Protein AF-A0A5N5QQP9-F1 (afdb_monomer)

Foldseek 3Di:
DKKKKWWDLDPPDPDPPVDPQQAAEEDALVLAPDPDPSNVVCVVSNHAHFYDCVVPVPDDRDCPVVLVVLLVSNLVGHMYMDDQLSDDFPFQADHQGHLSVLLSVLSNQQVCLVPQSIKIKMKAWAWDLPPFDQFDIDIDIFAIAIDHCVVAVQSHPDPPHDPVSNVLQSVQVSVVSSLRRCLQAAHANFPLLLLLLLLLLCLQAPQPFLDFPSLSRNSSNLSRCCLHAVCPVVVSDPNADSDNDPVCPPDPPRDHDDDDRDPDPDPDPDPPRPPRNCCSSVLQCVCVLVVVCVVLVADPNVLVCLVVDDLVNLVVLLVVLVVLLVVLCVLLVVLVVLCVQLVVQLVVVLVVLCPPDDPRVSPVVSVVSSVVSSVVSNVVSQVVQLVVPPPCSVVSNVVNVVSNLVSVQSLLLSLVSVSSSVNSVSSSPDDPVVSVVSVVSSVSSSVSSLCCCVVPSVHDSDNRVCRHQVNAADPPVCPPRRPSPAADPDPVCVVVVRHDSPGDRDSDSQDHSDNGRCSDDDGPPD

Secondary structure (DSSP, 8-state):
-EEEEEE----SS----SS---EEEEEEGGGSSSSSHHHHHHHHTTPEEEPPGGG-TTS----HHHHHHHHHHHHTT-EEEE-TT-S----SSPPPPPTHHHHHHHHHHHHTTT-TT--EEEEEEEEE-TTSTTPPPEEEEPPPEEE-TTTTGGG--STTS-HHHHHHHHHHHHHHHHHHHHHTS---SSHHHHHHHHHHHHHHS-TTS---HHHHHHHHHHHHHHHHHTTTHHHH--PPPSS--GGGGG--S---B-----S-----PPP-TTHHHHHHHHTT-HHHHHHHHHHHT--HHHHTTTTTS-HHHHHHHHHTHHHHHHHHHHHHHHHHHHHHHHHHHHHHHHHHHTTSS-HHHHHHHHHHHHHHHHHHHHHHHHHHHHHHTTTSHHHHHHHHHHHHHHHHHHHHHHHHHHHHHHHHHHHHHS-HHHHHHHHHHHHHHHHHHHHHHHHTS---S-HHHHT-TTT----TT-TTS---TTS---HHHHH--S--SS-PPPSSTT--SSSS----PPPP--

Nearest PDB structures (foldseek):
  8tsb-assembly1_B  TM=2.709E-01  e=3.400E+00  Homo sapiens
  7jis-assembly1_B  TM=2.968E-01  e=5.623E+00  Bos taurus
  8bcy-assembly1_B  TM=2.840E-01  e=9.301E+00  Bos taurus

Solvent-accessible surface area (backbone atoms only — not comparable to full-atom values): 30046 Å² total; per-residue (Å²): 106,42,32,42,37,36,28,46,70,62,79,90,56,98,64,78,67,87,66,78,64,62,67,32,40,66,44,61,37,92,53,52,95,47,103,42,74,62,18,52,49,46,56,72,58,60,39,47,66,47,62,52,58,87,83,36,87,90,50,85,60,80,46,62,73,55,51,51,52,52,31,51,39,36,72,75,40,28,28,38,42,45,50,50,51,79,67,91,76,97,60,43,45,80,65,76,68,48,50,64,64,33,46,46,52,20,54,34,33,44,77,38,56,92,38,77,70,42,34,42,34,44,31,44,29,14,62,36,58,80,84,46,84,92,50,66,67,49,77,42,75,52,53,39,32,75,43,34,37,76,86,44,50,58,36,28,82,44,86,91,50,52,72,67,54,22,52,49,31,27,51,47,50,36,51,52,52,48,53,58,32,49,70,58,35,70,44,22,86,38,46,66,46,47,51,51,13,50,51,46,38,44,62,61,47,53,77,81,48,51,66,43,73,68,55,50,47,52,50,26,22,50,44,11,32,40,37,47,43,57,50,56,47,56,79,80,42,80,68,71,57,96,59,68,60,81,77,59,75,83,54,92,64,79,64,61,43,85,85,76,76,72,95,71,88,62,87,76,77,75,73,85,64,68,67,46,34,50,51,47,55,59,73,46,52,47,68,61,54,52,51,49,36,52,73,63,55,52,51,74,68,54,62,76,39,49,87,80,45,54,71,66,58,50,51,51,59,39,61,64,43,51,61,52,40,52,52,28,49,63,66,18,46,69,27,48,61,65,42,42,61,24,54,52,51,27,51,52,54,41,56,53,52,64,71,74,54,65,70,79,74,40,50,63,56,41,52,50,47,42,54,51,49,25,48,53,37,45,50,52,47,51,50,49,54,24,64,75,41,63,88,52,26,78,59,42,60,57,44,51,61,51,40,43,52,47,19,55,53,32,48,54,54,30,54,52,48,52,50,51,38,55,38,46,52,42,65,68,69,54,52,70,67,62,49,52,56,51,50,55,52,46,53,53,45,41,53,52,46,47,51,45,33,43,78,74,62,73,40,73,89,54,40,62,66,60,26,20,63,88,62,40,75,33,62,96,88,42,89,78,41,45,77,52,93,58,54,82,73,49,75,70,50,65,69,53,78,83,75,58,95,89,56,82,78,59,82,48,95,84,67,58,90,55,96,58,79,84,77,78,63,73,73,76,84,127

Organism: NCBI:txid1582974

pLDDT: mean 73.16, std 18.45, range [23.95, 95.81]

Structure (mmCIF, N/CA/C/O backbone):
data_AF-A0A5N5QQP9-F1
#
_entry.id   AF-A0A5N5QQP9-F1
#
loop_
_atom_site.group_PDB
_atom_site.id
_atom_site.type_symbol
_atom_site.label_atom_id
_atom_site.label_alt_id
_atom_site.label_comp_id
_atom_site.label_asym_id
_atom_site.label_entity_id
_atom_site.label_seq_id
_atom_site.pdbx_PDB_ins_code
_atom_site.Cartn_x
_atom_site.Cartn_y
_atom_site.Cartn_z
_atom_site.occupancy
_atom_site.B_iso_or_equiv
_atom_site.auth_seq_id
_atom_site.auth_comp_id
_atom_site.auth_asym_id
_atom_site.auth_atom_id
_atom_site.pdbx_PDB_model_num
ATOM 1 N N . MET A 1 1 ? -6.508 2.680 8.679 1.00 42.38 1 MET A N 1
ATOM 2 C CA . MET A 1 1 ? -6.392 1.293 9.207 1.00 42.38 1 MET A CA 1
ATOM 3 C C . MET A 1 1 ? -7.768 0.710 9.482 1.00 42.38 1 MET A C 1
ATOM 5 O O . MET A 1 1 ? -8.719 1.411 9.196 1.00 42.38 1 MET A O 1
ATOM 9 N N . SER A 1 2 ? -7.925 -0.524 9.965 1.00 31.03 2 SER A N 1
ATOM 10 C CA . SER A 1 2 ? -9.256 -1.064 10.308 1.00 31.03 2 SER A CA 1
ATOM 11 C C . SER A 1 2 ? -9.202 -1.903 11.581 1.00 31.03 2 SER A C 1
ATOM 13 O O . SER A 1 2 ? -8.245 -2.641 11.786 1.00 31.03 2 SER A O 1
ATOM 15 N N . ILE A 1 3 ? -10.228 -1.814 12.421 1.00 47.03 3 ILE A N 1
ATOM 16 C CA . ILE A 1 3 ? -10.431 -2.689 13.578 1.00 47.03 3 ILE A CA 1
ATOM 17 C C . ILE A 1 3 ? -11.656 -3.544 13.288 1.00 47.03 3 ILE A C 1
ATOM 19 O O . ILE A 1 3 ? -12.738 -3.015 13.034 1.00 47.03 3 ILE A O 1
ATOM 23 N N . LEU A 1 4 ? -11.482 -4.860 13.322 1.00 39.50 4 LEU A N 1
ATOM 24 C CA . LEU A 1 4 ? -12.580 -5.808 13.270 1.00 39.50 4 LEU A CA 1
ATOM 25 C C . LEU A 1 4 ? -12.984 -6.160 14.704 1.00 39.50 4 LEU A C 1
ATOM 27 O O . LEU A 1 4 ? -12.212 -6.729 15.468 1.00 39.50 4 LEU A O 1
ATOM 31 N N . PHE A 1 5 ? -14.209 -5.824 15.058 1.00 42.56 5 PHE A N 1
ATOM 32 C CA . PHE A 1 5 ? -14.883 -6.269 16.262 1.00 42.56 5 PHE A CA 1
ATOM 33 C C . PHE A 1 5 ? -15.603 -7.569 15.963 1.00 42.56 5 PHE A C 1
ATOM 35 O O . PHE A 1 5 ? -16.332 -7.678 14.974 1.00 42.56 5 PHE A O 1
ATOM 42 N N . ARG A 1 6 ? -15.444 -8.548 16.842 1.00 37.75 6 ARG A N 1
ATOM 43 C CA . ARG A 1 6 ? -16.278 -9.739 16.829 1.00 37.75 6 ARG A CA 1
ATOM 44 C C . ARG A 1 6 ? -16.625 -10.103 18.261 1.00 37.75 6 ARG A C 1
ATOM 46 O O . ARG A 1 6 ? -15.743 -10.457 19.035 1.00 37.75 6 ARG A O 1
ATOM 53 N N . ALA A 1 7 ? -17.899 -10.033 18.614 1.00 34.53 7 ALA A N 1
ATOM 54 C CA . ALA A 1 7 ? -18.371 -10.648 19.844 1.00 34.53 7 ALA A CA 1
ATOM 55 C C . ALA A 1 7 ? -18.560 -12.151 19.604 1.00 34.53 7 ALA A C 1
ATOM 57 O O . ALA A 1 7 ? -19.017 -12.572 18.540 1.00 34.53 7 ALA A O 1
ATOM 58 N N . THR A 1 8 ? -18.166 -12.976 20.568 1.00 35.41 8 THR A N 1
ATOM 59 C CA . THR A 1 8 ? -18.465 -14.409 20.549 1.00 35.41 8 THR A CA 1
ATOM 60 C C . THR A 1 8 ? -18.909 -14.825 21.941 1.00 35.41 8 THR A C 1
ATOM 62 O O . THR A 1 8 ? -18.067 -15.023 22.811 1.00 35.41 8 THR A O 1
ATOM 65 N N . ALA A 1 9 ? -20.214 -15.003 22.146 1.00 28.55 9 ALA A N 1
ATOM 66 C CA . ALA A 1 9 ? -20.711 -15.829 23.241 1.00 28.55 9 ALA A CA 1
ATOM 67 C C . ALA A 1 9 ? -20.388 -17.288 22.888 1.00 28.55 9 ALA A C 1
ATOM 69 O O . ALA A 1 9 ? -20.790 -17.771 21.825 1.00 28.55 9 ALA A O 1
ATOM 70 N N . LYS A 1 10 ? -19.585 -17.978 23.704 1.00 38.94 10 LYS A N 1
ATOM 71 C CA . LYS A 1 10 ? -19.152 -19.343 23.395 1.00 38.94 10 LYS A CA 1
ATOM 72 C C . LYS A 1 10 ? -19.872 -20.327 24.314 1.00 38.94 10 LYS A C 1
ATOM 74 O O . LYS A 1 10 ? -19.372 -20.663 25.376 1.00 38.94 10 LYS A O 1
ATOM 79 N N . HIS A 1 11 ? -20.937 -20.942 23.802 1.00 25.92 11 HIS A N 1
ATOM 80 C CA . HIS A 1 11 ? -20.988 -22.395 23.938 1.00 25.92 11 HIS A CA 1
ATOM 81 C C . HIS A 1 11 ? -19.707 -22.917 23.285 1.00 25.92 11 HIS A C 1
ATOM 83 O O . HIS A 1 11 ? -19.531 -22.804 22.069 1.00 25.92 11 HIS A O 1
ATOM 89 N N . VAL A 1 12 ? -18.755 -23.381 24.098 1.00 30.42 12 VAL A N 1
ATOM 90 C CA . VAL A 1 12 ? -17.520 -24.001 23.622 1.00 30.42 12 VAL A CA 1
ATOM 91 C C . VAL A 1 12 ? -17.897 -25.201 22.769 1.00 30.42 12 VAL A C 1
ATOM 93 O O . VAL A 1 12 ? -18.178 -26.295 23.232 1.00 30.42 12 VAL A O 1
ATOM 96 N N . SER A 1 13 ? -17.902 -24.971 21.471 1.00 23.95 13 SER A N 1
ATOM 97 C CA . SER A 1 13 ? -17.770 -25.971 20.437 1.00 23.95 13 SER A CA 1
ATOM 98 C C . SER A 1 13 ? -17.107 -25.253 19.277 1.00 23.95 13 SER A C 1
ATOM 100 O O . SER A 1 13 ? -17.446 -24.113 18.957 1.00 23.95 13 SER A O 1
ATOM 102 N N . TYR A 1 14 ? -16.183 -25.915 18.595 1.00 33.56 14 TYR A N 1
ATOM 103 C CA . TYR A 1 14 ? -15.847 -25.600 17.206 1.00 33.56 14 TYR A CA 1
ATOM 104 C C . TYR A 1 14 ? -17.062 -25.886 16.291 1.00 33.56 14 TYR A C 1
ATOM 106 O O . TYR A 1 14 ? -16.950 -26.500 15.235 1.00 33.56 14 TYR A O 1
ATOM 114 N N . ALA A 1 15 ? -18.258 -25.463 16.700 1.00 27.31 15 ALA A N 1
ATOM 115 C CA . ALA A 1 15 ? -19.461 -25.525 15.909 1.00 27.31 15 ALA A CA 1
ATOM 116 C C . ALA A 1 15 ? -19.430 -24.305 14.996 1.00 27.31 15 ALA A C 1
ATOM 118 O O . ALA A 1 15 ? -19.609 -23.163 15.415 1.00 27.31 15 ALA A O 1
ATOM 119 N N . ARG A 1 16 ? -19.138 -24.568 13.723 1.00 32.53 16 ARG A N 1
ATOM 120 C CA . ARG A 1 16 ? -19.464 -23.688 12.602 1.00 32.53 16 ARG A CA 1
ATOM 121 C C . ARG A 1 16 ? -20.902 -23.195 12.810 1.00 32.53 16 ARG A C 1
ATOM 123 O O . ARG A 1 16 ? -21.842 -23.935 12.540 1.00 32.53 16 ARG A O 1
ATOM 130 N N . THR A 1 17 ? -21.084 -21.965 13.287 1.00 36.41 17 THR A N 1
ATOM 131 C CA . THR A 1 17 ? -22.390 -21.312 13.210 1.00 36.41 17 THR A CA 1
ATOM 132 C C . THR A 1 17 ? -22.701 -21.196 11.720 1.00 36.41 17 THR A C 1
ATOM 134 O O . THR A 1 17 ? -22.004 -20.516 10.967 1.00 36.41 17 THR A O 1
ATOM 137 N N . THR A 1 18 ? -23.681 -21.963 11.252 1.00 40.84 18 THR A N 1
ATOM 138 C CA . THR A 1 18 ? -24.062 -22.067 9.834 1.00 40.84 18 THR A CA 1
ATOM 139 C C . THR A 1 18 ? -24.642 -20.763 9.285 1.00 40.84 18 THR A C 1
ATOM 141 O O . THR A 1 18 ? -24.649 -20.563 8.071 1.00 40.84 18 THR A O 1
ATOM 144 N N . LYS A 1 19 ? -25.037 -19.823 10.154 1.00 43.28 19 LYS A N 1
ATOM 145 C CA . LYS A 1 19 ? -25.275 -18.430 9.773 1.00 43.28 19 LYS A CA 1
ATOM 146 C C . LYS A 1 19 ? -23.947 -17.676 9.708 1.00 43.28 19 LYS A C 1
ATOM 148 O O . LYS A 1 19 ? -23.241 -17.522 10.702 1.00 43.28 19 LYS A O 1
ATOM 153 N N . ARG A 1 20 ? -23.604 -17.197 8.510 1.00 45.28 20 ARG A N 1
ATOM 154 C CA . ARG A 1 20 ? -22.570 -16.173 8.330 1.00 45.28 20 ARG A CA 1
ATOM 155 C C . ARG A 1 20 ? -23.086 -14.892 8.988 1.00 45.28 20 ARG A C 1
ATOM 157 O O . ARG A 1 20 ? -23.902 -14.208 8.381 1.00 45.28 20 ARG A O 1
ATOM 164 N N . ASN A 1 21 ? -22.645 -14.594 10.209 1.00 52.50 21 ASN A N 1
ATOM 165 C CA . ASN A 1 21 ? -22.943 -13.308 10.844 1.00 52.50 21 ASN A CA 1
ATOM 166 C C . ASN A 1 21 ? -22.416 -12.203 9.919 1.00 52.50 21 ASN A C 1
ATOM 168 O O . ASN A 1 21 ? -21.253 -12.239 9.496 1.00 52.50 21 ASN A O 1
ATOM 172 N N . PHE A 1 22 ? -23.299 -11.291 9.514 1.00 56.19 22 PHE A N 1
ATOM 173 C CA . PHE A 1 22 ? -22.962 -10.238 8.565 1.00 56.19 22 PHE A CA 1
ATOM 174 C C . PHE A 1 22 ? -21.926 -9.309 9.201 1.00 56.19 22 PHE A C 1
ATOM 176 O O . PHE A 1 22 ? -22.109 -8.835 10.318 1.00 56.19 22 PHE A O 1
ATOM 183 N N . ILE A 1 23 ? -20.827 -9.041 8.491 1.00 62.31 23 ILE A N 1
ATOM 184 C CA . ILE A 1 23 ? -19.894 -7.989 8.899 1.00 62.31 23 ILE A CA 1
ATOM 185 C C . ILE A 1 23 ? -20.587 -6.661 8.612 1.00 62.31 23 ILE A C 1
ATOM 187 O O . ILE A 1 23 ? -20.706 -6.265 7.451 1.00 62.31 23 ILE A O 1
ATOM 191 N N . ARG A 1 24 ? -21.030 -5.968 9.660 1.00 69.75 24 ARG A N 1
ATOM 192 C CA . ARG A 1 24 ? -21.599 -4.626 9.527 1.00 69.75 24 ARG A CA 1
ATOM 193 C C . ARG A 1 24 ? -20.458 -3.628 9.356 1.00 69.75 24 ARG A C 1
ATOM 195 O O . ARG A 1 24 ? -19.602 -3.477 10.231 1.00 69.75 24 ARG A O 1
ATOM 202 N N . LEU A 1 25 ? -20.412 -2.974 8.198 1.00 69.25 25 LEU A N 1
ATOM 203 C CA . LEU A 1 25 ? -19.474 -1.884 7.929 1.00 69.25 25 LEU A CA 1
ATOM 204 C C . LEU A 1 25 ? -20.118 -0.551 8.318 1.00 69.25 25 LEU A C 1
ATOM 206 O O . LEU A 1 25 ? -21.333 -0.389 8.236 1.00 69.25 25 LEU A O 1
ATOM 210 N N . THR A 1 26 ? -19.307 0.431 8.691 1.00 66.00 26 THR A N 1
ATOM 211 C CA . THR A 1 26 ? -19.776 1.809 8.881 1.00 66.00 26 THR A CA 1
ATOM 212 C C . THR A 1 26 ? -19.371 2.667 7.693 1.00 66.00 26 THR A C 1
ATOM 214 O O . THR A 1 26 ? -18.204 2.634 7.293 1.00 66.00 26 THR A O 1
ATOM 217 N N . ALA A 1 27 ? -20.299 3.451 7.149 1.00 61.31 27 ALA A N 1
ATOM 218 C CA . ALA A 1 27 ? -20.054 4.312 5.993 1.00 61.31 27 ALA A CA 1
ATOM 219 C C . ALA A 1 27 ? -20.386 5.783 6.294 1.00 61.31 27 ALA A C 1
ATOM 221 O O . ALA A 1 27 ? -21.084 6.106 7.258 1.00 61.31 27 ALA A O 1
ATOM 222 N N . LYS A 1 28 ? -19.841 6.695 5.478 1.00 63.97 28 LYS A N 1
ATOM 223 C CA . LYS A 1 28 ? -20.041 8.145 5.626 1.00 63.97 28 LYS A CA 1
ATOM 224 C C . LYS A 1 28 ? -21.526 8.464 5.437 1.00 63.97 28 LYS A C 1
ATOM 226 O O . LYS A 1 28 ? -22.061 8.168 4.375 1.00 63.97 28 LYS A O 1
ATOM 231 N N . ALA A 1 29 ? -22.161 9.131 6.405 1.00 57.69 29 ALA A N 1
ATOM 232 C CA . ALA A 1 29 ? -23.590 9.465 6.328 1.00 57.69 29 ALA A CA 1
ATOM 233 C C . ALA A 1 29 ? -23.981 10.220 5.036 1.00 57.69 29 ALA A C 1
ATOM 235 O O . ALA A 1 29 ? -25.047 9.982 4.483 1.00 57.69 29 ALA A O 1
ATOM 236 N N . THR A 1 30 ? -23.090 11.045 4.470 1.00 58.00 30 THR A N 1
ATOM 237 C CA . THR A 1 30 ? -23.335 11.777 3.207 1.00 58.00 30 THR A CA 1
ATOM 238 C C . THR A 1 30 ? -23.420 10.889 1.953 1.00 58.00 30 THR A C 1
ATOM 240 O O . THR A 1 30 ? -23.601 11.406 0.845 1.00 58.00 30 THR A O 1
ATOM 243 N N . GLN A 1 31 ? -23.166 9.584 2.082 1.00 58.88 31 GLN A N 1
ATOM 244 C CA . GLN A 1 31 ? -23.296 8.597 1.006 1.00 58.88 31 GLN A CA 1
ATOM 245 C C . GLN A 1 31 ? -24.656 7.884 1.019 1.00 58.88 31 GLN A C 1
ATOM 247 O O . GLN A 1 31 ? -24.938 7.171 0.062 1.00 58.88 31 GLN A O 1
ATOM 252 N N . PHE A 1 32 ? -25.477 8.105 2.051 1.00 58.75 32 PHE A N 1
ATOM 253 C CA . PHE A 1 32 ? -26.813 7.527 2.211 1.00 58.75 32 PHE A CA 1
ATOM 254 C C . PHE A 1 32 ? -27.905 8.488 1.722 1.00 58.75 32 PHE A C 1
ATOM 256 O O . PHE A 1 32 ? -27.689 9.702 1.659 1.00 58.75 32 PHE A O 1
ATOM 263 N N . GLY A 1 33 ? -29.083 7.952 1.387 1.00 57.66 33 GLY A N 1
ATOM 264 C CA . GLY A 1 33 ? -30.259 8.729 0.982 1.00 57.66 33 GLY A CA 1
ATOM 265 C C . GLY A 1 33 ? -30.153 9.401 -0.393 1.00 57.66 33 GLY A C 1
ATOM 266 O O . GLY A 1 33 ? -30.983 10.242 -0.738 1.00 57.66 33 GLY A O 1
ATOM 267 N N . LYS A 1 34 ? -29.142 9.055 -1.201 1.00 66.81 34 LYS A N 1
ATOM 268 C CA . LYS A 1 34 ? -28.996 9.556 -2.576 1.00 66.81 34 LYS A CA 1
ATOM 269 C C . LYS A 1 34 ? -29.637 8.572 -3.553 1.00 66.81 34 LYS A C 1
ATOM 271 O O . LYS A 1 34 ? -29.502 7.366 -3.398 1.00 66.81 34 LYS A O 1
ATOM 276 N N . ARG A 1 35 ? -30.253 9.059 -4.638 1.00 68.50 35 ARG A N 1
ATOM 277 C CA . ARG A 1 35 ? -30.743 8.208 -5.750 1.00 68.50 35 ARG A CA 1
ATOM 278 C C . ARG A 1 35 ? -29.593 7.695 -6.633 1.00 68.50 35 ARG A C 1
ATOM 280 O O . ARG A 1 35 ? -29.612 7.849 -7.850 1.00 68.50 35 ARG A O 1
ATOM 287 N N . THR A 1 36 ? -28.549 7.145 -6.021 1.00 69.38 36 THR A N 1
ATOM 288 C CA . THR A 1 36 ? -27.375 6.594 -6.705 1.00 69.38 36 THR A CA 1
ATOM 289 C C . THR A 1 36 ? -27.217 5.112 -6.382 1.00 69.38 36 THR A C 1
ATOM 291 O O . THR A 1 36 ? -27.529 4.661 -5.282 1.00 69.38 36 THR A O 1
ATOM 294 N N . PHE A 1 37 ? -26.669 4.348 -7.334 1.00 62.97 37 PHE A N 1
ATOM 295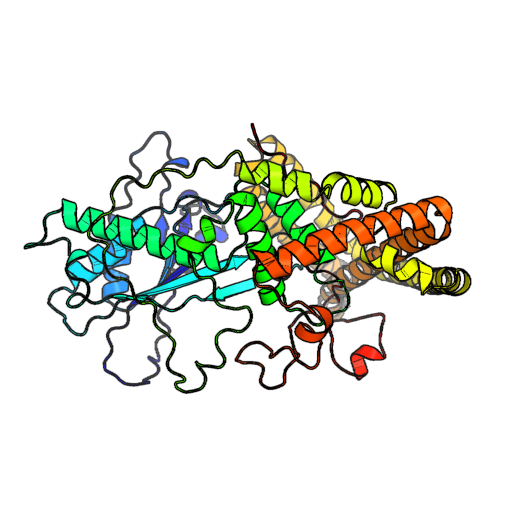 C CA . PHE A 1 37 ? -26.401 2.911 -7.175 1.00 62.97 37 PHE A CA 1
ATOM 296 C C . PHE A 1 37 ? -25.555 2.589 -5.929 1.00 62.97 37 PHE A C 1
ATOM 298 O O . PHE A 1 37 ? -25.731 1.552 -5.303 1.00 62.97 37 PHE A O 1
ATOM 305 N N . GLN A 1 38 ? -24.652 3.492 -5.541 1.00 62.12 38 GLN A N 1
ATOM 306 C CA . GLN A 1 38 ? -23.811 3.328 -4.355 1.00 62.12 38 GLN A CA 1
ATOM 307 C C . GLN A 1 38 ? -24.594 3.475 -3.050 1.00 62.12 38 GLN A C 1
ATOM 309 O O . GLN A 1 38 ? -24.384 2.657 -2.165 1.00 62.12 38 GLN A O 1
ATOM 314 N N . SER A 1 39 ? -25.493 4.462 -2.940 1.00 66.75 39 SER A N 1
ATOM 315 C CA . SER A 1 39 ? -26.375 4.606 -1.769 1.00 66.75 39 SER A CA 1
ATOM 316 C C . SER A 1 39 ? -27.197 3.335 -1.590 1.00 66.75 39 SER A C 1
ATOM 318 O O . SER A 1 39 ? -27.175 2.737 -0.522 1.00 66.75 39 SER A O 1
ATOM 320 N N . TRP A 1 40 ? -27.792 2.844 -2.686 1.00 71.81 40 TRP A N 1
ATOM 321 C CA . TRP A 1 40 ? -28.533 1.585 -2.696 1.00 71.81 40 TRP A CA 1
ATOM 322 C C . TRP A 1 40 ? -27.670 0.389 -2.271 1.00 71.81 40 TRP A C 1
ATOM 324 O O . TRP A 1 40 ? -28.105 -0.409 -1.447 1.00 71.81 40 TRP A O 1
ATOM 334 N N . LEU A 1 41 ? -26.440 0.258 -2.781 1.00 64.19 41 LEU A N 1
ATOM 335 C CA . LEU A 1 41 ? -25.545 -0.853 -2.434 1.00 64.19 41 LEU A CA 1
ATOM 336 C C . LEU A 1 41 ? -25.086 -0.798 -0.967 1.00 64.19 41 LEU A C 1
ATOM 338 O O . LEU A 1 41 ? -25.026 -1.829 -0.302 1.00 64.19 41 LEU A O 1
ATOM 342 N N . ILE A 1 42 ? -24.758 0.395 -0.469 1.00 66.38 42 ILE A N 1
ATOM 343 C CA . ILE A 1 42 ? -24.323 0.655 0.911 1.00 66.38 42 ILE A CA 1
ATOM 344 C C . ILE A 1 42 ? -25.471 0.361 1.891 1.00 66.38 42 ILE A C 1
ATOM 346 O O . ILE A 1 42 ? -25.262 -0.320 2.898 1.00 66.38 42 ILE A O 1
ATOM 350 N N . GLU A 1 43 ? -26.688 0.796 1.565 1.00 65.19 43 GLU A N 1
ATOM 351 C CA . GLU A 1 43 ? -27.909 0.519 2.332 1.00 65.19 43 GLU A CA 1
ATOM 352 C C . GLU A 1 43 ? -28.262 -0.978 2.299 1.00 65.19 43 GLU A C 1
ATOM 354 O O . GLU A 1 43 ? -28.503 -1.583 3.344 1.00 65.19 43 GLU A O 1
ATOM 359 N N . SER A 1 44 ? -28.179 -1.615 1.126 1.00 60.12 44 SER A N 1
ATOM 360 C CA . SER A 1 44 ? -28.450 -3.052 0.946 1.00 60.12 44 SER A CA 1
ATOM 361 C C . SER A 1 44 ? -27.426 -3.952 1.646 1.00 60.12 44 SER A C 1
ATOM 363 O O . SER A 1 44 ? -27.736 -5.086 2.001 1.00 60.12 44 SER A O 1
ATOM 365 N N . ALA A 1 45 ? -26.202 -3.461 1.866 1.00 61.41 45 ALA A N 1
ATOM 366 C CA . ALA A 1 45 ? -25.144 -4.178 2.576 1.00 61.41 45 ALA A CA 1
ATOM 367 C C . ALA A 1 45 ? -25.273 -4.112 4.113 1.00 61.41 45 ALA A C 1
ATOM 369 O O . ALA A 1 45 ? -24.404 -4.629 4.816 1.00 61.41 45 ALA A O 1
ATOM 370 N N . GLY A 1 46 ? -26.328 -3.479 4.648 1.00 59.97 46 GLY A N 1
ATOM 371 C CA . GLY A 1 46 ? -26.563 -3.373 6.092 1.00 59.97 46 GLY A CA 1
ATOM 372 C C . GLY A 1 46 ? -25.549 -2.479 6.810 1.00 59.97 46 GLY A C 1
ATOM 373 O O . GLY A 1 46 ? -25.257 -2.694 7.990 1.00 59.97 46 GLY A O 1
ATOM 374 N N . THR A 1 47 ? -24.967 -1.514 6.091 1.00 67.44 47 THR A N 1
ATOM 375 C CA . THR A 1 47 ? -23.987 -0.588 6.662 1.00 67.44 47 THR A CA 1
ATOM 376 C C . THR A 1 47 ? -24.665 0.517 7.464 1.00 67.44 47 THR A C 1
ATOM 378 O O . THR A 1 47 ? -25.750 0.978 7.115 1.00 67.44 47 THR A O 1
ATOM 381 N N . LEU A 1 48 ? -24.027 0.946 8.554 1.00 66.81 48 LEU A N 1
ATOM 382 C CA . LEU A 1 48 ? -24.589 1.970 9.433 1.00 66.81 48 LEU A CA 1
ATOM 383 C C . LEU A 1 48 ? -23.999 3.357 9.113 1.00 66.81 48 LEU A C 1
ATOM 385 O O . LEU A 1 48 ? -22.771 3.481 8.990 1.00 66.81 48 LEU A O 1
ATOM 389 N N . PRO A 1 49 ? -24.840 4.400 8.967 1.00 65.19 49 PRO A N 1
ATOM 390 C CA . PRO A 1 49 ? -24.383 5.747 8.650 1.00 65.19 49 PRO A CA 1
ATOM 391 C C . PRO A 1 49 ? -23.750 6.397 9.880 1.00 65.19 49 PRO A C 1
ATOM 393 O O . PRO A 1 49 ? -24.429 6.650 10.866 1.00 65.19 49 PRO A O 1
ATOM 396 N N . ILE A 1 50 ? -22.459 6.730 9.823 1.00 68.94 50 ILE A N 1
ATOM 397 C CA . ILE A 1 50 ? -21.806 7.520 10.877 1.00 68.94 50 ILE A CA 1
ATOM 398 C C . ILE A 1 50 ? -21.669 8.971 10.414 1.00 68.94 50 ILE A C 1
ATOM 400 O O . ILE A 1 50 ? -21.050 9.256 9.380 1.00 68.94 50 ILE A O 1
ATOM 404 N N . LYS A 1 51 ? -22.216 9.903 11.204 1.00 62.28 51 LYS A N 1
ATOM 405 C CA . LYS A 1 51 ? -22.049 11.348 11.008 1.00 62.28 51 LYS A CA 1
ATOM 406 C C . LYS A 1 51 ? -20.701 11.783 11.574 1.00 62.28 51 LYS A C 1
ATOM 408 O O . LYS A 1 51 ? -20.428 11.629 12.768 1.00 62.28 51 LYS A O 1
ATOM 413 N N . ARG A 1 52 ? -19.833 12.353 10.733 1.00 61.50 52 ARG A N 1
ATOM 414 C CA . ARG A 1 52 ? -18.576 12.969 11.186 1.00 61.50 52 ARG A CA 1
ATOM 415 C C . ARG A 1 52 ? -18.818 14.454 11.434 1.00 61.50 52 ARG A C 1
ATOM 417 O O . ARG A 1 52 ? -19.321 15.130 10.548 1.00 61.50 52 ARG A O 1
ATOM 424 N N . ARG A 1 53 ? -18.357 14.981 12.576 1.00 60.53 53 ARG A N 1
ATOM 425 C CA . ARG A 1 53 ? -18.435 16.425 12.894 1.00 60.53 53 ARG A CA 1
ATOM 426 C C . ARG A 1 53 ? -17.872 17.327 11.784 1.00 60.53 53 ARG A C 1
ATOM 428 O O . ARG A 1 53 ? -18.425 18.378 11.522 1.00 60.53 53 ARG A O 1
ATOM 435 N N . LYS A 1 54 ? -16.822 16.887 11.074 1.00 56.44 54 LYS A N 1
ATOM 436 C CA . LYS A 1 54 ? -16.233 17.643 9.951 1.00 56.44 54 LYS A CA 1
ATOM 437 C C . LYS A 1 54 ? -17.204 17.846 8.774 1.00 56.44 54 LYS A C 1
ATOM 439 O O . LYS A 1 54 ? -17.092 18.844 8.079 1.00 56.44 54 LYS A O 1
ATOM 444 N N . ASP A 1 55 ? -18.127 16.913 8.535 1.00 52.19 55 ASP A N 1
ATOM 445 C CA . ASP A 1 55 ? -19.082 17.006 7.420 1.00 52.19 55 ASP A CA 1
ATOM 446 C C . ASP A 1 55 ? -20.370 17.771 7.804 1.00 52.19 55 ASP A C 1
ATOM 448 O O . ASP A 1 55 ? -21.225 17.979 6.948 1.00 52.19 55 ASP A O 1
ATOM 452 N N . HIS A 1 56 ? -20.516 18.175 9.074 1.00 55.97 56 HIS A N 1
ATOM 453 C CA . HIS A 1 56 ? -21.675 18.895 9.610 1.00 55.97 56 HIS A CA 1
ATOM 454 C C . HIS A 1 56 ? -21.207 20.098 10.452 1.00 55.97 56 HIS A C 1
ATOM 456 O O . HIS A 1 56 ? -21.210 20.015 11.679 1.00 55.97 56 HIS A O 1
ATOM 462 N N . PRO A 1 57 ? -20.766 21.200 9.816 1.00 49.84 57 PRO A N 1
ATOM 463 C CA . PRO A 1 57 ? -20.259 22.380 10.521 1.00 49.84 57 PRO A CA 1
ATOM 464 C C . PRO A 1 57 ? -21.317 23.118 11.364 1.00 49.84 57 PRO A C 1
ATOM 466 O O . PRO A 1 57 ? -20.938 23.818 12.294 1.00 49.84 57 PRO A O 1
ATOM 469 N N . GLU A 1 58 ? -22.615 22.927 11.091 1.00 47.66 58 GLU A N 1
ATOM 470 C CA . GLU A 1 58 ? -23.722 23.639 11.762 1.00 47.66 58 GLU A CA 1
ATOM 471 C C . GLU A 1 58 ? -24.624 22.757 12.654 1.00 47.66 58 GLU A C 1
ATOM 473 O O . GLU A 1 58 ? -25.671 23.211 13.101 1.00 47.66 58 GLU A O 1
ATOM 478 N N . GLY A 1 59 ? -24.267 21.496 12.938 1.00 48.88 59 GLY A N 1
ATOM 479 C CA . GLY A 1 59 ? -25.138 20.607 13.724 1.00 48.88 59 GLY A CA 1
ATOM 480 C C . GLY A 1 59 ? -24.408 19.685 14.694 1.00 48.88 59 GLY A C 1
ATOM 481 O O . GLY A 1 59 ? -23.317 19.185 14.405 1.00 48.88 59 GLY A O 1
ATOM 482 N N . GLU A 1 60 ? -25.046 19.397 15.833 1.00 50.59 60 GLU A N 1
ATOM 483 C CA . GLU A 1 60 ? -24.636 18.297 16.704 1.00 50.59 60 GLU A CA 1
ATOM 484 C C . GLU A 1 60 ? -24.693 16.988 15.908 1.00 50.59 60 GLU A C 1
ATOM 486 O O . GLU A 1 60 ? -25.743 16.543 15.439 1.00 50.59 60 GLU A O 1
ATOM 491 N N . ALA A 1 61 ? -23.531 16.370 15.698 1.00 57.75 61 ALA A N 1
ATOM 492 C CA . ALA A 1 61 ? -23.439 15.055 15.081 1.00 57.75 61 ALA A CA 1
ATOM 493 C C . ALA A 1 61 ? -23.963 13.993 16.061 1.00 57.75 61 ALA A C 1
ATOM 495 O O . ALA A 1 61 ? -23.172 13.289 16.693 1.00 57.75 61 ALA A O 1
ATOM 496 N N . ASP A 1 62 ? -25.285 13.900 16.186 1.00 65.62 62 ASP A N 1
ATOM 497 C CA . ASP A 1 62 ? -25.943 12.872 16.979 1.00 65.62 62 ASP A CA 1
ATOM 498 C C . ASP A 1 62 ? -25.811 11.515 16.274 1.00 65.62 62 ASP A C 1
ATOM 500 O O . ASP A 1 62 ? -26.313 11.303 15.163 1.00 65.62 62 ASP A O 1
ATOM 504 N N . ASN A 1 63 ? -25.058 10.623 16.916 1.00 70.62 63 ASN A N 1
ATOM 505 C CA . ASN A 1 63 ? -24.836 9.242 16.501 1.00 70.62 63 ASN A CA 1
ATOM 506 C C . ASN A 1 63 ? -25.402 8.253 17.534 1.00 70.62 63 ASN A C 1
ATOM 508 O O . ASN A 1 63 ? -25.087 7.069 17.449 1.00 70.62 63 ASN A O 1
ATOM 512 N N . THR A 1 64 ? -26.202 8.706 18.505 1.00 76.75 64 THR A N 1
ATOM 513 C CA . THR A 1 64 ? -26.650 7.888 19.645 1.00 76.75 64 THR A CA 1
ATOM 514 C C . THR A 1 64 ? -27.384 6.634 19.173 1.00 76.75 64 THR A C 1
ATOM 516 O O . THR A 1 64 ? -26.960 5.524 19.481 1.00 76.75 64 THR A O 1
ATOM 519 N N . VAL A 1 65 ? -28.353 6.798 18.267 1.00 77.62 65 VAL A N 1
ATOM 520 C CA . VAL A 1 65 ? -29.116 5.693 17.651 1.00 77.62 65 VAL A CA 1
ATOM 521 C C . VAL A 1 65 ? -28.211 4.677 16.941 1.00 77.62 65 VAL A C 1
ATOM 523 O O . VAL A 1 65 ? -28.430 3.468 16.993 1.00 77.62 65 VAL A O 1
ATOM 526 N N . VAL A 1 66 ? -27.165 5.156 16.263 1.00 76.44 66 VAL A N 1
ATOM 527 C CA . VAL A 1 66 ? -26.228 4.294 15.530 1.00 76.44 66 VAL A CA 1
ATOM 528 C C . VAL A 1 66 ? -25.342 3.523 16.502 1.00 76.44 66 VAL A C 1
ATOM 530 O O . VAL A 1 66 ? -25.102 2.338 16.294 1.00 76.44 66 VAL A O 1
ATOM 533 N N . MET A 1 67 ? -24.875 4.172 17.569 1.00 80.44 67 MET A N 1
ATOM 534 C CA . MET A 1 67 ? -24.066 3.533 18.607 1.00 80.44 67 MET A CA 1
ATOM 535 C C . MET A 1 67 ? -24.872 2.466 19.352 1.00 80.44 67 MET A C 1
ATOM 537 O O . MET A 1 67 ? -24.377 1.354 19.508 1.00 80.44 67 MET A O 1
ATOM 541 N N . GLU A 1 68 ? -26.128 2.743 19.705 1.00 82.62 68 GLU A N 1
ATOM 542 C CA . GLU A 1 68 ? -27.037 1.756 20.303 1.00 82.62 68 GLU A CA 1
ATOM 543 C C . GLU A 1 68 ? -27.251 0.543 19.391 1.00 82.62 68 GLU A C 1
ATOM 545 O O . GLU A 1 68 ? -27.164 -0.601 19.842 1.00 82.62 68 GLU A O 1
ATOM 550 N N . ALA A 1 69 ? -27.450 0.765 18.087 1.00 81.31 69 ALA A N 1
ATOM 551 C CA . ALA A 1 69 ? -27.574 -0.321 17.119 1.00 81.31 69 ALA A CA 1
ATOM 552 C C . ALA A 1 69 ? -26.295 -1.177 17.025 1.00 81.31 69 ALA A C 1
ATOM 554 O O . ALA A 1 69 ? -26.382 -2.400 16.911 1.00 81.31 69 ALA A O 1
ATOM 555 N N . LEU A 1 70 ? -25.108 -0.557 17.094 1.00 82.88 70 LEU A N 1
ATOM 556 C CA . LEU A 1 70 ? -23.821 -1.265 17.117 1.00 82.88 70 LEU A CA 1
ATOM 557 C C . LEU A 1 70 ? -23.660 -2.090 18.406 1.00 82.88 70 LEU A C 1
ATOM 559 O O . LEU A 1 70 ? -23.239 -3.245 18.339 1.00 82.88 70 LEU A O 1
ATOM 563 N N . VAL A 1 71 ? -24.013 -1.519 19.562 1.00 85.38 71 VAL A N 1
ATOM 564 C CA . VAL A 1 71 ? -23.955 -2.196 20.869 1.00 85.38 71 VAL A CA 1
ATOM 565 C C . VAL A 1 71 ? -24.889 -3.403 20.889 1.00 85.38 71 VAL A C 1
ATOM 567 O O . VAL A 1 71 ? -24.456 -4.506 21.225 1.00 85.38 71 VAL A O 1
ATOM 570 N N . LYS A 1 72 ? -26.139 -3.230 20.446 1.00 83.00 72 LYS A N 1
ATOM 571 C CA . LYS A 1 72 ? -27.118 -4.317 20.344 1.00 83.00 72 LYS A CA 1
ATOM 572 C C . LYS A 1 72 ? -26.630 -5.436 19.422 1.00 83.00 72 LYS A C 1
ATOM 574 O O . LYS A 1 72 ? -26.648 -6.597 19.819 1.00 83.00 72 LYS A O 1
ATOM 579 N N . ALA A 1 73 ? -26.133 -5.090 18.233 1.00 81.56 73 ALA A N 1
ATOM 580 C CA . ALA A 1 73 ? -25.616 -6.073 17.283 1.00 81.56 73 ALA A CA 1
ATOM 581 C C . ALA A 1 73 ? -24.452 -6.892 17.876 1.00 81.56 73 ALA A C 1
ATOM 583 O O . ALA A 1 73 ? -24.423 -8.114 17.744 1.00 81.56 73 ALA A O 1
ATOM 584 N N . LEU A 1 74 ? -23.509 -6.252 18.583 1.00 83.94 74 LEU A N 1
ATOM 585 C CA . LEU A 1 74 ? -22.430 -6.974 19.273 1.00 83.94 74 LEU A CA 1
ATOM 586 C C . LEU A 1 74 ? -22.956 -7.857 20.410 1.00 83.94 74 LEU A C 1
ATOM 588 O O . LEU A 1 74 ? -22.469 -8.973 20.567 1.00 83.94 74 LEU A O 1
ATOM 592 N N . GLY A 1 75 ? -23.955 -7.398 21.167 1.00 81.00 75 GLY A N 1
ATOM 593 C CA . GLY A 1 75 ? -24.619 -8.211 22.191 1.00 81.00 75 GLY A CA 1
ATOM 594 C C . GLY A 1 75 ? -25.259 -9.484 21.621 1.00 81.00 75 GLY A C 1
ATOM 595 O O . GLY A 1 75 ? -25.190 -10.538 22.244 1.00 81.00 75 GLY A O 1
ATOM 596 N N . GLU A 1 76 ? -25.799 -9.416 20.402 1.00 81.69 76 GLU A N 1
ATOM 597 C CA . GLU A 1 76 ? -26.393 -10.551 19.678 1.00 81.69 76 GLU A CA 1
ATOM 598 C C . GLU A 1 76 ? -25.350 -11.474 19.005 1.00 81.69 76 GLU A C 1
ATOM 600 O O . GLU A 1 76 ? -25.697 -12.530 18.471 1.00 81.69 76 GLU A O 1
ATOM 605 N N . GLY A 1 77 ? -24.059 -11.118 19.045 1.00 76.56 77 GLY A N 1
ATOM 606 C CA . GLY A 1 77 ? -22.964 -11.906 18.466 1.00 76.56 77 GLY A CA 1
ATOM 607 C C . GLY A 1 77 ? -22.595 -11.550 17.019 1.00 76.56 77 GLY A C 1
ATOM 608 O O . GLY A 1 77 ? -21.886 -12.322 16.358 1.00 76.56 77 GLY A O 1
ATOM 609 N N . ASP A 1 78 ? -23.043 -10.400 16.502 1.00 78.44 78 ASP A N 1
ATOM 610 C CA . ASP A 1 78 ? -22.600 -9.891 15.200 1.00 78.44 78 ASP A CA 1
ATOM 611 C C . ASP A 1 78 ? -21.122 -9.445 15.228 1.00 78.44 78 ASP A C 1
ATOM 613 O O . ASP A 1 78 ? -20.471 -9.301 16.270 1.00 78.44 78 ASP A O 1
ATOM 617 N N . ALA A 1 79 ? -20.565 -9.227 14.033 1.00 82.38 79 ALA A N 1
ATOM 618 C CA . ALA A 1 79 ? -19.237 -8.658 13.841 1.00 82.38 79 ALA A CA 1
ATOM 619 C C . ALA A 1 79 ? -19.338 -7.278 13.180 1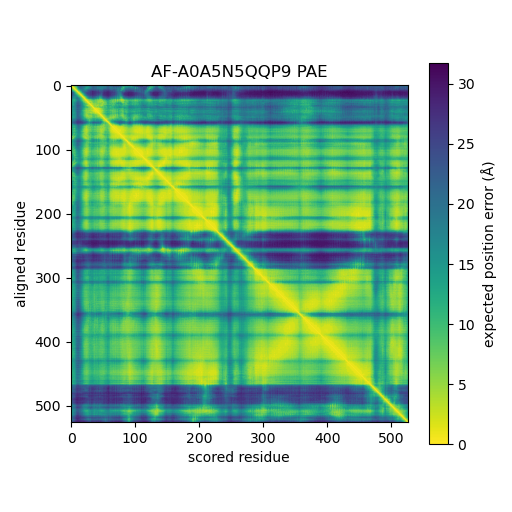.00 82.38 79 ALA A C 1
ATOM 621 O O . ALA A 1 79 ? -20.129 -7.065 12.260 1.00 82.38 79 ALA A O 1
ATOM 622 N N . ILE A 1 80 ? -18.496 -6.346 13.615 1.00 83.81 80 ILE A N 1
ATOM 623 C CA . ILE A 1 80 ? -18.513 -4.949 13.168 1.00 83.81 80 ILE A CA 1
ATOM 624 C C . ILE A 1 80 ? -17.109 -4.557 12.719 1.00 83.81 80 ILE A C 1
ATOM 626 O O . ILE A 1 80 ? -16.126 -4.939 13.340 1.00 83.81 80 ILE A O 1
ATOM 630 N N . CYS A 1 81 ? -16.976 -3.785 11.643 1.00 84.25 81 CYS A N 1
ATOM 631 C CA . CYS A 1 81 ? -15.685 -3.229 11.229 1.00 84.25 81 CYS A CA 1
ATOM 632 C C . CYS A 1 81 ? -15.691 -1.706 11.373 1.00 84.25 81 CYS A C 1
ATOM 634 O O . CYS A 1 81 ? -16.515 -1.030 10.755 1.00 84.25 81 CYS A O 1
ATOM 636 N N . LEU A 1 82 ? -14.753 -1.174 12.160 1.00 83.56 82 LEU A N 1
ATOM 637 C CA . LEU A 1 82 ? -14.628 0.252 12.456 1.00 83.56 82 LEU A CA 1
ATOM 638 C C . LEU A 1 82 ? -13.267 0.808 12.029 1.00 83.56 82 LEU A C 1
ATOM 640 O O . LEU A 1 82 ? -12.235 0.137 12.071 1.00 83.56 82 LEU A O 1
ATOM 644 N N . PHE A 1 83 ? -13.269 2.086 11.658 1.00 84.25 83 PHE A N 1
ATOM 645 C CA . PHE A 1 83 ? -12.081 2.858 11.297 1.00 84.25 83 PHE A CA 1
ATOM 646 C C . PHE A 1 83 ? -11.861 3.935 12.374 1.00 84.25 83 PHE A C 1
ATOM 648 O O . PHE A 1 83 ? -12.461 5.008 12.281 1.00 84.25 83 PHE A O 1
ATOM 655 N N . PRO A 1 84 ? -11.042 3.679 13.412 1.00 81.12 84 PRO A N 1
ATOM 656 C CA . PRO A 1 84 ? -10.969 4.528 14.612 1.00 81.12 84 PRO A CA 1
ATOM 657 C C . PRO A 1 84 ? -10.434 5.944 14.355 1.00 81.12 84 PRO A C 1
ATOM 659 O O . PRO A 1 84 ? -10.727 6.861 15.117 1.00 81.12 84 PRO A O 1
ATOM 662 N N . GLU A 1 85 ? -9.687 6.145 13.268 1.00 76.19 85 GLU A N 1
ATOM 663 C CA . GLU A 1 85 ? -9.214 7.460 12.812 1.00 76.19 85 GLU A CA 1
ATOM 664 C C . GLU A 1 85 ? -10.388 8.383 12.423 1.00 76.19 85 GLU A C 1
ATOM 666 O O . GLU A 1 85 ? -10.322 9.608 12.538 1.00 76.19 85 GLU A O 1
ATOM 671 N N . GLY A 1 86 ? -11.490 7.805 11.926 1.00 66.56 86 GLY A N 1
ATOM 672 C CA . GLY A 1 86 ? -12.656 8.544 11.436 1.00 66.56 86 GLY A CA 1
ATOM 673 C C . GLY A 1 86 ? -12.381 9.448 10.224 1.00 66.56 86 GLY A C 1
ATOM 674 O O . GLY A 1 86 ? -13.254 10.224 9.835 1.00 66.56 86 GLY A O 1
ATOM 675 N N . MET A 1 87 ? -11.190 9.383 9.627 1.00 64.88 87 MET A N 1
ATOM 676 C CA . MET A 1 87 ? -10.768 10.157 8.460 1.00 64.88 87 MET A CA 1
ATOM 677 C C . MET A 1 87 ? -9.857 9.303 7.572 1.00 64.88 87 MET A C 1
ATOM 679 O O . MET A 1 87 ? -9.171 8.416 8.063 1.00 64.88 87 MET A O 1
ATOM 683 N N . SER A 1 88 ? -9.844 9.586 6.269 1.00 64.94 88 SER A N 1
ATOM 684 C CA . SER A 1 88 ? -8.865 9.042 5.325 1.00 64.94 88 SER A CA 1
ATOM 685 C C . SER A 1 88 ? -7.898 10.173 4.993 1.00 64.94 88 SER A C 1
ATOM 687 O O . SER A 1 88 ? -8.249 11.076 4.238 1.00 64.94 88 SER A O 1
ATOM 689 N N . ARG A 1 89 ? -6.724 10.203 5.635 1.00 65.75 89 ARG A N 1
ATOM 690 C CA . ARG A 1 89 ? -5.685 11.208 5.358 1.00 65.75 89 ARG A CA 1
ATOM 691 C C . ARG A 1 89 ? -4.438 10.532 4.811 1.00 65.75 89 ARG A C 1
ATOM 693 O O . ARG A 1 89 ? -4.030 9.477 5.288 1.00 65.75 89 ARG A O 1
ATOM 700 N N . TYR A 1 90 ? -3.829 11.161 3.812 1.00 69.19 90 TYR A N 1
ATOM 701 C CA . TYR A 1 90 ? -2.513 10.772 3.325 1.00 69.19 90 TYR A CA 1
ATOM 702 C C . TYR A 1 90 ? -1.454 11.534 4.125 1.00 69.19 90 TYR A C 1
ATOM 704 O O . TYR A 1 90 ? -1.102 12.656 3.776 1.00 69.19 90 TYR A O 1
ATOM 712 N N . HIS A 1 91 ? -0.998 10.945 5.229 1.00 74.19 91 HIS A N 1
ATOM 713 C CA . HIS A 1 91 ? -0.072 11.566 6.181 1.00 74.19 91 HIS A CA 1
ATOM 714 C C . HIS A 1 91 ? 1.036 10.562 6.574 1.00 74.19 91 HIS A C 1
ATOM 716 O O . HIS A 1 91 ? 0.795 9.353 6.463 1.00 74.19 91 HIS A O 1
ATOM 722 N N . PRO A 1 92 ? 2.248 11.005 6.979 1.00 76.00 92 PRO A N 1
ATOM 723 C CA . PRO A 1 92 ? 3.345 10.097 7.316 1.00 76.00 92 PRO A CA 1
ATOM 724 C C . PRO A 1 92 ? 3.127 9.368 8.653 1.00 76.00 92 PRO A C 1
ATOM 726 O O . PRO A 1 92 ? 3.734 8.326 8.899 1.00 76.00 92 PRO A O 1
ATOM 729 N N . SER A 1 93 ? 2.229 9.865 9.501 1.00 80.25 93 SER A N 1
ATOM 730 C CA . SER A 1 93 ? 1.832 9.232 10.755 1.00 80.25 93 SER A CA 1
ATOM 731 C C . SER A 1 93 ? 0.362 8.811 10.739 1.00 80.25 93 SER A C 1
ATOM 733 O O . SER A 1 93 ? -0.444 9.241 9.908 1.00 80.25 93 SER A O 1
ATOM 735 N N . VAL A 1 94 ? 0.020 7.921 11.667 1.00 78.12 94 VAL A N 1
ATOM 736 C CA . VAL A 1 94 ? -1.359 7.483 11.895 1.00 78.12 94 VAL A CA 1
ATOM 737 C C . VAL A 1 94 ? -2.113 8.618 12.557 1.00 78.12 94 VAL A C 1
ATOM 739 O O . VAL A 1 94 ? -1.628 9.203 13.522 1.00 78.12 94 VAL A O 1
ATOM 742 N N . ALA A 1 95 ? -3.302 8.933 12.048 1.00 77.81 95 ALA A N 1
ATOM 743 C CA . ALA A 1 95 ? -4.127 9.959 12.663 1.00 77.81 95 ALA A CA 1
ATOM 744 C C . ALA A 1 95 ? -4.514 9.548 14.099 1.00 77.81 95 ALA A C 1
ATOM 746 O O . ALA A 1 95 ? -4.773 8.363 14.339 1.00 77.81 95 ALA A O 1
ATOM 747 N N . PRO A 1 96 ? -4.618 10.504 15.040 1.00 80.69 96 PRO A N 1
ATOM 748 C CA . PRO A 1 96 ? -5.079 10.215 16.391 1.00 80.69 96 PRO A CA 1
ATOM 749 C C . PRO A 1 96 ? -6.397 9.435 16.381 1.00 80.69 96 PRO A C 1
ATOM 751 O O . PRO A 1 96 ? -7.348 9.790 15.675 1.00 80.69 96 PRO A O 1
ATOM 754 N N . MET A 1 97 ? -6.447 8.353 17.156 1.00 82.94 97 MET A N 1
ATOM 755 C CA . MET A 1 97 ? -7.625 7.497 17.233 1.00 82.94 97 MET A CA 1
ATOM 756 C C . MET A 1 97 ? -8.696 8.113 18.125 1.00 82.94 97 MET A C 1
ATOM 758 O O . MET A 1 97 ? -8.425 8.616 19.213 1.00 82.94 97 MET A O 1
ATOM 762 N N . LYS A 1 98 ? -9.948 8.038 17.673 1.00 85.94 98 LYS A N 1
ATOM 763 C CA . LYS A 1 98 ? -11.103 8.408 18.490 1.00 85.94 98 LYS A CA 1
ATOM 764 C C . LYS A 1 98 ? -11.428 7.291 19.477 1.00 85.94 98 LYS A C 1
ATOM 766 O O . LYS A 1 98 ? -11.328 6.111 19.150 1.00 85.94 98 LYS A O 1
ATOM 771 N N . THR A 1 99 ? -11.955 7.668 20.638 1.00 88.44 99 THR A N 1
ATOM 772 C CA . THR A 1 99 ? -12.335 6.734 21.712 1.00 88.44 99 THR A CA 1
ATOM 773 C C . THR A 1 99 ? -13.577 5.890 21.409 1.00 88.44 99 THR A C 1
ATOM 775 O O . THR A 1 99 ? -13.898 4.993 22.178 1.00 88.44 99 THR A O 1
ATOM 778 N N . GLY A 1 100 ? -14.289 6.135 20.300 1.00 86.81 100 GLY A N 1
ATOM 779 C CA . GLY A 1 100 ? -15.570 5.478 19.993 1.00 86.81 100 GLY A CA 1
ATOM 780 C C . GLY A 1 100 ? -15.511 3.946 19.999 1.00 86.81 100 GLY A C 1
ATOM 781 O O . GLY A 1 100 ? -16.431 3.304 20.480 1.00 86.81 100 GLY A O 1
ATOM 782 N N . VAL A 1 101 ? -14.395 3.371 19.549 1.00 89.00 101 VAL A N 1
ATOM 783 C CA . VAL A 1 101 ? -14.119 1.923 19.569 1.00 89.00 101 VAL A CA 1
ATOM 784 C C . VAL A 1 101 ? -14.089 1.376 21.003 1.00 89.00 101 VAL A C 1
ATOM 786 O O . VAL A 1 101 ? -14.760 0.391 21.299 1.00 89.00 101 VAL A O 1
ATOM 789 N N . ALA A 1 102 ? -13.357 2.036 21.901 1.00 90.94 102 ALA A N 1
ATOM 790 C CA . ALA A 1 102 ? -13.269 1.644 23.305 1.00 90.94 102 ALA A CA 1
ATOM 791 C C . ALA A 1 102 ? -14.574 1.922 24.075 1.00 90.94 102 ALA A C 1
ATOM 793 O O . ALA A 1 102 ? -14.935 1.149 24.956 1.00 90.94 102 ALA A O 1
ATOM 794 N N . ARG A 1 103 ? -15.320 2.974 23.706 1.00 90.50 103 ARG A N 1
ATOM 795 C CA . ARG A 1 103 ? -16.646 3.274 24.277 1.00 90.50 103 ARG A CA 1
ATOM 796 C C . ARG A 1 103 ? -17.677 2.207 23.916 1.00 90.50 103 ARG A C 1
ATOM 798 O O . ARG A 1 103 ? -18.316 1.690 24.812 1.00 90.50 103 ARG A O 1
ATOM 805 N N . ILE A 1 104 ? -17.748 1.792 22.647 1.00 90.06 104 ILE A N 1
ATOM 806 C CA . ILE A 1 104 ? -18.624 0.681 22.231 1.00 90.06 104 ILE A CA 1
ATOM 807 C C . ILE A 1 104 ? -18.272 -0.596 23.002 1.00 90.06 104 ILE A C 1
ATOM 809 O O . ILE A 1 104 ? -19.166 -1.310 23.439 1.00 90.06 104 ILE A O 1
ATOM 813 N N . ALA A 1 105 ? -16.980 -0.885 23.192 1.00 91.56 105 ALA A N 1
ATOM 814 C CA . ALA A 1 105 ? -16.566 -2.039 23.985 1.00 91.56 105 ALA A CA 1
ATOM 815 C C . ALA A 1 105 ? -17.040 -1.937 25.445 1.00 91.56 105 ALA A C 1
ATOM 817 O O . ALA A 1 105 ? -17.582 -2.906 25.965 1.00 91.56 105 ALA A O 1
ATOM 818 N N . SER A 1 106 ? -16.884 -0.768 26.073 1.00 92.50 106 SER A N 1
ATOM 819 C CA . SER A 1 106 ? -17.390 -0.476 27.420 1.00 92.50 106 SER A CA 1
ATOM 820 C C . SER A 1 106 ? -18.910 -0.666 27.510 1.00 92.50 106 SER A C 1
ATOM 822 O O . SER A 1 106 ? -19.368 -1.459 28.328 1.00 92.50 106 SER A O 1
ATOM 824 N N . ASP A 1 107 ? -19.680 -0.058 26.604 1.00 91.75 107 ASP A N 1
ATOM 825 C CA . ASP A 1 107 ? -21.147 -0.123 26.602 1.00 91.75 107 ASP A CA 1
ATOM 826 C C . ASP A 1 107 ? -21.666 -1.562 26.399 1.00 91.75 107 ASP A C 1
ATOM 828 O O . ASP A 1 107 ? -22.604 -1.994 27.071 1.00 91.75 107 ASP A O 1
ATOM 832 N N . VAL A 1 108 ? -21.026 -2.345 25.519 1.00 90.38 108 VAL A N 1
ATOM 833 C CA . VAL A 1 108 ? -21.361 -3.766 25.309 1.00 90.38 108 VAL A CA 1
ATOM 834 C C . VAL A 1 108 ? -21.073 -4.597 26.557 1.00 90.38 108 VAL A C 1
ATOM 836 O O . VAL A 1 108 ? -21.895 -5.432 26.931 1.00 90.38 108 VAL A O 1
ATOM 839 N N . LEU A 1 109 ? -19.926 -4.383 27.210 1.00 91.25 109 LEU A N 1
ATOM 840 C CA . LEU A 1 109 ? -19.579 -5.099 28.440 1.00 91.25 109 LEU A CA 1
ATOM 841 C C . LEU A 1 109 ? -20.535 -4.738 29.581 1.00 91.25 109 LEU A C 1
ATOM 843 O O . LEU A 1 109 ? -20.951 -5.625 30.318 1.00 91.25 109 LEU A O 1
ATOM 847 N N . THR A 1 110 ? -20.943 -3.471 29.690 1.00 90.69 110 THR A N 1
ATOM 848 C CA . THR A 1 110 ? -21.947 -3.026 30.666 1.00 90.69 110 THR A CA 1
ATOM 849 C C . THR A 1 110 ? -23.310 -3.663 30.418 1.00 90.69 110 THR A C 1
ATOM 851 O O . THR A 1 110 ? -23.937 -4.133 31.366 1.00 90.69 110 THR A O 1
ATOM 854 N N . GLY A 1 111 ? -23.755 -3.743 29.161 1.00 88.06 111 GLY A N 1
ATOM 855 C CA . GLY A 1 111 ? -25.007 -4.418 28.802 1.00 88.06 111 GLY A CA 1
ATOM 856 C C . GLY A 1 111 ? -24.989 -5.935 29.036 1.00 88.06 111 GLY A C 1
ATOM 857 O O . GLY A 1 111 ? -26.048 -6.543 29.150 1.00 88.06 111 GLY A O 1
ATOM 858 N N . GLN A 1 112 ? -23.803 -6.543 29.125 1.00 88.25 112 GLN A N 1
ATOM 859 C CA . GLN A 1 112 ? -23.595 -7.977 29.361 1.00 88.25 112 GLN A CA 1
ATOM 860 C C . GLN A 1 112 ? -22.977 -8.263 30.740 1.00 88.25 112 GLN A C 1
ATOM 862 O O . GLN A 1 112 ? -22.409 -9.333 30.943 1.00 88.25 112 GLN A O 1
ATOM 867 N N . LYS A 1 113 ? -23.075 -7.328 31.697 1.00 86.56 113 LYS A N 1
ATOM 868 C CA . LYS A 1 113 ? -22.435 -7.441 33.022 1.00 86.56 113 LYS A CA 1
ATOM 869 C C . LYS A 1 113 ? -22.849 -8.696 33.803 1.00 86.56 113 LYS A C 1
ATOM 871 O O . LYS A 1 113 ? -22.032 -9.257 34.520 1.00 86.56 113 LYS A O 1
ATOM 876 N N . ASP A 1 114 ? -24.098 -9.134 33.630 1.00 87.19 114 ASP A N 1
ATOM 877 C CA . ASP A 1 114 ? -24.683 -10.282 34.335 1.00 87.19 114 ASP A CA 1
ATOM 878 C C . ASP A 1 114 ? -24.386 -11.611 33.614 1.00 87.19 114 ASP A C 1
ATOM 880 O O . ASP A 1 114 ? -24.807 -12.677 34.057 1.00 87.19 114 ASP A O 1
ATOM 884 N N . ASN A 1 115 ? -23.668 -11.556 32.486 1.00 86.62 115 ASN A N 1
ATOM 885 C CA . ASN A 1 115 ? -23.288 -12.706 31.681 1.00 86.62 115 ASN A CA 1
ATOM 886 C C . ASN A 1 115 ? -21.770 -12.957 31.796 1.00 86.62 115 ASN A C 1
ATOM 888 O O . ASN A 1 115 ? -20.993 -12.434 30.987 1.00 86.62 115 ASN A O 1
ATOM 892 N N . PRO A 1 116 ? -21.327 -13.766 32.776 1.00 79.50 116 PRO A N 1
ATOM 893 C CA . PRO A 1 116 ? -19.906 -14.015 33.023 1.00 79.50 116 PRO A CA 1
ATOM 894 C C . PRO A 1 116 ? -19.217 -14.737 31.857 1.00 79.50 116 PRO A C 1
ATOM 896 O O . PRO A 1 116 ? -18.016 -14.570 31.642 1.00 79.50 116 PRO A O 1
ATOM 899 N N . ASP A 1 117 ? -19.976 -15.471 31.039 1.00 83.75 117 ASP A N 1
ATOM 900 C CA . ASP A 1 117 ? -19.475 -16.213 29.877 1.00 83.75 117 ASP A CA 1
ATOM 901 C C . ASP A 1 117 ? -19.315 -15.342 28.622 1.00 83.75 117 ASP A C 1
ATOM 903 O O . ASP A 1 117 ? -18.749 -15.777 27.609 1.00 83.75 117 ASP A O 1
ATOM 907 N N . PHE A 1 118 ? -19.790 -14.094 28.655 1.00 85.88 118 PHE A N 1
ATOM 908 C CA . PHE A 1 118 ? -19.683 -13.195 27.517 1.00 85.88 118 PHE A CA 1
ATOM 909 C C . PHE A 1 118 ? -18.217 -12.830 27.236 1.00 85.88 118 PHE A C 1
ATOM 911 O O . PHE A 1 118 ? -17.437 -12.480 28.129 1.00 85.88 118 PHE A O 1
ATOM 918 N N . ARG A 1 119 ? -17.820 -12.910 25.960 1.00 87.00 119 ARG A N 1
ATOM 919 C CA . ARG A 1 119 ? -16.478 -12.543 25.489 1.00 87.00 119 ARG A CA 1
ATOM 920 C C . ARG A 1 119 ? -16.578 -11.645 24.259 1.00 87.00 119 ARG A C 1
ATOM 922 O O . ARG A 1 119 ? -17.097 -12.036 23.209 1.00 87.00 119 ARG A O 1
ATOM 929 N N . LEU A 1 120 ? -16.016 -10.447 24.371 1.00 88.56 120 LEU A N 1
ATOM 930 C CA . LEU A 1 120 ? -15.880 -9.495 23.274 1.00 88.56 120 LEU A CA 1
ATOM 931 C C . LEU A 1 120 ? -14.458 -9.568 22.712 1.00 88.56 120 LEU A C 1
ATOM 933 O O . LEU A 1 120 ? -13.497 -9.345 23.438 1.00 88.56 120 LEU A O 1
ATOM 937 N N . THR A 1 121 ? -14.301 -9.854 21.418 1.00 90.19 121 THR A N 1
ATOM 938 C CA . THR A 1 121 ? -12.982 -9.899 20.771 1.00 90.19 121 THR A CA 1
ATOM 939 C C . THR A 1 121 ? -12.740 -8.649 19.930 1.00 90.19 121 THR A C 1
ATOM 941 O O . THR A 1 121 ? -13.483 -8.354 18.989 1.00 90.19 121 THR A O 1
ATOM 944 N N . LEU A 1 122 ? -11.651 -7.944 20.227 1.00 90.06 122 LEU A N 1
ATOM 945 C CA . LEU A 1 122 ? -11.126 -6.844 19.426 1.00 90.06 122 LEU A CA 1
ATOM 946 C C . LEU A 1 122 ? -9.951 -7.350 18.587 1.00 90.06 122 LEU A C 1
ATOM 948 O O . LEU A 1 122 ? -8.924 -7.765 19.121 1.00 90.06 122 LEU A O 1
ATOM 952 N N . LEU A 1 123 ? -10.087 -7.308 17.263 1.00 89.38 123 LEU A N 1
ATOM 953 C CA . LEU A 1 123 ? -9.032 -7.672 16.324 1.00 89.38 123 LEU A CA 1
ATOM 954 C C . LEU A 1 123 ? -8.570 -6.431 15.565 1.00 89.38 123 LEU A C 1
ATOM 956 O O . LEU A 1 123 ? -9.259 -5.922 14.677 1.00 89.38 123 LEU A O 1
ATOM 960 N N . THR A 1 124 ? -7.379 -5.940 15.889 1.00 88.00 124 THR A N 1
ATOM 961 C CA . THR A 1 124 ? -6.799 -4.808 15.167 1.00 88.00 124 THR A CA 1
ATOM 962 C C . THR A 1 124 ? -6.124 -5.270 13.873 1.00 88.00 124 THR A C 1
ATOM 964 O O . THR A 1 124 ? -5.540 -6.355 13.793 1.00 88.00 124 THR A O 1
ATOM 967 N N . CYS A 1 125 ? -6.239 -4.452 12.824 1.00 86.12 125 CYS A N 1
ATOM 968 C CA . CYS A 1 125 ? -5.638 -4.724 11.529 1.00 86.12 125 CYS A CA 1
ATOM 969 C C . CYS A 1 125 ? -4.894 -3.499 10.979 1.00 86.12 125 CYS A C 1
ATOM 971 O O . CYS A 1 125 ? -5.454 -2.422 10.729 1.00 86.12 125 CYS A O 1
ATOM 973 N N . SER A 1 126 ? -3.607 -3.710 10.729 1.00 84.62 126 SER A N 1
ATOM 974 C CA . SER A 1 126 ? -2.705 -2.746 10.116 1.00 84.62 126 SER A CA 1
ATOM 975 C C . SER A 1 126 ? -2.668 -2.986 8.614 1.00 84.62 126 SER A C 1
ATOM 977 O O . SER A 1 126 ? -2.423 -4.101 8.156 1.00 84.62 126 SER A O 1
ATOM 979 N N . ILE A 1 127 ? -2.912 -1.939 7.825 1.00 83.06 127 ILE A N 1
ATOM 980 C CA . ILE A 1 127 ? -2.917 -2.055 6.366 1.00 83.06 127 ILE A CA 1
ATOM 981 C C . ILE A 1 127 ? -1.945 -1.044 5.771 1.00 83.06 127 ILE A C 1
ATOM 983 O O . ILE A 1 127 ? -2.151 0.162 5.904 1.00 83.06 127 ILE A O 1
ATOM 987 N N . THR A 1 128 ? -0.919 -1.534 5.078 1.00 76.19 128 THR A N 1
ATOM 988 C CA . THR A 1 128 ? 0.153 -0.723 4.479 1.00 76.19 128 THR A CA 1
ATOM 989 C C . THR A 1 128 ? 0.296 -0.953 2.972 1.00 76.19 128 THR A C 1
ATOM 991 O O . THR A 1 128 ? -0.350 -1.821 2.388 1.00 76.19 128 THR A O 1
ATOM 994 N N . HIS A 1 129 ? 1.121 -0.122 2.319 1.00 65.31 129 HIS A N 1
ATOM 995 C CA . HIS A 1 129 ? 1.457 -0.197 0.884 1.00 65.31 129 HIS A CA 1
ATOM 996 C C . HIS A 1 129 ? 0.334 0.031 -0.136 1.00 65.31 129 HIS A C 1
ATOM 998 O O . HIS A 1 129 ? 0.444 -0.348 -1.295 1.00 65.31 129 HIS A O 1
ATOM 1004 N N . ARG A 1 130 ? -0.714 0.768 0.228 1.00 62.03 130 ARG A N 1
ATOM 1005 C CA . ARG A 1 130 ? -1.888 1.012 -0.636 1.00 62.03 130 ARG A CA 1
ATOM 1006 C C . ARG A 1 130 ? -1.673 1.957 -1.834 1.00 62.03 130 ARG A C 1
ATOM 1008 O O . ARG A 1 130 ? -2.623 2.271 -2.539 1.00 62.03 130 ARG A O 1
ATOM 1015 N N . GLN A 1 131 ? -0.469 2.493 -2.025 1.00 63.19 131 GLN A N 1
ATOM 1016 C CA . GLN A 1 131 ? -0.305 3.808 -2.662 1.00 63.19 131 GLN A CA 1
ATOM 1017 C C . GLN A 1 131 ? -0.261 3.790 -4.197 1.00 63.19 131 GLN A C 1
ATOM 1019 O O . GLN A 1 131 ? -0.500 4.822 -4.818 1.00 63.19 131 GLN A O 1
ATOM 1024 N N . HIS A 1 132 ? 0.028 2.648 -4.832 1.00 68.25 132 HIS A N 1
ATOM 1025 C CA . HIS A 1 132 ? 0.258 2.616 -6.281 1.00 68.25 132 HIS A CA 1
ATOM 1026 C C . HIS A 1 132 ? -0.656 1.635 -7.016 1.00 68.25 132 HIS A C 1
ATOM 1028 O O . HIS A 1 132 ? -1.046 0.588 -6.499 1.00 68.25 132 HIS A O 1
ATOM 1034 N N . PHE A 1 133 ? -0.985 1.959 -8.266 1.00 69.56 133 PHE A N 1
ATOM 1035 C CA . PHE A 1 133 ? -1.750 1.068 -9.132 1.00 69.56 133 PHE A CA 1
ATOM 1036 C C . PHE A 1 133 ? -1.048 -0.290 -9.261 1.00 69.56 133 PHE A C 1
ATOM 1038 O O . PHE A 1 133 ? 0.156 -0.349 -9.525 1.00 69.56 133 PHE A O 1
ATOM 1045 N N . ARG A 1 134 ? -1.799 -1.377 -9.034 1.00 72.88 134 ARG A N 1
ATOM 1046 C CA . ARG A 1 134 ? -1.288 -2.761 -8.983 1.00 72.88 134 ARG A CA 1
ATOM 1047 C C . ARG A 1 134 ? -0.136 -2.964 -7.993 1.00 72.88 134 ARG A C 1
ATOM 1049 O O . ARG A 1 134 ? 0.668 -3.884 -8.168 1.00 72.88 134 ARG A O 1
ATOM 1056 N N . SER A 1 135 ? -0.034 -2.114 -6.968 1.00 74.00 135 SER A N 1
ATOM 1057 C CA . SER A 1 135 ? 0.827 -2.356 -5.810 1.00 74.00 135 SER A CA 1
ATOM 1058 C C . SER A 1 135 ? 0.301 -3.514 -4.972 1.00 74.00 135 SER A C 1
ATOM 1060 O O . SER A 1 135 ? -0.801 -4.015 -5.194 1.00 74.00 135 SER A O 1
ATOM 1062 N N . ASP A 1 136 ? 1.146 -3.979 -4.065 1.00 76.94 136 ASP A N 1
ATOM 1063 C CA . ASP A 1 136 ? 0.786 -5.055 -3.158 1.00 76.94 136 ASP A CA 1
ATOM 1064 C C . ASP A 1 136 ? 0.385 -4.416 -1.847 1.00 76.94 136 ASP A C 1
ATOM 1066 O O . ASP A 1 136 ? 1.055 -3.502 -1.384 1.00 76.94 136 ASP A O 1
ATOM 1070 N N . VAL A 1 137 ? -0.729 -4.864 -1.288 1.00 80.44 137 VAL A N 1
ATOM 1071 C CA . VAL A 1 137 ? -1.222 -4.367 -0.010 1.00 80.44 137 VAL A CA 1
ATOM 1072 C C . VAL A 1 137 ? -0.849 -5.391 1.043 1.00 80.44 137 VAL A C 1
ATOM 1074 O O . VAL A 1 137 ? -1.173 -6.570 0.898 1.00 80.44 137 VAL A O 1
ATOM 1077 N N . LEU A 1 138 ? -0.173 -4.940 2.094 1.00 82.69 138 LEU A N 1
ATOM 1078 C CA . LEU A 1 138 ? 0.053 -5.767 3.268 1.00 82.69 138 LEU A CA 1
ATOM 1079 C C . LEU A 1 138 ? -1.099 -5.538 4.238 1.00 82.69 138 LEU A C 1
ATOM 1081 O O . LEU A 1 138 ? -1.384 -4.400 4.612 1.00 82.69 138 LEU A O 1
ATOM 1085 N N . VAL A 1 139 ? -1.751 -6.630 4.618 1.00 85.81 139 VAL A N 1
ATOM 1086 C CA . VAL A 1 139 ? -2.785 -6.673 5.650 1.00 85.81 139 VAL A CA 1
ATOM 1087 C C . VAL A 1 139 ? -2.230 -7.534 6.773 1.00 85.81 139 VAL A C 1
ATOM 1089 O O . VAL A 1 139 ? -2.075 -8.743 6.602 1.00 85.81 139 VAL A O 1
ATOM 1092 N N . SER A 1 140 ? -1.904 -6.902 7.893 1.00 82.56 140 SER A N 1
ATOM 1093 C CA . SER A 1 140 ? -1.404 -7.572 9.089 1.00 82.56 140 SER A CA 1
ATOM 1094 C C . SER A 1 140 ? -2.508 -7.595 10.135 1.00 82.56 140 SER A C 1
ATOM 1096 O O . SER A 1 140 ? -3.093 -6.557 10.447 1.00 82.56 140 SER A O 1
ATOM 1098 N N . PHE A 1 141 ? -2.806 -8.784 10.649 1.00 85.81 141 PHE A N 1
ATOM 1099 C CA . PHE A 1 141 ? -3.707 -8.970 11.779 1.00 85.81 141 PHE A CA 1
ATOM 1100 C C . PHE A 1 141 ? -2.870 -9.109 13.040 1.00 85.81 141 PHE A C 1
ATOM 1102 O O . PHE A 1 141 ? -1.966 -9.944 13.089 1.00 85.81 141 PHE A O 1
ATOM 1109 N N . ASN A 1 142 ? -3.170 -8.286 14.034 1.00 85.62 142 ASN A N 1
ATOM 1110 C CA . ASN A 1 142 ? -2.485 -8.334 15.314 1.00 85.62 142 ASN A CA 1
ATOM 1111 C C . ASN A 1 142 ? -3.132 -9.388 16.231 1.00 85.62 142 ASN A C 1
ATOM 1113 O O . ASN A 1 142 ? -4.245 -9.847 15.948 1.00 85.62 142 ASN A O 1
ATOM 1117 N N . PRO A 1 143 ? -2.456 -9.784 17.323 1.00 85.00 143 PRO A N 1
ATOM 1118 C CA . PRO A 1 143 ? -3.039 -10.628 18.362 1.00 85.00 143 PRO A CA 1
ATOM 1119 C C . PRO A 1 143 ? -4.428 -10.124 18.801 1.00 85.00 143 PRO A C 1
ATOM 1121 O O . PRO A 1 143 ? -4.555 -8.945 19.133 1.00 85.00 143 PRO A O 1
ATOM 1124 N N . PRO A 1 144 ? -5.479 -10.966 18.799 1.00 88.19 144 PRO A N 1
ATOM 1125 C CA . PRO A 1 144 ? -6.805 -10.547 19.238 1.00 88.19 144 PRO A CA 1
ATOM 1126 C C . PRO A 1 144 ? -6.804 -10.250 20.741 1.00 88.19 144 PRO A C 1
ATOM 1128 O O . PRO A 1 144 ? -6.272 -11.038 21.524 1.00 88.19 144 PRO A O 1
ATOM 1131 N N . LEU A 1 145 ? -7.435 -9.149 21.146 1.00 88.88 145 LEU A N 1
ATOM 1132 C CA . LEU A 1 145 ? -7.692 -8.820 22.547 1.00 88.88 145 LEU A CA 1
ATOM 1133 C C . LEU A 1 145 ? -9.079 -9.338 22.932 1.00 88.88 145 LEU A C 1
ATOM 1135 O O . LEU A 1 145 ? -10.071 -8.969 22.305 1.00 88.88 145 LEU A O 1
ATOM 1139 N N . GLN A 1 146 ? -9.149 -10.195 23.948 1.00 90.19 146 GLN A N 1
ATOM 1140 C CA . GLN A 1 146 ? -10.415 -10.686 24.488 1.00 90.19 146 GLN A CA 1
ATOM 1141 C C . GLN A 1 146 ? -10.772 -9.905 25.747 1.00 90.19 146 GLN A C 1
ATOM 1143 O O . GLN A 1 146 ? -10.001 -9.867 26.701 1.00 90.19 146 GLN A O 1
ATOM 1148 N N . LEU A 1 147 ? -11.954 -9.304 25.742 1.00 89.69 147 LEU A N 1
ATOM 1149 C CA . LEU A 1 147 ? -12.524 -8.579 26.863 1.00 89.69 147 LEU A CA 1
ATOM 1150 C C . LEU A 1 147 ? -13.673 -9.387 27.463 1.00 89.69 147 LEU A C 1
ATOM 1152 O O . LEU A 1 147 ? -14.447 -10.027 26.747 1.00 89.69 147 LEU A O 1
ATOM 1156 N N . SER A 1 148 ? -13.783 -9.335 28.784 1.00 88.69 148 SER A N 1
ATOM 1157 C CA . SER A 1 148 ? -14.868 -9.939 29.549 1.00 88.69 148 SER A CA 1
ATOM 1158 C C . SER A 1 148 ? -15.279 -8.998 30.680 1.00 88.69 148 SER A C 1
ATOM 1160 O O . SER A 1 148 ? -14.415 -8.240 31.143 1.00 88.69 148 SER A O 1
ATOM 1162 N N . PRO A 1 149 ? -16.549 -9.031 31.122 1.00 86.88 149 PRO A N 1
ATOM 1163 C CA . PRO A 1 149 ? -17.005 -8.214 32.244 1.00 86.88 149 PRO A CA 1
ATOM 1164 C C . PRO A 1 149 ? -16.226 -8.495 33.536 1.00 86.88 149 PRO A C 1
ATOM 1166 O O . PRO A 1 149 ? -15.876 -7.563 34.253 1.00 86.88 149 PRO A O 1
ATOM 1169 N N . GLU A 1 150 ? -15.889 -9.763 33.789 1.00 83.81 150 GLU A N 1
ATOM 1170 C CA . GLU A 1 150 ? -15.172 -10.192 34.996 1.00 83.81 150 GLU A CA 1
ATOM 1171 C C . GLU A 1 150 ? -13.722 -9.700 35.018 1.00 83.81 150 GLU A C 1
ATOM 1173 O O . GLU A 1 150 ? -13.263 -9.122 36.000 1.00 83.81 150 GLU A O 1
ATOM 1178 N N . THR A 1 151 ? -12.982 -9.909 33.924 1.00 83.94 151 THR A N 1
ATOM 1179 C CA . THR A 1 151 ? -11.543 -9.608 33.893 1.00 83.94 151 THR A CA 1
ATOM 1180 C C . THR A 1 151 ? -11.240 -8.133 33.631 1.00 83.94 151 THR A C 1
ATOM 1182 O O . THR A 1 151 ? -10.125 -7.693 33.892 1.00 83.94 151 THR A O 1
ATOM 1185 N N . HIS A 1 152 ? -12.197 -7.368 33.093 1.00 88.19 152 HIS A N 1
ATOM 1186 C CA . HIS A 1 152 ? -12.031 -5.950 32.752 1.00 88.19 152 HIS A CA 1
ATOM 1187 C C . HIS A 1 152 ? -13.138 -5.096 33.376 1.00 88.19 152 HIS A C 1
ATOM 1189 O O . HIS A 1 152 ? -13.756 -4.268 32.703 1.00 88.19 152 HIS A O 1
ATOM 1195 N N . SER A 1 153 ? -13.377 -5.289 34.674 1.00 85.00 153 SER A N 1
ATOM 1196 C CA . SER A 1 153 ? -14.425 -4.588 35.417 1.00 85.00 153 SER A CA 1
ATOM 1197 C C . SER A 1 153 ? -14.317 -3.065 35.319 1.00 85.00 153 SER A C 1
ATOM 1199 O O . SER A 1 153 ? -15.343 -2.403 35.274 1.00 85.00 153 SER A O 1
ATOM 1201 N N . SER A 1 154 ? -13.116 -2.492 35.182 1.00 85.75 154 SER A N 1
ATOM 1202 C CA . SER A 1 154 ? -12.893 -1.043 35.024 1.00 85.75 154 SER A CA 1
ATOM 1203 C C . SER A 1 154 ? -13.477 -0.431 33.744 1.00 85.75 154 SER A C 1
ATOM 1205 O O . SER A 1 154 ? -13.601 0.789 33.657 1.00 85.75 154 SER A O 1
ATOM 1207 N N . LEU A 1 155 ? -13.834 -1.248 32.747 1.00 86.62 155 LEU A N 1
ATOM 1208 C CA . LEU A 1 155 ? -14.543 -0.798 31.547 1.00 86.62 155 LEU A CA 1
ATOM 1209 C C . LEU A 1 155 ? -16.064 -0.761 31.739 1.00 86.62 155 LEU A C 1
ATOM 1211 O O . LEU A 1 155 ? -16.759 -0.290 30.843 1.00 86.62 155 LEU A O 1
ATOM 1215 N N . LEU A 1 156 ? -16.600 -1.257 32.856 1.00 87.75 156 LEU A N 1
ATOM 1216 C CA . LEU A 1 156 ? -18.038 -1.256 33.102 1.00 87.75 156 LEU A CA 1
ATOM 1217 C C . LEU A 1 156 ? -18.494 0.143 33.524 1.00 87.75 156 LEU A C 1
ATOM 1219 O O . LEU A 1 156 ? -18.149 0.620 34.602 1.00 87.75 156 LEU A O 1
ATOM 1223 N N . ASN A 1 157 ? -19.323 0.774 32.696 1.00 85.25 157 ASN A N 1
ATOM 1224 C CA . ASN A 1 157 ? -19.953 2.061 32.971 1.00 85.25 157 ASN A CA 1
ATOM 1225 C C . ASN A 1 157 ? -21.171 1.919 33.912 1.00 85.25 157 ASN A C 1
ATOM 1227 O O . ASN A 1 157 ? -22.294 2.287 33.569 1.00 85.25 157 ASN A O 1
ATOM 1231 N N . CYS A 1 158 ? -20.973 1.307 35.080 1.00 80.62 158 CYS A N 1
ATOM 1232 C CA . CYS A 1 158 ? -21.986 1.158 36.123 1.00 80.62 158 CYS A CA 1
ATOM 1233 C C . CYS A 1 158 ? -21.331 1.062 37.508 1.00 80.62 158 CYS A C 1
ATOM 1235 O O . CYS A 1 158 ? -20.135 0.794 37.618 1.00 80.62 158 CYS A O 1
ATOM 1237 N N . ALA A 1 159 ? -22.121 1.239 38.572 1.00 74.25 159 ALA A N 1
ATOM 1238 C CA . ALA A 1 159 ? -21.642 1.034 39.939 1.00 74.25 159 ALA A CA 1
ATOM 1239 C C . ALA A 1 159 ? -21.003 -0.369 40.090 1.00 74.25 159 ALA A C 1
ATOM 1241 O O . ALA A 1 159 ? -21.538 -1.326 39.517 1.00 74.25 159 ALA A O 1
ATOM 1242 N N . PRO A 1 160 ? -19.877 -0.513 40.820 1.00 76.69 160 PRO A N 1
ATOM 1243 C CA . PRO A 1 160 ? -19.253 0.464 41.725 1.00 76.69 160 PRO A CA 1
ATOM 1244 C C . PRO A 1 160 ? -18.274 1.449 41.059 1.00 76.69 160 PRO A C 1
ATOM 1246 O O . PRO A 1 160 ? -17.680 2.265 41.758 1.00 76.69 160 PRO A O 1
ATOM 1249 N N . ASN A 1 161 ? -18.073 1.389 39.741 1.00 80.81 161 ASN A N 1
ATOM 1250 C CA . ASN A 1 161 ? -17.091 2.249 39.089 1.00 80.81 161 ASN A CA 1
ATOM 1251 C C . ASN A 1 161 ? -17.576 3.693 39.002 1.00 80.81 161 ASN A C 1
ATOM 1253 O O . ASN A 1 161 ? -18.681 3.976 38.534 1.00 80.81 161 ASN A O 1
ATOM 1257 N N . GLU A 1 162 ? -16.694 4.621 39.353 1.00 84.25 162 GLU A N 1
ATOM 1258 C CA . GLU A 1 162 ? -16.907 6.028 39.053 1.00 84.25 162 GLU A CA 1
ATOM 1259 C C . GLU A 1 162 ? -16.764 6.292 37.541 1.00 84.25 162 GLU A C 1
ATOM 1261 O O . GLU A 1 162 ? -15.936 5.664 36.862 1.00 84.25 162 GLU A O 1
ATOM 1266 N N . PRO A 1 163 ? -17.498 7.277 36.987 1.00 84.81 163 PRO A N 1
ATOM 1267 C CA . PRO A 1 163 ? -17.373 7.656 35.581 1.00 84.81 163 PRO A CA 1
ATOM 1268 C C . PRO A 1 163 ? -15.934 8.003 35.171 1.00 84.81 163 PRO A C 1
ATOM 1270 O O . PRO A 1 163 ? -15.527 7.716 34.045 1.00 84.81 163 PRO A O 1
ATOM 1273 N N . ALA A 1 164 ? -15.145 8.581 36.083 1.00 85.75 164 ALA A N 1
ATOM 1274 C CA . ALA A 1 164 ? -13.746 8.929 35.844 1.00 85.75 164 ALA A CA 1
ATOM 1275 C C . ALA A 1 164 ? -12.868 7.692 35.582 1.00 85.75 164 ALA A C 1
ATOM 1277 O O . ALA A 1 164 ? -12.077 7.691 34.636 1.00 85.75 164 ALA A O 1
ATOM 1278 N N . ILE A 1 165 ? -13.058 6.616 36.355 1.00 86.31 165 ILE A N 1
ATOM 1279 C CA . ILE A 1 165 ? -12.326 5.346 36.205 1.00 86.31 165 ILE A CA 1
ATOM 1280 C C . ILE A 1 165 ? -12.637 4.722 34.843 1.00 86.31 165 ILE A C 1
ATOM 1282 O O . ILE A 1 165 ? -11.730 4.337 34.103 1.00 86.31 165 ILE A O 1
ATOM 1286 N N . THR A 1 166 ? -13.916 4.703 34.465 1.00 86.25 166 THR A N 1
ATOM 1287 C CA . THR A 1 166 ? -14.351 4.157 33.171 1.00 86.25 166 THR A CA 1
ATOM 1288 C C . THR A 1 166 ? -13.783 4.969 32.006 1.00 86.25 166 THR A C 1
ATOM 1290 O O . THR A 1 166 ? -13.258 4.414 31.039 1.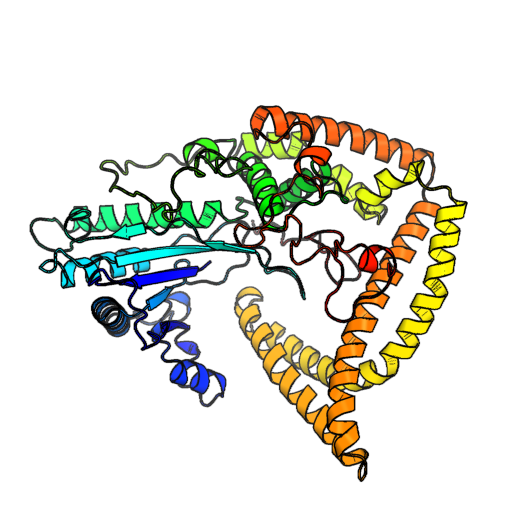00 86.25 166 THR A O 1
ATOM 1293 N N . GLN A 1 167 ? -13.817 6.304 32.096 1.00 87.62 167 GLN A N 1
ATOM 1294 C CA . GLN A 1 167 ? -13.219 7.179 31.083 1.00 87.62 167 GLN A CA 1
ATOM 1295 C C . GLN A 1 167 ? -11.707 6.970 30.957 1.00 87.62 167 GLN A C 1
ATOM 1297 O O . GLN A 1 167 ? -11.179 6.973 29.841 1.00 87.62 167 GLN A O 1
ATOM 1302 N N . HIS A 1 168 ? -11.018 6.763 32.079 1.00 87.62 168 HIS A N 1
ATOM 1303 C CA . HIS A 1 168 ? -9.598 6.444 32.103 1.00 87.62 168 HIS A CA 1
ATOM 1304 C C . HIS A 1 168 ? -9.309 5.109 31.400 1.00 87.62 168 HI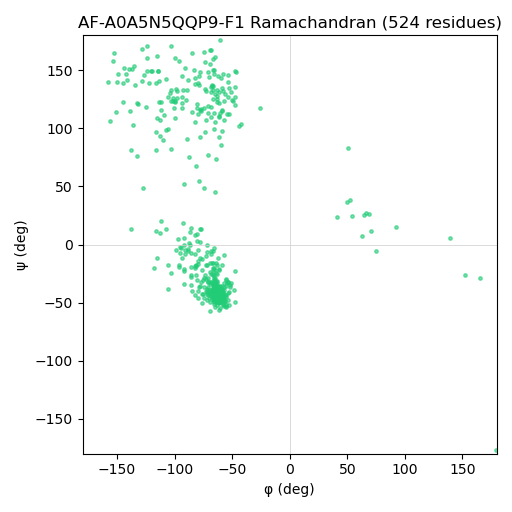S A C 1
ATOM 1306 O O . HIS A 1 168 ? -8.477 5.053 30.492 1.00 87.62 168 HIS A O 1
ATOM 1312 N N . ALA A 1 169 ? -10.052 4.051 31.737 1.00 88.31 169 ALA A N 1
ATOM 1313 C CA . ALA A 1 169 ? -9.923 2.738 31.109 1.00 88.31 169 ALA A CA 1
ATOM 1314 C C . ALA A 1 169 ? -10.191 2.790 29.592 1.00 88.31 169 ALA A C 1
ATOM 1316 O O . ALA A 1 169 ? -9.438 2.215 28.807 1.00 88.31 169 ALA A O 1
ATOM 1317 N N . VAL A 1 170 ? -11.199 3.554 29.155 1.00 90.81 170 VAL A N 1
ATOM 1318 C CA . VAL A 1 170 ? -11.502 3.789 27.732 1.00 90.81 170 VAL A CA 1
ATOM 1319 C C . VAL A 1 170 ? -10.343 4.483 27.007 1.00 90.81 170 VAL A C 1
ATOM 1321 O O . VAL A 1 170 ? -10.013 4.114 25.874 1.00 90.81 170 VAL A O 1
ATOM 1324 N N . ARG A 1 171 ? -9.712 5.489 27.628 1.00 89.44 171 ARG A N 1
ATOM 1325 C CA . ARG A 1 171 ? -8.536 6.170 27.056 1.00 89.44 171 ARG A CA 1
ATOM 1326 C C . ARG A 1 171 ? -7.343 5.222 26.966 1.00 89.44 171 ARG A C 1
ATOM 1328 O O . ARG A 1 171 ? -6.774 5.101 25.887 1.00 89.44 171 ARG A O 1
ATOM 1335 N N . SER A 1 172 ? -7.042 4.494 28.041 1.00 89.56 172 SER A N 1
ATOM 1336 C CA . SER A 1 172 ? -5.959 3.503 28.081 1.00 89.56 172 SER A CA 1
ATOM 1337 C C . SER A 1 172 ? -6.141 2.408 27.018 1.00 89.56 172 SER A C 1
ATOM 1339 O O . SER A 1 172 ? -5.213 2.123 26.260 1.00 89.56 172 SER A O 1
ATOM 1341 N N . LEU A 1 173 ? -7.357 1.872 26.857 1.00 89.88 173 LEU A N 1
ATOM 1342 C CA . LEU A 1 173 ? -7.668 0.909 25.797 1.00 89.88 173 LEU A CA 1
ATOM 1343 C C . LEU A 1 173 ? -7.490 1.524 24.400 1.00 89.88 173 LEU A C 1
ATOM 1345 O O . LEU A 1 173 ? -6.996 0.867 23.486 1.00 89.88 173 LEU A O 1
ATOM 1349 N N . THR A 1 174 ? -7.866 2.791 24.214 1.00 90.06 174 THR A N 1
ATOM 1350 C CA . THR A 1 174 ? -7.674 3.489 22.932 1.00 90.06 174 THR A CA 1
ATOM 1351 C C . THR A 1 174 ? -6.189 3.618 22.584 1.00 90.06 174 THR A C 1
ATOM 1353 O O . THR A 1 174 ? -5.822 3.343 21.439 1.00 90.06 174 THR A O 1
ATOM 1356 N N . THR A 1 175 ? -5.341 3.971 23.555 1.00 88.56 175 THR A N 1
ATOM 1357 C CA . THR A 1 175 ? -3.878 4.032 23.392 1.00 88.56 175 THR A CA 1
ATOM 1358 C C . THR A 1 175 ? -3.303 2.660 23.052 1.00 88.56 175 THR A C 1
ATOM 1360 O O . THR A 1 175 ? -2.595 2.523 22.059 1.00 88.56 175 THR A O 1
ATOM 1363 N N . PHE A 1 176 ? -3.707 1.612 23.773 1.00 88.62 176 PHE A N 1
ATOM 1364 C CA . PHE A 1 176 ? -3.278 0.244 23.481 1.00 88.62 176 PHE A CA 1
ATOM 1365 C C . PHE A 1 176 ? -3.611 -0.188 22.042 1.00 88.62 176 PHE A C 1
ATOM 1367 O O . PHE A 1 176 ? -2.776 -0.752 21.330 1.00 88.62 176 PHE A O 1
ATOM 1374 N N . LEU A 1 177 ? -4.837 0.090 21.582 1.00 87.94 177 LEU A N 1
ATOM 1375 C CA . LEU A 1 177 ? -5.254 -0.236 20.217 1.00 87.94 177 LEU A CA 1
ATOM 1376 C C . LEU A 1 177 ? -4.477 0.584 19.176 1.00 87.94 177 LEU A C 1
ATOM 1378 O O . LEU A 1 177 ? -4.164 0.059 18.106 1.00 87.94 177 LEU A O 1
ATOM 1382 N N . TYR A 1 178 ? -4.149 1.841 19.481 1.00 86.56 178 TYR A N 1
ATOM 1383 C CA . TYR A 1 178 ? -3.289 2.677 18.644 1.00 86.56 178 TYR A CA 1
ATOM 1384 C C . TYR A 1 178 ? -1.880 2.089 18.517 1.00 86.56 178 TYR A C 1
ATOM 1386 O O . TYR A 1 178 ? -1.380 1.931 17.399 1.00 86.56 178 TYR A O 1
ATOM 1394 N N . ASP A 1 179 ? -1.274 1.665 19.623 1.00 83.31 179 ASP A N 1
ATOM 1395 C CA . ASP A 1 179 ? 0.062 1.067 19.627 1.00 83.31 179 ASP A CA 1
ATOM 1396 C C . ASP A 1 179 ? 0.099 -0.254 18.852 1.00 83.31 179 ASP A C 1
ATOM 1398 O O . ASP A 1 179 ? 0.983 -0.474 18.022 1.00 83.31 179 ASP A O 1
ATOM 1402 N N . GLN A 1 180 ? -0.906 -1.115 19.020 1.00 83.88 180 GLN A N 1
ATOM 1403 C CA . GLN A 1 180 ? -1.015 -2.337 18.219 1.00 83.88 180 GLN A CA 1
ATOM 1404 C C . GLN A 1 180 ? -1.114 -2.049 16.717 1.00 83.88 180 GLN A C 1
ATOM 1406 O O . GLN A 1 180 ? -0.487 -2.712 15.888 1.00 83.88 180 GLN A O 1
ATOM 1411 N N . ILE A 1 181 ? -1.918 -1.062 16.335 1.00 83.44 181 ILE A N 1
ATOM 1412 C CA . ILE A 1 181 ? -2.135 -0.726 14.931 1.00 83.44 181 ILE A CA 1
ATOM 1413 C C . ILE A 1 181 ? -0.877 -0.106 14.312 1.00 83.44 181 ILE A C 1
ATOM 1415 O O . ILE A 1 181 ? -0.523 -0.445 13.176 1.00 83.44 181 ILE A O 1
ATOM 1419 N N . THR A 1 182 ? -0.182 0.765 15.044 1.00 81.12 182 THR A N 1
ATOM 1420 C CA . THR A 1 182 ? 1.031 1.435 14.561 1.00 81.12 182 THR A CA 1
ATOM 1421 C C . THR A 1 182 ? 2.192 0.459 14.360 1.00 81.12 182 THR A C 1
ATOM 1423 O O . THR A 1 182 ? 2.916 0.602 13.372 1.00 81.12 182 THR A O 1
ATOM 1426 N N . GLN A 1 183 ? 2.308 -0.591 15.186 1.00 77.75 183 GLN A N 1
ATOM 1427 C CA . GLN A 1 183 ? 3.331 -1.645 15.066 1.00 77.75 183 GLN A CA 1
ATOM 1428 C C . GLN A 1 183 ? 3.390 -2.299 13.681 1.00 77.75 183 GLN A C 1
ATOM 1430 O O . GLN A 1 183 ? 4.473 -2.548 13.149 1.00 77.75 183 GLN A O 1
ATOM 1435 N N . GLY A 1 184 ? 2.231 -2.557 13.072 1.00 75.88 184 GLY A N 1
ATOM 1436 C CA . GLY A 1 184 ? 2.132 -3.144 11.735 1.00 75.88 184 GLY A CA 1
ATOM 1437 C C . GLY A 1 184 ? 2.282 -2.135 10.592 1.00 75.88 184 GLY A C 1
ATOM 1438 O O . GLY A 1 184 ? 2.022 -2.485 9.436 1.00 75.88 184 GLY A O 1
ATOM 1439 N N . THR A 1 185 ? 2.644 -0.881 10.888 1.00 80.75 185 THR A N 1
ATOM 1440 C CA . THR A 1 185 ? 2.710 0.206 9.906 1.00 80.75 185 THR A CA 1
ATOM 1441 C C . THR A 1 185 ? 4.029 0.968 9.882 1.00 80.75 185 THR A C 1
ATOM 1443 O O . THR A 1 185 ? 4.914 0.779 10.715 1.00 80.75 185 THR A O 1
ATOM 1446 N N . ILE A 1 186 ? 4.192 1.786 8.841 1.00 84.31 186 ILE A N 1
ATOM 1447 C CA . ILE A 1 186 ? 5.325 2.698 8.688 1.00 84.31 186 ILE A CA 1
ATOM 1448 C C . ILE A 1 186 ? 4.818 4.065 9.116 1.00 84.31 186 ILE A C 1
ATOM 1450 O O . ILE A 1 186 ? 3.991 4.645 8.413 1.00 84.31 186 ILE A O 1
ATOM 1454 N N . THR A 1 187 ? 5.291 4.531 10.266 1.00 82.25 187 THR A N 1
ATOM 1455 C CA . THR A 1 187 ? 4.923 5.819 10.849 1.00 82.25 187 THR A CA 1
ATOM 1456 C C . THR A 1 187 ? 6.171 6.662 11.056 1.00 82.25 187 THR A C 1
ATOM 1458 O O . THR A 1 187 ? 7.217 6.149 11.454 1.00 82.25 187 THR A O 1
ATOM 1461 N N . ALA A 1 188 ? 6.068 7.951 10.756 1.00 82.25 188 ALA A N 1
ATOM 1462 C CA . ALA A 1 188 ? 7.108 8.934 11.027 1.00 82.25 188 ALA A CA 1
ATOM 1463 C C . ALA A 1 188 ? 6.477 10.326 11.188 1.00 82.25 188 ALA A C 1
ATOM 1465 O O . ALA A 1 188 ? 5.384 10.548 10.659 1.00 82.25 188 ALA A O 1
ATOM 1466 N N . PRO A 1 189 ? 7.149 11.272 11.867 1.00 81.06 189 PRO A N 1
ATOM 1467 C CA . PRO A 1 189 ? 6.647 12.639 11.996 1.00 81.06 189 PRO A CA 1
ATOM 1468 C C . PRO A 1 189 ? 6.671 13.412 10.665 1.00 81.06 189 PRO A C 1
ATOM 1470 O O . PRO A 1 189 ? 5.878 14.326 10.492 1.00 81.06 189 PRO A O 1
ATOM 1473 N N . SER A 1 190 ? 7.521 13.020 9.707 1.00 81.00 190 SER A N 1
ATOM 1474 C CA . SER A 1 190 ? 7.708 13.713 8.424 1.00 81.00 190 SER A CA 1
ATOM 1475 C C . SER A 1 190 ? 7.800 12.740 7.242 1.00 81.00 190 SER A C 1
ATOM 1477 O O . SER A 1 190 ? 8.290 11.607 7.364 1.00 81.00 190 SER A O 1
ATOM 1479 N N . TRP A 1 191 ? 7.378 13.191 6.056 1.00 79.88 191 TRP A N 1
ATOM 1480 C CA . TRP A 1 191 ? 7.558 12.443 4.808 1.00 79.88 191 TRP A CA 1
ATOM 1481 C C . TRP A 1 191 ? 9.026 12.289 4.405 1.00 79.88 191 TRP A C 1
ATOM 1483 O O . TRP A 1 191 ? 9.379 11.277 3.782 1.00 79.88 191 TRP A O 1
ATOM 1493 N N . LYS A 1 192 ? 9.884 13.250 4.773 1.00 78.88 192 LYS A N 1
ATOM 1494 C CA . LYS A 1 192 ? 11.338 13.177 4.574 1.00 78.88 192 LYS A CA 1
ATOM 1495 C C . LYS A 1 192 ? 11.901 11.948 5.277 1.00 78.88 192 LYS A C 1
ATOM 1497 O O . LYS A 1 192 ? 12.601 11.149 4.662 1.00 78.88 192 LYS A O 1
ATOM 1502 N N . ILE A 1 193 ? 11.480 11.703 6.516 1.00 81.62 193 ILE A N 1
ATOM 1503 C CA . ILE A 1 193 ? 11.924 10.545 7.297 1.00 81.62 193 ILE A CA 1
ATOM 1504 C C . ILE A 1 193 ? 11.473 9.227 6.665 1.00 81.62 193 ILE A C 1
ATOM 1506 O O . ILE A 1 193 ? 12.272 8.301 6.529 1.00 81.62 193 ILE A O 1
ATOM 1510 N N . ILE A 1 194 ? 10.224 9.138 6.196 1.00 82.81 194 ILE A N 1
ATOM 1511 C CA . ILE A 1 194 ? 9.747 7.940 5.482 1.00 82.81 194 ILE A CA 1
ATOM 1512 C C . ILE A 1 194 ? 10.576 7.685 4.222 1.00 82.81 194 ILE A C 1
ATOM 1514 O O . ILE A 1 194 ? 10.900 6.533 3.916 1.00 82.81 194 ILE A O 1
ATOM 1518 N N . ARG A 1 195 ? 10.921 8.738 3.476 1.00 81.06 195 ARG A N 1
ATOM 1519 C CA . ARG A 1 195 ? 11.755 8.638 2.273 1.00 81.06 195 ARG A CA 1
ATOM 1520 C C . ARG A 1 195 ? 13.147 8.116 2.622 1.00 81.06 195 ARG A C 1
ATOM 1522 O O . ARG A 1 195 ? 13.587 7.130 2.028 1.00 81.06 195 ARG A O 1
ATOM 1529 N N . THR A 1 196 ? 13.781 8.703 3.631 1.00 81.88 196 THR A N 1
ATOM 1530 C CA . THR A 1 196 ? 15.107 8.310 4.120 1.00 81.88 196 THR A CA 1
ATOM 1531 C C . THR A 1 196 ? 15.114 6.877 4.641 1.00 81.88 196 THR A C 1
ATOM 1533 O O . THR A 1 196 ? 16.021 6.116 4.308 1.00 81.88 196 THR A O 1
ATOM 1536 N N . ALA A 1 197 ? 14.083 6.459 5.378 1.00 85.56 197 ALA A N 1
ATOM 1537 C CA . ALA A 1 197 ? 13.938 5.094 5.877 1.00 85.56 197 ALA A CA 1
ATOM 1538 C C . ALA A 1 197 ? 13.754 4.072 4.744 1.00 85.56 197 ALA A C 1
ATOM 1540 O O . ALA A 1 197 ? 14.381 3.013 4.747 1.00 85.56 197 ALA A O 1
ATOM 1541 N N . LYS A 1 198 ? 12.950 4.397 3.722 1.00 86.38 198 LYS A N 1
ATOM 1542 C CA . LYS A 1 198 ? 12.796 3.557 2.521 1.00 86.38 198 LYS A CA 1
ATOM 1543 C C . LYS A 1 198 ? 14.103 3.436 1.735 1.00 86.38 198 LYS A C 1
ATOM 1545 O O . LYS A 1 198 ? 14.423 2.346 1.261 1.00 86.38 198 LYS A O 1
ATOM 1550 N N . ALA A 1 199 ? 14.856 4.528 1.601 1.00 83.50 199 ALA A N 1
ATOM 1551 C CA . ALA A 1 199 ? 16.174 4.518 0.970 1.00 83.50 199 ALA A CA 1
ATOM 1552 C C . ALA A 1 199 ? 17.183 3.701 1.795 1.00 83.50 199 ALA A C 1
ATOM 1554 O O . ALA A 1 199 ? 17.892 2.867 1.238 1.00 83.50 199 ALA A O 1
ATOM 1555 N N . ALA A 1 200 ? 17.185 3.863 3.123 1.00 87.00 200 ALA A N 1
ATOM 1556 C CA . ALA A 1 200 ? 17.996 3.081 4.056 1.00 87.00 200 ALA A CA 1
ATOM 1557 C C . ALA A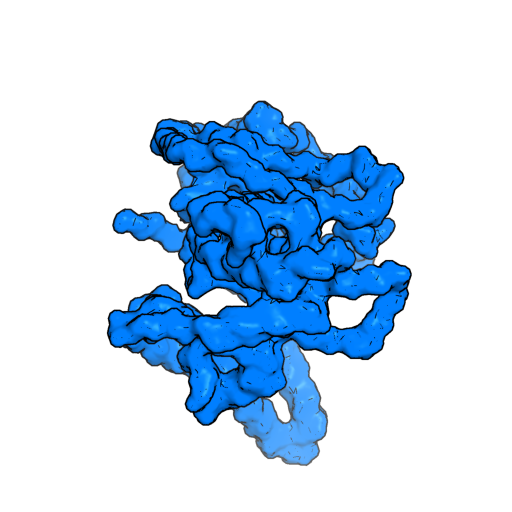 1 200 ? 17.758 1.579 3.896 1.00 87.00 200 ALA A C 1
ATOM 1559 O O . ALA A 1 200 ? 18.701 0.831 3.667 1.00 87.00 200 ALA A O 1
ATOM 1560 N N . ALA A 1 201 ? 16.492 1.161 3.943 1.00 88.12 201 ALA A N 1
ATOM 1561 C CA . ALA A 1 201 ? 16.103 -0.235 3.808 1.00 88.12 201 ALA A CA 1
ATOM 1562 C C . ALA A 1 201 ? 16.528 -0.831 2.461 1.00 88.12 201 ALA A C 1
ATOM 1564 O O . ALA A 1 201 ? 16.911 -1.994 2.400 1.00 88.12 201 ALA A O 1
ATOM 1565 N N . ARG A 1 202 ? 16.488 -0.035 1.386 1.00 83.81 202 ARG A N 1
ATOM 1566 C CA . ARG A 1 202 ? 16.927 -0.454 0.050 1.00 83.81 202 ARG A CA 1
ATOM 1567 C C . ARG A 1 202 ? 18.445 -0.617 -0.054 1.00 83.81 202 ARG A C 1
ATOM 1569 O O . ARG A 1 202 ? 18.900 -1.497 -0.774 1.00 83.81 202 ARG A O 1
ATOM 1576 N N . ILE A 1 203 ? 19.206 0.239 0.627 1.00 85.75 203 ILE A N 1
ATOM 1577 C CA . ILE A 1 203 ? 20.670 0.144 0.687 1.00 85.75 203 ILE A CA 1
ATOM 1578 C C . ILE A 1 203 ? 21.081 -1.047 1.558 1.00 85.75 203 ILE A C 1
ATOM 1580 O O . ILE A 1 203 ? 21.964 -1.792 1.148 1.00 85.75 203 ILE A O 1
ATOM 1584 N N . TYR A 1 204 ? 20.410 -1.231 2.701 1.00 88.25 204 TYR A N 1
ATOM 1585 C CA . TYR A 1 204 ? 20.605 -2.347 3.630 1.00 88.25 204 TYR A CA 1
ATOM 1586 C C . TYR A 1 204 ? 20.273 -3.696 2.978 1.00 88.25 204 TYR A C 1
ATOM 1588 O O . TYR A 1 204 ? 21.067 -4.626 3.044 1.00 88.25 204 TYR A O 1
ATOM 1596 N N . VAL A 1 205 ? 19.124 -3.808 2.301 1.00 85.94 205 VAL A N 1
ATOM 1597 C CA . VAL A 1 205 ? 18.736 -5.019 1.565 1.00 85.94 205 VAL A CA 1
ATOM 1598 C C . VAL A 1 205 ? 18.640 -4.711 0.071 1.00 85.94 205 VAL A C 1
ATOM 1600 O O . VAL A 1 205 ? 17.594 -4.236 -0.396 1.00 85.94 205 VAL A O 1
ATOM 1603 N N . PRO A 1 206 ? 19.700 -4.999 -0.707 1.00 75.25 206 PRO A N 1
ATOM 1604 C CA . PRO A 1 206 ? 19.722 -4.689 -2.127 1.00 75.25 206 PRO A CA 1
ATOM 1605 C C . PRO A 1 206 ? 18.697 -5.512 -2.918 1.00 75.25 206 PRO A C 1
ATOM 1607 O O . PRO A 1 206 ? 18.226 -6.583 -2.518 1.00 75.25 206 PRO A O 1
ATOM 1610 N N . LEU A 1 207 ? 18.345 -5.014 -4.108 1.00 70.38 207 LEU A N 1
ATOM 1611 C CA . LEU A 1 207 ? 17.407 -5.712 -4.986 1.00 70.38 207 LEU A CA 1
ATOM 1612 C C . LEU A 1 207 ? 18.001 -7.037 -5.477 1.00 70.38 207 LEU A C 1
ATOM 1614 O O . LEU A 1 207 ? 18.909 -7.055 -6.301 1.00 70.38 207 LEU A O 1
ATOM 1618 N N . GLY A 1 208 ? 17.414 -8.150 -5.051 1.00 63.00 208 GLY A N 1
ATOM 1619 C CA . GLY A 1 208 ? 17.876 -9.484 -5.452 1.00 63.00 208 GLY A CA 1
ATOM 1620 C C . GLY A 1 208 ? 17.574 -10.549 -4.409 1.00 63.00 208 GLY A C 1
ATOM 1621 O O . GLY A 1 208 ? 17.333 -11.693 -4.781 1.00 63.00 208 GLY A O 1
ATOM 1622 N N . THR A 1 209 ? 17.462 -10.133 -3.147 1.00 69.00 209 THR A N 1
ATOM 1623 C CA . THR A 1 209 ? 17.052 -10.974 -2.015 1.00 69.00 209 THR A CA 1
ATOM 1624 C C . THR A 1 209 ? 15.605 -11.453 -2.146 1.00 69.00 209 THR A C 1
ATOM 1626 O O . THR A 1 209 ? 14.822 -10.884 -2.903 1.00 69.00 209 THR A O 1
ATOM 1629 N N . GLY A 1 210 ? 15.227 -12.497 -1.417 1.00 66.56 210 GLY A N 1
ATOM 1630 C CA . GLY A 1 210 ? 13.873 -13.045 -1.306 1.00 66.56 210 GLY A CA 1
ATOM 1631 C C . GLY A 1 210 ? 12.941 -12.306 -0.338 1.00 66.56 210 GLY A C 1
ATOM 1632 O O . GLY A 1 210 ? 11.848 -12.803 -0.109 1.00 66.56 210 GLY A O 1
ATOM 1633 N N . MET A 1 211 ? 13.335 -11.137 0.184 1.00 77.25 211 MET A N 1
ATOM 1634 C CA . MET A 1 211 ? 12.581 -10.372 1.188 1.00 77.25 211 MET A CA 1
ATOM 1635 C C . MET A 1 211 ? 11.105 -10.158 0.807 1.00 77.25 211 MET A C 1
ATOM 1637 O O . MET A 1 211 ? 10.796 -9.557 -0.236 1.00 77.25 211 MET A O 1
ATOM 1641 N N . GLY A 1 212 ? 10.211 -10.583 1.702 1.00 77.25 212 GLY A N 1
ATOM 1642 C CA . GLY A 1 212 ? 8.773 -10.394 1.574 1.00 77.25 212 GLY A CA 1
ATOM 1643 C C . GLY A 1 212 ? 8.304 -8.970 1.837 1.00 77.25 212 GLY A C 1
ATOM 1644 O O . GLY A 1 212 ? 9.024 -8.146 2.399 1.00 77.25 212 GLY A O 1
ATOM 1645 N N . LEU A 1 213 ? 7.058 -8.661 1.462 1.00 80.12 213 LEU A N 1
ATOM 1646 C CA . LEU A 1 213 ? 6.480 -7.337 1.726 1.00 80.12 213 LEU A CA 1
ATOM 1647 C C . LEU A 1 213 ? 6.371 -7.062 3.234 1.00 80.12 213 LEU A C 1
ATOM 1649 O O . LEU A 1 213 ? 6.606 -5.940 3.673 1.00 80.12 213 LEU A O 1
ATOM 1653 N N . GLY A 1 214 ? 6.045 -8.087 4.028 1.00 81.06 214 GLY A N 1
ATOM 1654 C CA . GLY A 1 214 ? 5.996 -7.989 5.488 1.00 81.06 214 GLY A CA 1
ATOM 1655 C C . GLY A 1 214 ? 7.352 -7.633 6.095 1.00 81.06 214 GLY A C 1
ATOM 1656 O O . GLY A 1 214 ? 7.448 -6.706 6.895 1.00 81.06 214 GLY A O 1
ATOM 1657 N N . ASP A 1 215 ? 8.412 -8.318 5.669 1.00 83.62 215 ASP A N 1
ATOM 1658 C CA . ASP A 1 215 ? 9.786 -8.035 6.098 1.00 83.62 215 ASP A CA 1
ATOM 1659 C C . ASP A 1 215 ? 10.237 -6.644 5.689 1.00 83.62 215 ASP A C 1
ATOM 1661 O O . ASP A 1 215 ? 10.784 -5.905 6.503 1.00 83.62 215 ASP A O 1
ATOM 1665 N N . TRP A 1 216 ? 9.940 -6.260 4.449 1.00 85.94 216 TRP A N 1
ATOM 1666 C CA . TRP A 1 216 ? 10.249 -4.934 3.944 1.00 85.94 216 TRP A CA 1
ATOM 1667 C C . TRP A 1 216 ? 9.594 -3.845 4.799 1.00 85.94 216 TRP A C 1
ATOM 1669 O O . TRP A 1 216 ? 10.262 -2.896 5.205 1.00 85.94 216 TRP A O 1
ATOM 1679 N N . VAL A 1 217 ? 8.308 -4.004 5.138 1.00 85.50 217 VAL A N 1
ATOM 1680 C CA . VAL A 1 217 ? 7.585 -3.068 6.015 1.00 85.50 217 VAL A CA 1
ATOM 1681 C C . VAL A 1 217 ? 8.225 -3.009 7.397 1.00 85.50 217 VAL A C 1
ATOM 1683 O O . VAL A 1 217 ? 8.393 -1.914 7.928 1.00 85.50 217 VAL A O 1
ATOM 1686 N N . ARG A 1 218 ? 8.629 -4.151 7.966 1.00 85.25 218 ARG A N 1
ATOM 1687 C CA . ARG A 1 218 ? 9.291 -4.211 9.278 1.00 85.25 218 ARG A CA 1
ATOM 1688 C C . ARG A 1 218 ? 10.651 -3.517 9.275 1.00 85.25 218 ARG A C 1
ATOM 1690 O O . ARG A 1 218 ? 10.908 -2.714 10.167 1.00 85.25 218 ARG A O 1
ATOM 1697 N N . VAL A 1 219 ? 11.485 -3.764 8.265 1.00 87.88 219 VAL A N 1
ATOM 1698 C CA . VAL A 1 219 ? 12.791 -3.104 8.110 1.00 87.88 219 VAL A CA 1
ATOM 1699 C C . VAL A 1 219 ? 12.614 -1.594 7.954 1.00 87.88 219 VAL A C 1
ATOM 1701 O O . VAL A 1 219 ? 13.226 -0.826 8.692 1.00 87.88 219 VAL A O 1
ATOM 1704 N N . VAL A 1 220 ? 11.729 -1.150 7.055 1.00 87.94 220 VAL A N 1
ATOM 1705 C CA . VAL A 1 220 ? 11.460 0.284 6.853 1.00 87.94 220 VAL A CA 1
ATOM 1706 C C . VAL A 1 220 ? 10.894 0.926 8.118 1.00 87.94 220 VAL A C 1
ATOM 1708 O O . VAL A 1 220 ? 11.298 2.030 8.466 1.00 87.94 220 VAL A O 1
ATOM 1711 N N . SER A 1 221 ? 9.996 0.241 8.828 1.00 86.38 221 SER A N 1
ATOM 1712 C CA . SER A 1 221 ? 9.421 0.723 10.086 1.00 86.38 221 SER A CA 1
ATOM 1713 C C . SER A 1 221 ? 10.474 0.836 11.197 1.00 86.38 221 SER A C 1
ATOM 1715 O O . SER A 1 221 ? 10.392 1.761 11.995 1.00 86.38 221 SER A O 1
ATOM 1717 N N . ARG A 1 222 ? 11.493 -0.038 11.251 1.00 86.56 222 ARG A N 1
ATOM 1718 C CA . ARG A 1 222 ? 12.623 0.108 12.193 1.00 86.56 222 ARG A CA 1
ATOM 1719 C C . ARG A 1 222 ? 13.462 1.348 11.881 1.00 86.56 222 ARG A C 1
ATOM 1721 O O . ARG A 1 222 ? 13.658 2.168 12.770 1.00 86.56 222 ARG A O 1
ATOM 1728 N N . PHE A 1 223 ? 13.854 1.542 10.620 1.00 86.81 223 PHE A N 1
ATOM 1729 C CA . PHE A 1 223 ? 14.571 2.758 10.213 1.00 86.81 223 PHE A CA 1
ATOM 1730 C C . PHE A 1 223 ? 13.751 4.034 10.455 1.00 86.81 223 PHE A C 1
ATOM 1732 O O . PHE A 1 223 ? 14.305 5.028 10.903 1.00 86.81 223 PHE A O 1
ATOM 1739 N N . ALA A 1 224 ? 12.447 4.019 10.167 1.00 84.62 224 ALA A N 1
ATOM 1740 C CA . ALA A 1 224 ? 11.578 5.180 10.357 1.00 84.62 224 ALA A CA 1
ATOM 1741 C C . ALA A 1 224 ? 11.368 5.520 11.840 1.00 84.62 224 ALA A C 1
ATOM 1743 O O . ALA A 1 224 ? 11.357 6.696 12.193 1.00 84.62 224 ALA A O 1
ATOM 1744 N N . SER A 1 225 ? 11.216 4.509 12.702 1.00 80.44 225 SER A N 1
ATOM 1745 C CA . SER A 1 225 ? 11.042 4.727 14.141 1.00 80.44 225 SER A CA 1
ATOM 1746 C C . SER A 1 225 ? 12.294 5.293 14.805 1.00 80.44 225 SER A C 1
ATOM 1748 O O . SER A 1 225 ? 12.171 6.200 15.618 1.00 80.44 225 SER A O 1
ATOM 1750 N N . GLU A 1 226 ? 13.478 4.808 14.433 1.00 78.31 226 GLU A N 1
ATOM 1751 C CA . GLU A 1 226 ? 14.746 5.351 14.935 1.00 78.31 226 GLU A CA 1
ATOM 1752 C C . GLU A 1 226 ? 14.954 6.799 14.489 1.00 78.31 226 GLU A C 1
ATOM 1754 O O . GLU A 1 226 ? 15.229 7.674 15.300 1.00 78.31 226 GLU A O 1
ATOM 1759 N N . ALA A 1 227 ? 14.721 7.065 13.204 1.00 75.06 227 ALA A N 1
ATOM 1760 C CA . ALA A 1 227 ? 14.866 8.387 12.612 1.00 75.06 227 ALA A CA 1
ATOM 1761 C C . ALA A 1 227 ? 13.892 9.436 13.162 1.00 75.06 227 ALA A C 1
ATOM 1763 O O . ALA A 1 227 ? 14.228 10.610 13.249 1.00 75.06 227 ALA A O 1
ATOM 1764 N N . GLY A 1 228 ? 12.649 9.030 13.430 1.00 68.12 228 GLY A N 1
ATOM 1765 C CA . GLY A 1 228 ? 11.555 9.943 13.765 1.00 68.12 228 GLY A CA 1
ATOM 1766 C C . GLY A 1 228 ? 11.300 10.134 15.252 1.00 68.12 228 GLY A C 1
ATOM 1767 O O . GLY A 1 228 ? 10.600 11.075 15.611 1.00 68.12 228 GLY A O 1
ATOM 1768 N N . PHE A 1 229 ? 11.804 9.235 16.096 1.00 65.44 229 PHE A N 1
ATOM 1769 C CA . PHE A 1 229 ? 11.533 9.249 17.536 1.00 65.44 229 PHE A CA 1
ATOM 1770 C C . PHE A 1 229 ? 12.785 8.965 18.374 1.00 65.44 229 PHE A C 1
ATOM 1772 O O . PHE A 1 229 ? 12.655 8.647 19.550 1.00 65.44 229 PHE A O 1
ATOM 1779 N N . GLY A 1 230 ? 13.981 9.005 17.773 1.00 56.81 230 GLY A N 1
ATOM 1780 C CA . GLY A 1 230 ? 15.265 8.912 18.472 1.00 56.81 230 GLY A CA 1
ATOM 1781 C C . GLY A 1 230 ? 15.417 7.711 19.405 1.00 56.81 230 GLY A C 1
ATOM 1782 O O . GLY A 1 230 ? 15.918 7.852 20.514 1.00 56.81 230 GLY A O 1
ATOM 1783 N N . GLY A 1 231 ? 14.898 6.547 19.011 1.00 52.06 231 GLY A N 1
ATOM 1784 C CA . GLY A 1 231 ? 14.917 5.353 19.860 1.00 52.06 231 GLY A CA 1
ATOM 1785 C C . GLY A 1 231 ? 13.912 5.365 21.026 1.00 52.06 231 GLY A C 1
ATOM 1786 O O . GLY A 1 231 ? 13.698 4.330 21.643 1.00 52.06 231 GLY A O 1
ATOM 1787 N N . VAL A 1 232 ? 13.169 6.449 21.288 1.00 42.75 232 VAL A N 1
ATOM 1788 C CA . VAL A 1 232 ? 12.085 6.467 22.303 1.00 42.75 232 VAL A CA 1
ATOM 1789 C C . VAL A 1 232 ? 10.957 5.488 21.928 1.00 42.75 232 VAL A C 1
ATOM 1791 O O . VAL A 1 232 ? 10.283 4.904 22.778 1.00 42.75 232 VAL A O 1
ATOM 1794 N N . GLY A 1 233 ? 10.814 5.189 20.631 1.00 42.66 233 GLY A N 1
ATOM 1795 C CA . GLY A 1 233 ? 9.938 4.123 20.133 1.00 42.66 233 GLY A CA 1
ATOM 1796 C C . GLY A 1 233 ? 10.324 2.705 20.589 1.00 42.66 233 GLY A C 1
ATOM 1797 O O . GLY A 1 233 ? 9.482 1.809 20.519 1.00 42.66 233 GLY A O 1
ATOM 1798 N N . GLN A 1 234 ? 11.554 2.494 21.073 1.00 39.44 234 GLN A N 1
ATOM 1799 C CA . GLN A 1 234 ? 12.024 1.219 21.628 1.00 39.44 234 GLN A CA 1
ATOM 1800 C C . GLN A 1 234 ? 11.370 0.933 22.995 1.00 39.44 234 GLN A C 1
ATOM 1802 O O . GLN A 1 234 ? 11.119 -0.231 23.305 1.00 39.44 234 GLN A O 1
ATOM 1807 N N . GLN A 1 235 ? 10.997 1.971 23.764 1.00 38.34 235 GLN A N 1
ATOM 1808 C CA . GLN A 1 235 ? 10.260 1.816 25.028 1.00 38.34 235 GLN A CA 1
ATOM 1809 C C . GLN A 1 235 ? 8.758 1.569 24.826 1.00 38.34 235 GLN A C 1
ATOM 1811 O O . GLN A 1 235 ? 8.174 0.762 25.546 1.00 38.34 235 GLN A O 1
ATOM 1816 N N . ARG A 1 236 ? 8.124 2.192 23.821 1.00 39.94 236 ARG A N 1
ATOM 1817 C CA . ARG A 1 236 ? 6.676 2.019 23.568 1.00 39.94 236 ARG A CA 1
ATOM 1818 C C . ARG A 1 236 ? 6.311 0.758 22.798 1.00 39.94 236 ARG A C 1
ATOM 1820 O O . ARG A 1 236 ? 5.159 0.333 22.803 1.00 39.94 236 ARG A O 1
ATOM 1827 N N . SER A 1 237 ? 7.263 0.129 22.117 1.00 40.16 237 SER A N 1
ATOM 1828 C CA . SER A 1 237 ? 6.982 -1.123 21.437 1.00 40.16 237 SER A CA 1
ATOM 1829 C C . SER A 1 237 ? 8.246 -1.936 21.249 1.00 40.16 237 SER A C 1
ATOM 1831 O O . SER A 1 237 ? 9.057 -1.677 20.359 1.00 40.16 237 SER A O 1
ATOM 1833 N N . ARG A 1 238 ? 8.360 -2.996 22.050 1.00 39.94 238 ARG A N 1
ATOM 1834 C CA . ARG A 1 238 ? 9.233 -4.137 21.787 1.00 39.94 238 ARG A CA 1
ATOM 1835 C C . ARG A 1 238 ? 8.725 -4.813 20.505 1.00 39.94 238 ARG A C 1
ATOM 1837 O O . ARG A 1 238 ? 8.028 -5.824 20.556 1.00 39.94 238 ARG A O 1
ATOM 1844 N N . LYS A 1 239 ? 8.969 -4.191 19.341 1.00 46.25 239 LYS A N 1
ATOM 1845 C CA . LYS A 1 239 ? 8.576 -4.739 18.039 1.00 46.25 239 LYS A CA 1
ATOM 1846 C C . LYS A 1 239 ? 9.168 -6.145 17.974 1.00 46.25 239 LYS A C 1
ATOM 1848 O O . LYS A 1 239 ? 10.374 -6.279 18.198 1.00 46.25 239 LYS A O 1
ATOM 1853 N N . PRO A 1 240 ? 8.367 -7.183 17.681 1.00 44.69 240 PRO A N 1
ATOM 1854 C CA . PRO A 1 240 ? 8.873 -8.543 17.664 1.00 44.69 240 PRO A CA 1
ATOM 1855 C C . PRO A 1 240 ? 10.098 -8.636 16.748 1.00 44.69 240 PRO A C 1
ATOM 1857 O O . PRO A 1 240 ? 10.207 -7.924 15.736 1.00 44.69 240 PRO A O 1
ATOM 1860 N N . SER A 1 241 ? 11.040 -9.497 17.128 1.00 45.69 241 SER A N 1
ATOM 1861 C CA . SER A 1 241 ? 12.196 -9.850 16.310 1.00 45.69 241 SER A CA 1
ATOM 1862 C C . SER A 1 241 ? 11.752 -10.178 14.874 1.00 45.69 241 SER A C 1
ATOM 1864 O O . SER A 1 241 ? 10.624 -10.613 14.623 1.00 45.69 241 SER A O 1
ATOM 1866 N N . LEU A 1 242 ? 12.613 -9.917 13.884 1.00 50.53 242 LEU A N 1
ATOM 1867 C CA . LEU A 1 242 ? 12.293 -10.179 12.469 1.00 50.53 242 LEU A CA 1
ATOM 1868 C C . LEU A 1 242 ? 11.881 -11.638 12.221 1.00 50.53 242 LEU A C 1
ATOM 1870 O O . LEU A 1 242 ? 11.010 -11.907 11.393 1.00 50.53 242 LEU A O 1
ATOM 1874 N N . HIS A 1 243 ? 12.402 -12.561 13.022 1.00 41.97 243 HIS A N 1
ATOM 1875 C CA . HIS A 1 243 ? 11.710 -13.801 13.342 1.00 41.97 243 HIS A CA 1
ATOM 1876 C C . HIS A 1 243 ? 10.770 -13.555 14.514 1.00 41.97 243 HIS A C 1
ATOM 1878 O O . HIS A 1 243 ? 11.241 -13.315 15.622 1.00 41.97 243 HIS A O 1
ATOM 1884 N N . GLY A 1 244 ? 9.454 -13.654 14.303 1.00 36.66 244 GLY A N 1
ATOM 1885 C CA . GLY A 1 244 ? 8.595 -14.027 15.423 1.00 36.66 244 GLY A CA 1
ATOM 1886 C C . GLY A 1 244 ? 9.234 -15.264 16.042 1.00 36.66 244 GLY A C 1
ATOM 1887 O O . GLY A 1 244 ? 9.577 -16.187 15.306 1.00 36.66 244 GLY A O 1
ATOM 1888 N N . SER A 1 245 ? 9.536 -15.180 17.330 1.00 29.33 245 SER A N 1
ATOM 1889 C CA . SER A 1 245 ? 10.157 -16.224 18.128 1.00 29.33 245 SER A CA 1
ATOM 1890 C C . SER A 1 245 ? 9.892 -17.627 17.573 1.00 29.33 245 SER A C 1
ATOM 1892 O O . SER A 1 245 ? 8.768 -18.123 17.588 1.00 29.33 245 SER A O 1
ATOM 1894 N N . THR A 1 246 ? 10.956 -18.319 17.169 1.00 28.28 246 THR A N 1
ATOM 1895 C CA . THR A 1 246 ? 10.945 -19.780 16.993 1.00 28.28 246 THR A CA 1
ATOM 1896 C C . THR A 1 246 ? 10.537 -20.495 18.299 1.00 28.28 246 THR A C 1
ATOM 1898 O O . THR A 1 246 ? 10.233 -21.678 18.293 1.00 28.28 246 THR A O 1
ATOM 1901 N N . ILE A 1 247 ? 10.444 -19.758 19.414 1.00 30.36 247 ILE A N 1
ATOM 1902 C CA . ILE A 1 247 ? 9.960 -20.194 20.731 1.00 30.36 247 ILE A CA 1
ATOM 1903 C C . ILE A 1 247 ? 8.415 -20.305 20.790 1.00 30.36 247 ILE A C 1
ATOM 1905 O O . ILE A 1 247 ? 7.882 -20.941 21.686 1.00 30.36 247 ILE A O 1
ATOM 1909 N N . ALA A 1 248 ? 7.656 -19.792 19.811 1.00 30.36 248 ALA A N 1
ATOM 1910 C CA . ALA A 1 248 ? 6.202 -20.028 19.735 1.00 30.36 248 ALA A CA 1
ATOM 1911 C C . ALA A 1 248 ? 5.823 -21.337 19.003 1.00 30.36 248 ALA A C 1
ATOM 1913 O O . ALA A 1 248 ? 4.670 -21.517 18.606 1.00 30.36 248 ALA A O 1
ATOM 1914 N N . ALA A 1 249 ? 6.782 -22.243 18.784 1.00 31.20 249 ALA A N 1
ATOM 1915 C CA . ALA A 1 249 ? 6.534 -23.545 18.167 1.00 31.20 249 ALA A CA 1
ATOM 1916 C C . ALA A 1 249 ? 5.914 -24.575 19.133 1.00 31.20 249 ALA A C 1
ATOM 1918 O O . ALA A 1 249 ? 5.408 -25.591 18.667 1.00 31.20 249 ALA A O 1
ATOM 1919 N N . GLU A 1 250 ? 5.882 -24.309 20.445 1.00 31.17 250 GLU A N 1
ATOM 1920 C CA . GLU A 1 250 ? 5.373 -25.275 21.434 1.00 31.17 250 GLU A CA 1
ATOM 1921 C C . GLU A 1 250 ? 3.891 -25.112 21.808 1.00 31.17 250 GLU A C 1
ATOM 1923 O O . GLU A 1 250 ? 3.354 -25.962 22.509 1.00 31.17 250 GLU A O 1
ATOM 1928 N N . ASN A 1 251 ? 3.166 -24.103 21.300 1.00 30.94 251 ASN A N 1
ATOM 1929 C CA . ASN A 1 251 ? 1.704 -24.074 21.442 1.00 30.94 251 ASN A CA 1
ATOM 1930 C C . ASN A 1 251 ? 1.007 -23.339 20.278 1.00 30.94 251 ASN A C 1
ATOM 1932 O O . ASN A 1 251 ? 1.132 -22.122 20.150 1.00 30.94 251 ASN A O 1
ATOM 1936 N N . PRO A 1 252 ? 0.213 -24.025 19.431 1.00 35.56 252 PRO A N 1
ATOM 1937 C CA . PRO A 1 252 ? -0.445 -23.429 18.266 1.00 35.56 252 PRO A CA 1
ATOM 1938 C C . PRO A 1 252 ? -1.703 -22.610 18.610 1.00 35.56 252 PRO A C 1
ATOM 1940 O O . PRO A 1 252 ? -2.463 -22.259 17.702 1.00 35.56 252 PRO A O 1
ATOM 1943 N N . LEU A 1 253 ? -1.936 -22.290 19.887 1.00 41.28 253 LEU A N 1
ATOM 1944 C CA . LEU A 1 253 ? -3.013 -21.399 20.306 1.00 41.28 253 LEU A CA 1
ATOM 1945 C C . LEU A 1 253 ? -2.693 -19.977 19.831 1.00 41.28 253 LEU A C 1
ATOM 1947 O O . LEU A 1 253 ? -1.575 -19.490 19.967 1.00 41.28 253 LEU A O 1
ATOM 1951 N N . ILE A 1 254 ? -3.670 -19.328 19.200 1.00 50.47 254 ILE A N 1
ATOM 1952 C CA . ILE A 1 254 ? -3.572 -17.939 18.741 1.00 50.47 254 ILE A CA 1
ATOM 1953 C C . ILE A 1 254 ? -3.135 -17.095 19.940 1.00 50.47 254 ILE A C 1
ATOM 1955 O O . ILE A 1 254 ? -3.906 -16.970 20.887 1.00 50.47 254 ILE A O 1
ATOM 1959 N N . ALA A 1 255 ? -1.917 -16.547 19.910 1.00 59.97 255 ALA A N 1
ATOM 1960 C CA . ALA A 1 255 ? -1.450 -15.647 20.955 1.00 59.97 255 ALA A CA 1
ATOM 1961 C C . ALA A 1 255 ? -2.465 -14.504 21.086 1.00 59.97 255 ALA A C 1
ATOM 1963 O O . ALA A 1 255 ? -2.669 -13.740 20.141 1.00 59.97 255 ALA A O 1
ATOM 1964 N N . THR A 1 256 ? -3.163 -14.451 22.215 1.00 68.12 256 THR A N 1
ATOM 1965 C CA . THR A 1 256 ? -4.095 -13.380 22.566 1.00 68.12 256 THR A CA 1
ATOM 1966 C C . THR A 1 256 ? -3.316 -12.216 23.142 1.00 68.12 256 THR A C 1
ATOM 1968 O O . THR A 1 256 ? -2.396 -12.409 23.936 1.00 68.12 256 THR A O 1
ATOM 1971 N N . ALA A 1 257 ? -3.686 -11.003 22.746 1.00 76.12 257 ALA A N 1
ATOM 1972 C CA . ALA A 1 257 ? -3.128 -9.818 23.363 1.00 76.12 257 ALA A CA 1
ATOM 1973 C C . ALA A 1 257 ? -3.607 -9.733 24.817 1.00 76.12 257 ALA A C 1
ATOM 1975 O O . ALA A 1 257 ? -4.782 -9.977 25.093 1.00 76.12 257 ALA A O 1
ATOM 1976 N N . GLN A 1 258 ? -2.703 -9.379 25.725 1.00 80.06 258 GLN A N 1
ATOM 1977 C CA . GLN A 1 258 ? -3.036 -9.063 27.107 1.00 80.06 258 GLN A CA 1
ATOM 1978 C C . GLN A 1 258 ? -2.972 -7.549 27.279 1.00 80.06 258 GLN A C 1
ATOM 1980 O O . GLN A 1 258 ? -2.003 -6.913 26.866 1.00 80.06 258 GLN A O 1
ATOM 1985 N N . TRP A 1 259 ? -4.020 -6.985 27.862 1.00 84.94 259 TRP A N 1
ATOM 1986 C CA . TRP A 1 259 ? -4.092 -5.581 28.235 1.00 84.94 259 TRP A CA 1
ATOM 1987 C C . TRP A 1 259 ? -4.657 -5.503 29.646 1.00 84.94 259 TRP A C 1
ATOM 1989 O O . TRP A 1 259 ? -5.604 -6.215 29.976 1.00 84.94 259 TRP A O 1
ATOM 1999 N N . GLN A 1 260 ? -4.062 -4.648 30.467 1.00 74.50 260 GLN A N 1
ATOM 2000 C CA . GLN A 1 260 ? -4.589 -4.276 31.770 1.00 74.50 260 GLN A CA 1
ATOM 2001 C C . GLN A 1 260 ? -4.661 -2.748 31.830 1.00 74.50 260 GLN A C 1
ATOM 2003 O O . GLN A 1 260 ? -3.822 -2.081 31.217 1.00 74.50 260 GLN A O 1
ATOM 2008 N N . PRO A 1 261 ? -5.658 -2.182 32.526 1.00 65.31 261 PRO A N 1
ATOM 2009 C CA . PRO A 1 261 ? -5.768 -0.742 32.681 1.00 65.31 261 PRO A CA 1
ATOM 2010 C C . PRO A 1 261 ? -4.554 -0.243 33.460 1.00 65.31 261 PRO A C 1
ATOM 2012 O O . PRO A 1 261 ? -4.310 -0.697 34.576 1.00 65.31 261 PRO A O 1
ATOM 2015 N N . ASP A 1 262 ? -3.802 0.681 32.874 1.00 61.78 262 ASP A N 1
ATOM 2016 C CA . ASP A 1 262 ? -2.687 1.313 33.571 1.00 61.78 262 ASP A CA 1
ATOM 2017 C C . ASP A 1 262 ? -3.240 2.162 34.735 1.00 61.78 262 ASP A C 1
ATOM 2019 O O . ASP A 1 262 ? -4.122 2.986 34.496 1.00 61.78 262 ASP A O 1
ATOM 2023 N N . PRO A 1 263 ? -2.813 1.978 35.995 1.00 49.03 263 PRO A N 1
ATOM 2024 C CA . PRO A 1 263 ? -3.294 2.793 37.109 1.00 49.03 263 PRO A CA 1
ATOM 2025 C C . PRO A 1 263 ? -2.747 4.231 37.104 1.00 49.03 263 PRO A C 1
ATOM 2027 O O . PRO A 1 263 ? -3.219 5.047 37.895 1.00 49.03 263 PRO A O 1
ATOM 2030 N N . LYS A 1 264 ? -1.765 4.571 36.251 1.00 49.81 264 LYS A N 1
ATOM 2031 C CA . LYS A 1 264 ? -1.150 5.907 36.211 1.00 49.81 264 LYS A CA 1
ATOM 2032 C C . LYS A 1 264 ? -0.935 6.402 34.780 1.00 49.81 264 LYS A C 1
ATOM 2034 O O . LYS A 1 264 ? 0.188 6.405 34.291 1.00 49.81 264 LYS A O 1
ATOM 2039 N N . LEU A 1 265 ? -1.972 6.940 34.136 1.00 43.97 265 LEU A N 1
ATOM 2040 C CA . LEU A 1 265 ? -1.752 7.844 33.000 1.00 43.97 265 LEU A CA 1
ATOM 2041 C C . LEU A 1 265 ? -1.438 9.253 33.540 1.00 43.97 265 LEU A C 1
ATOM 2043 O O . LEU A 1 265 ? -2.250 10.172 33.452 1.00 43.97 265 LEU A O 1
ATOM 2047 N N . GLY A 1 266 ? -0.279 9.386 34.192 1.00 37.38 266 GLY A N 1
ATOM 2048 C CA . GLY A 1 266 ? 0.326 10.692 34.449 1.00 37.38 266 GLY A CA 1
ATOM 2049 C C . GLY A 1 266 ? 0.731 11.322 33.120 1.00 37.38 266 GLY A C 1
ATOM 2050 O O . GLY A 1 266 ? 0.992 10.597 32.162 1.00 37.38 266 GLY A O 1
ATOM 2051 N N . GLU A 1 267 ? 0.716 12.651 33.050 1.00 40.84 267 GLU A N 1
ATOM 2052 C CA . GLU A 1 267 ? 1.109 13.438 31.879 1.00 40.84 267 GLU A CA 1
ATOM 2053 C C . GLU A 1 267 ? 2.385 12.867 31.245 1.00 40.84 267 GLU A C 1
ATOM 2055 O O . GLU A 1 267 ? 3.480 13.001 31.782 1.00 40.84 267 GLU A O 1
ATOM 2060 N N . GLU A 1 268 ? 2.236 12.162 30.121 1.00 40.00 268 GLU A N 1
ATOM 2061 C CA . GLU A 1 268 ? 3.383 11.663 29.378 1.00 40.00 268 GLU A CA 1
ATOM 2062 C C . GLU A 1 268 ? 4.107 12.873 28.789 1.00 40.00 268 GLU A C 1
ATOM 2064 O O . GLU A 1 268 ? 3.596 13.537 27.879 1.00 40.00 268 GLU A O 1
ATOM 2069 N N . GLU A 1 269 ? 5.293 13.158 29.324 1.00 34.22 269 GLU A N 1
ATOM 2070 C CA . GLU A 1 269 ? 6.241 14.097 28.741 1.00 34.22 269 GLU A CA 1
ATOM 2071 C C . GLU A 1 269 ? 6.388 13.784 27.249 1.00 34.22 269 GLU A C 1
ATOM 2073 O O . GLU A 1 269 ? 6.746 12.674 26.839 1.00 34.22 269 GLU A O 1
ATOM 2078 N N . ARG A 1 270 ? 6.063 14.768 26.403 1.00 38.38 270 ARG A N 1
ATOM 2079 C CA . ARG A 1 270 ? 6.395 14.687 24.982 1.00 38.38 270 ARG A CA 1
ATOM 2080 C C . ARG A 1 270 ? 7.919 14.613 24.906 1.00 38.38 270 ARG A C 1
ATOM 2082 O O . ARG A 1 270 ? 8.553 15.554 25.378 1.00 38.38 270 ARG A O 1
ATOM 2089 N N . PRO A 1 271 ? 8.512 13.564 24.311 1.00 42.75 271 PRO A N 1
ATOM 2090 C CA . PRO A 1 271 ? 9.952 13.552 24.125 1.00 42.75 271 PRO A CA 1
ATOM 2091 C C . PRO A 1 271 ? 10.338 14.777 23.292 1.00 42.75 271 PRO A C 1
ATOM 2093 O O . PRO A 1 271 ? 9.668 15.091 22.301 1.00 42.75 271 PRO A O 1
ATOM 2096 N N . GLU A 1 272 ? 11.384 15.487 23.714 1.00 40.84 272 GLU A N 1
ATOM 2097 C CA . GLU A 1 272 ? 11.986 16.581 22.953 1.00 40.84 272 GLU A CA 1
ATOM 2098 C C . GLU A 1 272 ? 12.510 16.019 21.624 1.00 40.84 272 GLU A C 1
ATOM 2100 O O . GLU A 1 272 ? 13.598 15.463 21.514 1.00 40.84 272 GLU A O 1
ATOM 2105 N N . ASN A 1 273 ? 11.663 16.093 20.600 1.00 48.69 273 ASN A N 1
ATOM 2106 C CA . ASN A 1 273 ? 11.764 15.280 19.389 1.00 48.69 273 ASN A CA 1
ATOM 2107 C C . ASN A 1 273 ? 12.680 15.892 18.310 1.00 48.69 273 ASN A C 1
ATOM 2109 O O . ASN A 1 273 ? 12.658 15.434 17.170 1.00 48.69 273 ASN A O 1
ATOM 2113 N N . ASN A 1 274 ? 13.442 16.939 18.648 1.00 49.84 274 ASN A N 1
ATOM 2114 C CA . ASN A 1 274 ? 14.092 17.801 17.656 1.00 49.84 274 ASN A CA 1
ATOM 2115 C C . ASN A 1 274 ? 15.598 17.544 17.477 1.00 49.84 274 ASN A C 1
ATOM 2117 O O . ASN A 1 274 ? 16.116 17.832 16.407 1.00 49.84 274 ASN A O 1
ATOM 2121 N N . SER A 1 275 ? 16.321 16.996 18.462 1.00 48.84 275 SER A N 1
ATOM 2122 C CA . SER A 1 275 ? 17.788 16.853 18.350 1.00 48.84 275 SER A CA 1
ATOM 2123 C C . SER A 1 275 ? 18.233 15.576 17.625 1.00 48.84 275 SER A C 1
ATOM 2125 O O . SER A 1 275 ? 19.211 15.594 16.881 1.00 48.84 275 SER A O 1
ATOM 2127 N N . ILE A 1 276 ? 17.504 14.465 17.783 1.00 52.22 276 ILE A N 1
ATOM 2128 C CA . ILE A 1 276 ? 17.925 13.154 17.251 1.00 52.22 276 ILE A CA 1
ATOM 2129 C C . ILE A 1 276 ? 17.502 12.963 15.781 1.00 52.22 276 ILE A C 1
ATOM 2131 O O . ILE A 1 276 ? 18.171 12.255 15.020 1.00 52.22 276 ILE A O 1
ATOM 2135 N N . SER A 1 277 ? 16.416 13.617 15.348 1.00 56.75 277 SER A N 1
ATOM 2136 C CA . SER A 1 277 ? 15.948 13.572 13.955 1.00 56.75 277 SER A CA 1
ATOM 2137 C C . SER A 1 277 ? 16.957 14.179 12.985 1.00 56.75 277 SER A C 1
ATOM 2139 O O . SER A 1 277 ? 17.154 13.644 11.889 1.00 56.75 277 SER A O 1
ATOM 2141 N N . ASP A 1 278 ? 17.616 15.260 13.400 1.00 56.88 278 ASP A N 1
ATOM 2142 C CA . ASP A 1 278 ? 18.579 15.979 12.573 1.00 56.88 278 ASP A CA 1
ATOM 2143 C C . ASP A 1 278 ? 19.898 15.213 12.504 1.00 56.88 278 ASP A C 1
ATOM 2145 O O . ASP A 1 278 ? 20.383 14.974 11.400 1.00 56.88 278 ASP A O 1
ATOM 2149 N N . GLU A 1 279 ? 20.382 14.657 13.623 1.00 59.53 279 GLU A N 1
ATOM 2150 C CA . GLU A 1 279 ? 21.559 13.783 13.612 1.00 59.53 279 GLU A CA 1
ATOM 2151 C C . GLU A 1 279 ? 21.345 12.578 12.687 1.00 59.53 279 GLU A C 1
ATOM 2153 O O . GLU A 1 279 ? 22.207 12.304 11.865 1.00 59.53 279 GLU A O 1
ATOM 2158 N N . PHE A 1 280 ? 20.207 11.872 12.729 1.00 63.00 280 PHE A N 1
ATOM 2159 C CA . PHE A 1 280 ? 19.945 10.717 11.849 1.00 63.00 280 PHE A CA 1
ATOM 2160 C C . PHE A 1 280 ? 19.881 11.091 10.357 1.00 63.00 280 PHE A C 1
ATOM 2162 O O . PHE A 1 280 ? 20.377 10.364 9.487 1.00 63.00 280 PHE A O 1
ATOM 2169 N N . VAL A 1 281 ? 19.223 12.206 10.034 1.00 61.91 281 VAL A N 1
ATOM 2170 C CA . VAL A 1 281 ? 19.052 12.668 8.650 1.00 61.91 281 VAL A CA 1
ATOM 2171 C C . VAL A 1 281 ? 20.376 13.208 8.095 1.00 61.91 281 VAL A C 1
ATOM 2173 O O . VAL A 1 281 ? 20.733 12.882 6.957 1.00 61.91 281 VAL A O 1
ATOM 2176 N N . GLU A 1 282 ? 21.146 13.939 8.902 1.00 60.16 282 GLU A N 1
ATOM 2177 C CA . GLU A 1 282 ? 22.485 14.437 8.568 1.00 60.16 282 GLU A CA 1
ATOM 2178 C C . GLU A 1 282 ? 23.517 13.302 8.493 1.00 60.16 282 GLU A C 1
ATOM 2180 O O . GLU A 1 282 ? 24.236 13.175 7.495 1.00 60.16 282 GLU A O 1
ATOM 2185 N N . THR A 1 283 ? 23.525 12.385 9.472 1.00 56.59 283 THR A N 1
ATOM 2186 C CA . THR A 1 283 ? 24.407 11.198 9.506 1.00 56.59 283 THR A CA 1
ATOM 2187 C C . THR A 1 283 ? 24.116 10.195 8.410 1.00 56.59 283 THR A C 1
ATOM 2189 O O . THR A 1 283 ? 24.889 9.247 8.260 1.00 56.59 283 THR A O 1
ATOM 2192 N N . LEU A 1 284 ? 23.102 10.396 7.575 1.00 59.91 284 LEU A N 1
ATOM 2193 C CA . LEU A 1 284 ? 22.906 9.557 6.406 1.00 59.91 284 LEU A CA 1
ATOM 2194 C C . LEU A 1 284 ? 23.279 10.223 5.087 1.00 59.91 284 LEU A C 1
ATOM 2196 O O . LEU A 1 284 ? 23.475 9.475 4.133 1.00 59.91 284 LEU A O 1
ATOM 2200 N N . ALA A 1 285 ? 23.402 11.557 4.994 1.00 56.91 285 ALA A N 1
ATOM 2201 C CA . ALA A 1 285 ? 23.672 12.290 3.739 1.00 56.91 285 ALA A CA 1
ATOM 2202 C C . ALA A 1 285 ? 22.889 11.747 2.514 1.00 56.91 285 ALA A C 1
ATOM 2204 O O . ALA A 1 285 ? 23.295 11.886 1.357 1.00 56.91 285 ALA A O 1
ATOM 2205 N N . LYS A 1 286 ? 21.760 11.072 2.771 1.00 60.38 286 LYS A N 1
ATOM 2206 C CA . LYS A 1 286 ? 21.103 10.180 1.810 1.00 60.38 286 LYS A CA 1
ATOM 2207 C C . LYS A 1 286 ? 20.356 10.974 0.771 1.00 60.38 286 LYS A C 1
ATOM 2209 O O . LYS A 1 286 ? 20.302 10.542 -0.373 1.00 60.38 286 LYS A O 1
ATOM 2214 N N . ASP A 1 287 ? 19.832 12.133 1.156 1.00 63.56 287 ASP A N 1
ATOM 2215 C CA . ASP A 1 287 ? 19.186 13.048 0.228 1.00 63.56 287 ASP A CA 1
ATOM 2216 C C . ASP A 1 287 ? 20.175 13.486 -0.855 1.00 63.56 287 ASP A C 1
ATOM 2218 O O . ASP A 1 287 ? 19.816 13.500 -2.025 1.00 63.56 287 ASP A O 1
ATOM 2222 N N . LEU A 1 288 ? 21.447 13.728 -0.522 1.00 67.44 288 LEU A N 1
ATOM 2223 C CA . LEU A 1 288 ? 22.459 14.118 -1.506 1.00 67.44 288 LEU A CA 1
ATOM 2224 C C . LEU A 1 288 ? 22.777 12.982 -2.493 1.00 67.44 288 LEU A C 1
ATOM 2226 O O . LEU A 1 288 ? 22.755 13.209 -3.703 1.00 67.44 288 LEU A O 1
ATOM 2230 N N . TYR A 1 289 ? 22.988 11.755 -2.009 1.00 80.25 289 TYR A N 1
ATOM 2231 C CA . TYR A 1 289 ? 23.234 10.591 -2.873 1.00 80.25 289 TYR A CA 1
ATOM 2232 C C . TYR A 1 289 ? 22.013 10.206 -3.713 1.00 80.25 289 TYR A C 1
ATOM 2234 O O . TYR A 1 289 ? 22.123 9.954 -4.914 1.00 80.25 289 TYR A O 1
ATOM 2242 N N . GLN A 1 290 ? 20.831 10.183 -3.101 1.00 78.06 290 GLN A N 1
ATOM 2243 C CA . GLN A 1 290 ? 19.590 9.836 -3.779 1.00 78.06 290 GLN A CA 1
ATOM 2244 C C . GLN A 1 290 ? 19.246 10.891 -4.839 1.00 78.06 290 GLN A C 1
ATOM 2246 O O . GLN A 1 290 ? 18.948 10.523 -5.974 1.00 78.06 290 GLN A O 1
ATOM 2251 N N . ASN A 1 291 ? 19.402 12.184 -4.529 1.00 78.25 291 ASN A N 1
ATOM 2252 C CA . ASN A 1 291 ? 19.268 13.266 -5.507 1.00 78.25 291 ASN A CA 1
ATOM 2253 C C . ASN A 1 291 ? 20.309 13.146 -6.631 1.00 78.25 291 ASN A C 1
ATOM 2255 O O . ASN A 1 291 ? 19.982 13.382 -7.792 1.00 78.25 291 ASN A O 1
ATOM 2259 N N . HIS A 1 292 ? 21.550 12.758 -6.321 1.00 82.38 292 HIS A N 1
ATOM 2260 C CA . HIS A 1 292 ? 22.598 12.529 -7.321 1.00 82.38 292 HIS A CA 1
ATOM 2261 C C . HIS A 1 292 ? 22.235 11.391 -8.284 1.00 82.38 292 HIS A C 1
ATOM 2263 O O . HIS A 1 292 ? 22.247 11.578 -9.500 1.00 82.38 292 HIS A O 1
ATOM 2269 N N . ILE A 1 293 ? 21.810 10.235 -7.770 1.00 83.19 293 ILE A N 1
ATOM 2270 C CA . ILE A 1 293 ? 21.362 9.109 -8.604 1.00 83.19 293 ILE A CA 1
ATOM 2271 C C . ILE A 1 293 ? 20.108 9.447 -9.410 1.00 83.19 293 ILE A C 1
ATOM 2273 O O . ILE A 1 293 ? 19.983 9.018 -10.562 1.00 83.19 293 ILE A O 1
ATOM 2277 N N . GLU A 1 294 ? 19.191 10.225 -8.838 1.00 80.44 294 GLU A N 1
ATOM 2278 C CA . GLU A 1 294 ? 18.001 10.711 -9.534 1.00 80.44 294 GLU A CA 1
ATOM 2279 C C . GLU A 1 294 ? 18.360 11.659 -10.683 1.00 80.44 294 GLU A C 1
ATOM 2281 O O . GLU A 1 294 ? 17.817 11.498 -11.778 1.00 80.44 294 GLU A O 1
ATOM 2286 N N . ARG A 1 295 ? 19.335 12.562 -10.494 1.00 82.25 295 ARG A N 1
ATOM 2287 C CA . ARG A 1 295 ? 19.884 13.417 -11.566 1.00 82.25 295 ARG A CA 1
ATOM 2288 C C . ARG A 1 295 ? 20.537 12.595 -12.672 1.00 82.25 295 ARG A C 1
ATOM 2290 O O . ARG A 1 295 ? 20.305 12.856 -13.849 1.00 82.25 295 ARG A O 1
ATOM 2297 N N . LEU A 1 296 ? 21.290 11.556 -12.307 1.00 82.12 296 LEU A N 1
ATOM 2298 C CA . LEU A 1 296 ? 21.831 10.586 -13.265 1.00 82.12 296 LEU A CA 1
ATOM 2299 C C . LEU A 1 296 ? 20.731 9.736 -13.919 1.00 82.12 296 LEU A C 1
ATOM 2301 O O . LEU A 1 296 ? 20.956 9.073 -14.935 1.00 82.12 296 LEU A O 1
ATOM 2305 N N . GLY A 1 297 ? 19.527 9.735 -13.345 1.00 78.69 297 GLY A N 1
ATOM 2306 C CA . GLY A 1 297 ? 18.390 8.989 -13.843 1.00 78.69 297 GLY A CA 1
ATOM 2307 C C . GLY A 1 297 ? 18.584 7.476 -13.759 1.00 78.69 297 GLY A C 1
ATOM 2308 O O . GLY A 1 297 ? 18.020 6.739 -14.582 1.00 78.69 297 GLY A O 1
ATOM 2309 N N . LEU A 1 298 ? 19.405 7.033 -12.806 1.00 81.12 298 LEU A N 1
ATOM 2310 C CA . LEU A 1 298 ? 19.717 5.640 -12.522 1.00 81.12 298 LEU A CA 1
ATOM 2311 C C . LEU A 1 298 ? 18.954 5.171 -11.278 1.00 81.12 298 LEU A C 1
ATOM 2313 O O . LEU A 1 298 ? 18.290 5.934 -10.589 1.00 81.12 298 LEU A O 1
ATOM 2317 N N . LYS A 1 299 ? 18.997 3.866 -11.017 1.00 78.75 299 LYS A N 1
ATOM 2318 C CA . LYS A 1 299 ? 18.509 3.279 -9.763 1.00 78.75 299 LYS A CA 1
ATOM 2319 C C . LYS A 1 299 ? 19.700 2.688 -9.030 1.00 78.75 299 LYS A C 1
ATOM 2321 O O . LYS A 1 299 ? 20.589 2.162 -9.690 1.00 78.75 299 LYS A O 1
ATOM 2326 N N . ASP A 1 300 ? 19.655 2.677 -7.704 1.00 79.06 300 ASP A N 1
ATOM 2327 C CA . ASP A 1 300 ? 20.731 2.160 -6.845 1.00 79.06 300 ASP A CA 1
ATOM 2328 C C . ASP A 1 300 ? 21.245 0.771 -7.289 1.00 79.06 300 ASP A C 1
ATOM 2330 O O . ASP A 1 300 ? 22.417 0.593 -7.602 1.00 79.06 300 ASP A O 1
ATOM 2334 N N . PHE A 1 301 ? 20.344 -0.189 -7.528 1.00 77.62 301 PHE A N 1
ATOM 2335 C CA . PHE A 1 301 ? 20.736 -1.527 -8.002 1.00 77.62 301 PHE A CA 1
ATOM 2336 C C . PHE A 1 301 ? 21.461 -1.551 -9.364 1.00 77.62 301 PHE A C 1
ATOM 2338 O O . PHE A 1 301 ? 22.079 -2.554 -9.715 1.00 77.62 301 PHE A O 1
ATOM 2345 N N . ARG A 1 302 ? 21.309 -0.511 -10.196 1.00 79.19 302 ARG A N 1
ATOM 2346 C CA . ARG A 1 302 ? 22.005 -0.396 -11.488 1.00 79.19 302 ARG A CA 1
ATOM 2347 C C . ARG A 1 302 ? 23.432 0.095 -11.312 1.00 79.19 302 ARG A C 1
ATOM 2349 O O . ARG A 1 302 ? 24.266 -0.313 -12.110 1.00 79.19 302 ARG A O 1
ATOM 2356 N N . VAL A 1 303 ? 23.686 0.905 -10.286 1.00 81.50 303 VAL A N 1
ATOM 2357 C CA . VAL A 1 303 ? 25.032 1.345 -9.904 1.00 81.50 303 VAL A CA 1
ATOM 2358 C C . VAL A 1 303 ? 25.864 0.123 -9.515 1.00 81.50 303 VAL A C 1
ATOM 2360 O O . VAL A 1 303 ? 26.897 -0.120 -10.124 1.00 81.50 303 VAL A O 1
ATOM 2363 N N . LEU A 1 304 ? 25.326 -0.761 -8.666 1.00 77.12 304 LEU A N 1
ATOM 2364 C CA . LEU A 1 304 ? 25.979 -2.028 -8.283 1.00 77.12 304 LEU A CA 1
ATOM 2365 C C . LEU A 1 304 ? 26.225 -2.995 -9.459 1.00 77.12 304 LEU A C 1
ATOM 2367 O O . LEU A 1 304 ? 27.063 -3.888 -9.392 1.00 77.12 304 LEU A O 1
ATOM 2371 N N . GLN A 1 305 ? 25.475 -2.856 -10.556 1.00 74.12 305 GLN A N 1
ATOM 2372 C CA . GLN A 1 305 ? 25.642 -3.691 -11.749 1.00 74.12 305 GLN A CA 1
ATOM 2373 C C . GLN A 1 305 ? 26.672 -3.140 -12.738 1.00 74.12 305 GLN A C 1
ATOM 2375 O O . GLN A 1 305 ? 26.929 -3.803 -13.743 1.00 74.12 305 GLN A O 1
ATOM 2380 N N . TYR A 1 306 ? 27.224 -1.951 -12.502 1.00 75.44 306 TYR A N 1
ATOM 2381 C CA . TYR A 1 306 ? 28.119 -1.300 -13.449 1.00 75.44 306 TYR A CA 1
ATOM 2382 C C . TYR A 1 306 ? 29.383 -2.132 -13.713 1.00 75.44 306 TYR A C 1
ATOM 2384 O O . TYR A 1 306 ? 29.648 -2.463 -14.868 1.00 75.44 306 TYR A O 1
ATOM 2392 N N . ASP A 1 307 ? 30.078 -2.577 -12.663 1.00 68.06 307 ASP A N 1
ATOM 2393 C CA . ASP A 1 307 ? 31.332 -3.334 -12.811 1.00 68.06 307 ASP A CA 1
ATOM 2394 C C . ASP A 1 307 ? 31.113 -4.776 -13.285 1.00 68.06 307 ASP A C 1
ATOM 2396 O O . ASP A 1 307 ? 31.951 -5.367 -13.965 1.00 68.06 307 ASP A O 1
ATOM 2400 N N . THR A 1 308 ? 29.941 -5.348 -13.000 1.00 70.81 308 THR A N 1
ATOM 2401 C CA . THR A 1 308 ? 29.612 -6.730 -13.394 1.00 70.81 308 THR A CA 1
ATOM 2402 C C . THR A 1 308 ? 29.153 -6.853 -14.852 1.00 70.81 308 THR A C 1
ATOM 2404 O O . THR A 1 308 ? 29.150 -7.949 -15.431 1.00 70.81 308 THR A O 1
ATOM 2407 N N . LEU A 1 309 ? 28.733 -5.749 -15.481 1.00 72.69 309 LEU A N 1
ATOM 2408 C CA . LEU A 1 309 ? 28.186 -5.742 -16.834 1.00 72.69 309 LEU A CA 1
ATOM 2409 C C . LEU A 1 309 ? 29.147 -5.089 -17.825 1.00 72.69 309 LEU A C 1
ATOM 2411 O O . LEU A 1 309 ? 29.283 -3.873 -17.891 1.00 72.69 309 LEU A O 1
ATOM 2415 N N . SER A 1 310 ? 29.711 -5.898 -18.724 1.00 83.31 310 SER A N 1
ATOM 2416 C CA . SER A 1 310 ? 30.468 -5.352 -19.850 1.00 83.31 310 SER A CA 1
ATOM 2417 C C . SER A 1 310 ? 29.595 -4.440 -20.724 1.00 83.31 310 SER A C 1
ATOM 2419 O O . SER A 1 310 ? 28.422 -4.732 -20.985 1.00 83.31 310 SER A O 1
ATOM 2421 N N . ARG A 1 311 ? 30.182 -3.357 -21.253 1.00 86.12 311 ARG A N 1
ATOM 2422 C CA . ARG A 1 311 ? 29.496 -2.419 -22.167 1.00 86.12 311 ARG A CA 1
ATOM 2423 C C . ARG A 1 311 ? 28.837 -3.137 -23.352 1.00 86.12 311 ARG A C 1
ATOM 2425 O O . ARG A 1 311 ? 27.716 -2.808 -23.726 1.00 86.12 311 ARG A O 1
ATOM 2432 N N . ARG A 1 312 ? 29.476 -4.199 -23.863 1.00 87.50 312 ARG A N 1
ATOM 2433 C CA . ARG A 1 312 ? 28.921 -5.083 -24.906 1.00 87.50 312 ARG A CA 1
ATOM 2434 C C . ARG A 1 312 ? 27.632 -5.780 -24.456 1.00 87.50 312 ARG A C 1
ATOM 2436 O O . ARG A 1 312 ? 26.655 -5.794 -25.196 1.00 87.50 312 ARG A O 1
ATOM 2443 N N . ARG A 1 313 ? 27.587 -6.319 -23.230 1.00 86.44 313 ARG A N 1
ATOM 2444 C CA . ARG A 1 313 ? 26.370 -6.936 -22.667 1.00 86.44 313 ARG A CA 1
ATOM 2445 C C . ARG A 1 313 ? 25.260 -5.909 -22.443 1.00 86.44 313 ARG A C 1
ATOM 2447 O O . ARG A 1 313 ? 24.093 -6.249 -22.622 1.00 86.44 313 ARG A O 1
ATOM 2454 N N . ILE A 1 314 ? 25.596 -4.679 -22.048 1.00 86.12 314 ILE A N 1
ATOM 2455 C CA . ILE A 1 314 ? 24.621 -3.584 -21.915 1.00 86.12 314 ILE A CA 1
ATOM 2456 C C . ILE A 1 314 ? 24.018 -3.251 -23.284 1.00 86.12 314 ILE A C 1
ATOM 2458 O O . ILE A 1 314 ? 22.794 -3.264 -23.414 1.00 86.12 314 ILE A O 1
ATOM 2462 N N . ALA A 1 315 ? 24.857 -3.060 -24.306 1.00 90.88 315 ALA A N 1
ATOM 2463 C CA . ALA A 1 315 ? 24.423 -2.799 -25.676 1.00 90.88 315 ALA A CA 1
ATOM 2464 C C . ALA A 1 315 ? 23.545 -3.936 -26.229 1.00 90.88 315 ALA A C 1
ATOM 2466 O O . ALA A 1 315 ? 22.442 -3.682 -26.704 1.00 90.88 315 ALA A O 1
ATOM 2467 N N . LEU A 1 316 ? 23.955 -5.198 -26.055 1.00 89.94 316 LEU A N 1
ATOM 2468 C CA . LEU A 1 316 ? 23.160 -6.364 -26.460 1.00 89.94 316 LEU A CA 1
ATOM 2469 C C . LEU A 1 316 ? 21.792 -6.402 -25.755 1.00 89.94 316 LEU A C 1
ATOM 2471 O O . LEU A 1 316 ? 20.767 -6.687 -26.368 1.00 89.94 316 LEU A O 1
ATOM 2475 N N . ARG A 1 317 ? 21.746 -6.069 -24.458 1.00 87.88 317 ARG A N 1
ATOM 2476 C CA . ARG A 1 317 ? 20.497 -5.989 -23.681 1.00 87.88 317 ARG A CA 1
ATOM 2477 C C . ARG A 1 317 ? 19.572 -4.857 -24.130 1.00 87.88 317 ARG A C 1
ATOM 2479 O O . ARG A 1 317 ? 18.374 -4.947 -23.852 1.00 87.88 317 ARG A O 1
ATOM 2486 N N . ILE A 1 318 ? 20.102 -3.790 -24.722 1.00 90.75 318 ILE A N 1
ATOM 2487 C CA . ILE A 1 318 ? 19.308 -2.729 -25.352 1.00 90.75 318 ILE A CA 1
ATOM 2488 C C . ILE A 1 318 ? 18.799 -3.236 -26.703 1.00 90.75 318 ILE A C 1
ATOM 2490 O O . ILE A 1 318 ? 17.591 -3.224 -26.926 1.00 90.75 318 ILE A O 1
ATOM 2494 N N . LEU A 1 319 ? 19.691 -3.785 -27.534 1.00 91.94 319 LEU A N 1
ATOM 2495 C CA . LEU A 1 319 ? 19.382 -4.286 -28.875 1.00 91.94 319 LEU A CA 1
ATOM 2496 C C . LEU A 1 319 ? 18.258 -5.329 -28.865 1.00 91.94 319 LEU A C 1
ATOM 2498 O O . LEU A 1 319 ? 17.329 -5.225 -29.650 1.00 91.94 319 LEU A O 1
ATOM 2502 N N . VAL A 1 320 ? 18.281 -6.275 -27.921 1.00 88.19 320 VAL A N 1
ATOM 2503 C CA . VAL A 1 320 ? 17.224 -7.296 -27.774 1.00 88.19 320 VAL A CA 1
ATOM 2504 C C . VAL A 1 320 ? 15.887 -6.701 -27.303 1.00 88.19 320 VAL A C 1
ATOM 2506 O O . VAL A 1 320 ? 14.829 -7.267 -27.567 1.00 88.19 320 VAL A O 1
ATOM 2509 N N . ARG A 1 321 ? 15.893 -5.561 -26.599 1.00 89.00 321 ARG A N 1
ATOM 2510 C CA . ARG A 1 321 ? 14.661 -4.932 -26.090 1.00 89.00 321 ARG A CA 1
ATOM 2511 C C . ARG A 1 321 ? 13.974 -4.019 -27.099 1.00 89.00 321 ARG A C 1
ATOM 2513 O O . ARG A 1 321 ? 12.767 -3.847 -26.983 1.00 89.00 321 ARG A O 1
ATOM 2520 N N . ILE A 1 322 ? 14.700 -3.450 -28.058 1.00 91.75 322 ILE A N 1
ATOM 2521 C CA . ILE A 1 322 ? 14.123 -2.609 -29.118 1.00 91.75 322 ILE A CA 1
ATOM 2522 C C . ILE A 1 322 ? 13.016 -3.342 -29.904 1.00 91.75 322 ILE A C 1
ATOM 2524 O O . ILE A 1 322 ? 11.898 -2.823 -29.931 1.00 91.75 322 ILE A O 1
ATOM 2528 N N . PRO A 1 323 ? 13.235 -4.551 -30.468 1.00 92.94 323 PRO A N 1
ATOM 2529 C CA . PRO A 1 323 ? 12.184 -5.255 -31.202 1.00 92.94 323 PRO A CA 1
ATOM 2530 C C . PRO A 1 323 ? 11.025 -5.665 -30.289 1.00 92.94 323 PRO A C 1
ATOM 2532 O O . PRO A 1 323 ? 9.874 -5.627 -30.709 1.00 92.94 323 PRO A O 1
ATOM 2535 N N . LEU A 1 324 ? 11.295 -5.982 -29.017 1.00 89.25 324 LEU A N 1
ATOM 2536 C CA . LEU A 1 324 ? 10.246 -6.269 -28.036 1.00 89.25 324 LEU A CA 1
ATOM 2537 C C . LEU A 1 324 ? 9.349 -5.046 -27.784 1.00 89.25 324 LEU A C 1
ATOM 2539 O O . LEU A 1 324 ? 8.131 -5.181 -27.737 1.00 89.25 324 LEU A O 1
ATOM 2543 N N . VAL A 1 325 ? 9.936 -3.856 -27.632 1.00 91.88 325 VAL A N 1
ATOM 2544 C CA . VAL A 1 325 ? 9.195 -2.593 -27.477 1.00 91.88 325 VAL A CA 1
ATOM 2545 C C . VAL A 1 325 ? 8.366 -2.296 -28.725 1.00 91.88 325 VAL A C 1
ATOM 2547 O O . VAL A 1 325 ? 7.196 -1.939 -28.594 1.00 91.88 325 VAL A O 1
ATOM 2550 N N . ALA A 1 326 ? 8.928 -2.493 -29.920 1.00 94.12 326 ALA A N 1
ATOM 2551 C CA . ALA A 1 326 ? 8.197 -2.319 -31.173 1.00 94.12 326 ALA A CA 1
ATOM 2552 C C . ALA A 1 326 ? 7.000 -3.282 -31.271 1.00 94.12 326 ALA A C 1
ATOM 2554 O O . ALA A 1 326 ? 5.870 -2.840 -31.472 1.00 94.12 326 ALA A O 1
ATOM 2555 N N . ALA A 1 327 ? 7.217 -4.577 -31.021 1.00 93.38 327 ALA A N 1
ATOM 2556 C CA . ALA A 1 327 ? 6.164 -5.588 -31.043 1.00 93.38 327 ALA A CA 1
ATOM 2557 C C . ALA A 1 327 ? 5.055 -5.299 -30.015 1.00 93.38 327 ALA A C 1
ATOM 2559 O O . ALA A 1 327 ? 3.875 -5.329 -30.354 1.00 93.38 327 ALA A O 1
ATOM 2560 N N . LEU A 1 328 ? 5.415 -4.958 -28.771 1.00 91.88 328 LEU A N 1
ATOM 2561 C CA . LEU A 1 328 ? 4.439 -4.614 -27.730 1.00 91.88 328 LEU A CA 1
ATOM 2562 C C . LEU A 1 328 ? 3.648 -3.345 -28.063 1.00 91.88 328 LEU A C 1
ATOM 2564 O O . LEU A 1 328 ? 2.471 -3.267 -27.720 1.00 91.88 328 LEU A O 1
ATOM 2568 N N . SER A 1 329 ? 4.266 -2.369 -28.734 1.00 93.12 329 SER A N 1
ATOM 2569 C CA . SER A 1 329 ? 3.578 -1.150 -29.177 1.00 93.12 329 SER A CA 1
ATOM 2570 C C . SER A 1 329 ? 2.524 -1.467 -30.240 1.00 93.12 329 SER A C 1
ATOM 2572 O O . SER A 1 329 ? 1.388 -1.014 -30.122 1.00 93.12 329 SER A O 1
ATOM 2574 N N . ILE A 1 330 ? 2.872 -2.304 -31.225 1.00 95.19 330 ILE A N 1
ATOM 2575 C CA . ILE A 1 330 ? 1.952 -2.746 -32.285 1.00 95.19 330 ILE A CA 1
ATOM 2576 C C . ILE A 1 330 ? 0.789 -3.550 -31.694 1.00 95.19 330 ILE A C 1
ATOM 2578 O O . ILE A 1 330 ? -0.366 -3.282 -32.010 1.00 95.19 330 ILE A O 1
ATOM 2582 N N . LEU A 1 331 ? 1.075 -4.491 -30.790 1.00 93.62 331 LEU A N 1
ATOM 2583 C CA . LEU A 1 331 ? 0.044 -5.303 -30.138 1.00 93.62 331 LEU A CA 1
ATOM 2584 C C . LEU A 1 331 ? -0.884 -4.466 -29.244 1.00 93.62 331 LEU A C 1
ATOM 2586 O O . LEU A 1 331 ? -2.086 -4.716 -29.196 1.00 93.62 331 LEU A O 1
ATOM 2590 N N . ALA A 1 332 ? -0.356 -3.461 -28.539 1.00 93.75 332 ALA A N 1
ATOM 2591 C CA . ALA A 1 332 ? -1.150 -2.618 -27.647 1.00 93.75 332 ALA A CA 1
ATOM 2592 C C . ALA A 1 332 ? -2.075 -1.638 -28.385 1.00 93.75 332 ALA A C 1
ATOM 2594 O O . ALA A 1 332 ? -3.136 -1.312 -27.847 1.00 93.75 332 ALA A O 1
ATOM 2595 N N . LEU A 1 333 ? -1.695 -1.182 -29.586 1.00 94.31 333 LEU A N 1
ATOM 2596 C CA . LEU A 1 333 ? -2.384 -0.125 -30.337 1.00 94.31 333 LEU A CA 1
ATOM 2597 C C . LEU A 1 333 ? -3.896 -0.366 -30.522 1.00 94.31 333 LEU A C 1
ATOM 2599 O O . LEU A 1 333 ? -4.662 0.513 -30.124 1.00 94.31 333 LEU A O 1
ATOM 2603 N N . PRO A 1 334 ? -4.368 -1.524 -31.029 1.00 93.38 334 PRO A N 1
ATOM 2604 C CA . PRO A 1 334 ? -5.797 -1.755 -31.251 1.00 93.38 334 PRO A CA 1
ATOM 2605 C C . PRO A 1 334 ? -6.642 -1.614 -29.982 1.00 93.38 334 PRO A C 1
ATOM 2607 O O . PRO A 1 334 ? -7.671 -0.945 -29.985 1.00 93.38 334 PRO A O 1
ATOM 2610 N N . GLY A 1 335 ? -6.199 -2.184 -28.859 1.00 93.94 335 GLY A N 1
ATOM 2611 C CA . GLY A 1 335 ? -6.943 -2.019 -27.612 1.00 93.94 335 GLY A CA 1
ATOM 2612 C C . GLY A 1 335 ? -6.750 -0.646 -26.968 1.00 93.94 335 GLY A C 1
ATOM 2613 O O . GLY A 1 335 ? -7.617 -0.226 -26.212 1.00 93.94 335 GLY A O 1
ATOM 2614 N N . LEU A 1 336 ? -5.675 0.098 -27.270 1.00 94.06 336 LEU A N 1
ATOM 2615 C CA . LEU A 1 336 ? -5.528 1.483 -26.801 1.00 94.06 336 LEU A CA 1
ATOM 2616 C C . LEU A 1 336 ? -6.571 2.395 -27.451 1.00 94.06 336 LEU A C 1
ATOM 2618 O O . LEU A 1 336 ? -7.088 3.286 -26.780 1.00 94.06 336 LEU A O 1
ATOM 2622 N N . VAL A 1 337 ? -6.931 2.126 -28.710 1.00 94.62 337 VAL A N 1
ATOM 2623 C CA . VAL A 1 337 ? -8.059 2.786 -29.382 1.00 94.62 337 VAL A CA 1
ATOM 2624 C C . VAL A 1 337 ? -9.367 2.498 -28.639 1.00 94.62 337 VAL A C 1
ATOM 2626 O O . VAL A 1 337 ? -10.123 3.426 -28.367 1.00 94.62 337 VAL A O 1
ATOM 2629 N N . LEU A 1 338 ? -9.595 1.252 -28.209 1.00 94.62 338 LEU A N 1
ATOM 2630 C CA . LEU A 1 338 ? -10.760 0.892 -27.386 1.00 94.62 338 LEU A CA 1
ATOM 2631 C C . LEU A 1 338 ? -10.736 1.546 -25.991 1.00 94.62 338 LEU A C 1
ATOM 2633 O O . LEU A 1 338 ? -11.781 1.844 -25.425 1.00 94.62 338 LEU A O 1
ATOM 2637 N N . TRP A 1 339 ? -9.561 1.807 -25.417 1.00 95.50 339 TRP A N 1
ATOM 2638 C CA . TRP A 1 339 ? -9.444 2.521 -24.140 1.00 95.50 339 TRP A CA 1
ATOM 2639 C C . TRP A 1 339 ? -9.583 4.045 -24.265 1.00 95.50 339 TRP A C 1
ATOM 2641 O O . TRP A 1 339 ? -9.821 4.713 -23.256 1.00 95.50 339 TRP A O 1
ATOM 2651 N N . LEU A 1 340 ? -9.452 4.615 -25.467 1.00 94.81 340 LEU A N 1
ATOM 2652 C CA . LEU A 1 340 ? -9.437 6.063 -25.677 1.00 94.81 340 LEU A CA 1
ATOM 2653 C C . LEU A 1 340 ? -10.697 6.771 -25.131 1.00 94.81 340 LEU A C 1
ATOM 2655 O O . LEU A 1 340 ? -10.525 7.726 -24.367 1.00 94.81 340 LEU A O 1
ATOM 2659 N N . PRO A 1 341 ? -11.941 6.312 -25.399 1.00 94.81 341 PRO A N 1
ATOM 2660 C CA . PRO A 1 341 ? -13.140 6.944 -24.838 1.00 94.81 341 PRO A CA 1
ATOM 2661 C C . PRO A 1 341 ? -13.149 6.921 -23.305 1.00 94.81 341 PRO A C 1
ATOM 2663 O O . PRO A 1 341 ? -13.546 7.890 -22.654 1.00 94.81 341 PRO A O 1
ATOM 2666 N N . VAL A 1 342 ? -12.646 5.839 -22.708 1.00 94.00 342 VAL A N 1
ATOM 2667 C CA . VAL A 1 342 ? -12.545 5.691 -21.253 1.00 94.00 342 VAL A CA 1
ATOM 2668 C C . VAL A 1 342 ? -11.534 6.683 -20.676 1.00 94.00 342 VAL A C 1
ATOM 2670 O O . VAL A 1 342 ? -11.828 7.378 -19.706 1.00 94.00 342 VAL A O 1
ATOM 2673 N N . PHE A 1 343 ? -10.352 6.814 -21.283 1.00 93.12 343 PHE A N 1
ATOM 2674 C CA . PHE A 1 343 ? -9.339 7.762 -20.815 1.00 93.12 343 PHE A CA 1
ATOM 2675 C C . PHE A 1 343 ? -9.784 9.217 -20.962 1.00 93.12 343 PHE A C 1
ATOM 2677 O O . PHE A 1 343 ? -9.540 10.018 -20.053 1.00 93.12 343 PHE A O 1
ATOM 2684 N N . VAL A 1 344 ? -10.456 9.561 -22.062 1.00 94.25 344 VAL A N 1
ATOM 2685 C CA . VAL A 1 344 ? -10.960 10.917 -22.314 1.00 94.25 344 VAL A CA 1
ATOM 2686 C C . VAL A 1 344 ? -12.048 11.288 -21.308 1.00 94.25 344 VAL A C 1
ATOM 2688 O O . VAL A 1 344 ? -11.930 12.319 -20.643 1.00 94.25 344 VAL A O 1
ATOM 2691 N N . THR A 1 345 ? -13.064 10.438 -21.133 1.00 93.25 345 THR A N 1
ATOM 2692 C CA . THR A 1 345 ? -14.173 10.700 -20.198 1.00 93.25 345 THR A CA 1
ATOM 2693 C C . THR A 1 345 ? -13.663 10.842 -18.765 1.00 93.25 345 THR A C 1
ATOM 2695 O O . THR A 1 345 ? -13.924 11.849 -18.104 1.00 93.25 345 THR A O 1
ATOM 2698 N N . VAL A 1 346 ? -12.840 9.899 -18.300 1.00 91.12 346 VAL A N 1
ATOM 2699 C CA . VAL A 1 346 ? -12.263 9.935 -16.952 1.00 91.12 346 VAL A CA 1
ATOM 2700 C C . VAL A 1 346 ? -11.399 11.179 -16.734 1.00 91.12 346 VAL A C 1
ATOM 2702 O O . VAL A 1 346 ? -11.488 11.808 -15.674 1.00 91.12 346 VAL A O 1
ATOM 2705 N N . SER A 1 347 ? -10.577 11.563 -17.713 1.00 89.62 347 SER A N 1
ATOM 2706 C CA . SER A 1 347 ? -9.719 12.751 -17.612 1.00 89.62 347 SER A CA 1
ATOM 2707 C C . SER A 1 347 ? -10.535 14.042 -17.567 1.00 89.62 347 SER A C 1
ATOM 2709 O O . SER A 1 347 ? -10.234 14.922 -16.757 1.00 89.62 347 SER A O 1
ATOM 2711 N N . TYR A 1 348 ? -11.590 14.135 -18.379 1.00 90.62 348 TYR A N 1
ATOM 2712 C CA . TYR A 1 348 ? -12.505 15.273 -18.404 1.00 90.62 348 TYR A CA 1
ATOM 2713 C C . TYR A 1 348 ? -13.197 15.470 -17.047 1.00 90.62 348 TYR A C 1
ATOM 2715 O O . TYR A 1 348 ? -13.063 16.533 -16.432 1.00 90.62 348 TYR A O 1
ATOM 2723 N N . PHE A 1 349 ? -13.851 14.429 -16.519 1.00 86.25 349 PHE A N 1
ATOM 2724 C CA . PHE A 1 349 ? -14.555 14.524 -15.236 1.00 86.25 349 PHE A CA 1
ATOM 2725 C C . PHE A 1 349 ? -13.595 14.717 -14.059 1.00 86.25 349 PHE A C 1
ATOM 2727 O O . PHE A 1 349 ? -13.854 15.542 -13.184 1.00 86.25 349 PHE A O 1
ATOM 2734 N N . THR A 1 350 ? -12.434 14.053 -14.061 1.00 85.38 350 THR A N 1
ATOM 2735 C CA . THR A 1 350 ? -11.410 14.276 -13.025 1.00 85.38 350 THR A CA 1
ATOM 2736 C C . THR A 1 350 ? -10.935 15.732 -13.018 1.00 85.38 350 THR A C 1
ATOM 2738 O O . THR A 1 350 ? -10.760 16.314 -11.950 1.00 85.38 350 THR A O 1
ATOM 2741 N N . LYS A 1 351 ? -10.724 16.346 -14.192 1.00 85.50 351 LYS A N 1
ATOM 2742 C CA . LYS A 1 351 ? -10.309 17.754 -14.299 1.00 85.50 351 LYS A CA 1
ATOM 2743 C C . LYS A 1 351 ? -11.398 18.708 -13.807 1.00 85.50 351 LYS A C 1
ATOM 2745 O O . LYS A 1 351 ? -11.060 19.732 -13.223 1.00 85.50 351 LYS A O 1
ATOM 2750 N N . LYS A 1 352 ? -12.675 18.370 -14.008 1.00 84.38 352 LYS A N 1
ATOM 2751 C CA . LYS A 1 352 ? -13.816 19.132 -13.485 1.00 84.38 352 LYS A CA 1
ATOM 2752 C C . LYS A 1 352 ? -13.861 19.095 -11.954 1.00 84.38 352 LYS A C 1
ATOM 2754 O O . LYS A 1 352 ? -13.889 20.154 -11.342 1.00 84.38 352 LYS A O 1
ATOM 2759 N N . HIS A 1 353 ? -13.762 17.910 -11.347 1.00 78.12 353 HIS A N 1
ATOM 2760 C CA . HIS A 1 353 ? -13.761 17.766 -9.884 1.00 78.12 353 HIS A CA 1
ATOM 2761 C C . HIS A 1 353 ? -12.546 18.424 -9.224 1.00 78.12 353 HIS A C 1
ATOM 2763 O O . HIS A 1 353 ? -12.673 19.063 -8.190 1.00 78.12 353 HIS A O 1
ATOM 2769 N N . LYS A 1 354 ? -11.365 18.387 -9.851 1.00 78.12 354 LYS A N 1
ATOM 2770 C CA . LYS A 1 354 ? -10.190 19.111 -9.333 1.00 78.12 354 LYS A CA 1
ATOM 2771 C C . LYS A 1 354 ? -10.388 20.629 -9.191 1.00 78.12 354 LYS A C 1
ATOM 2773 O O . LYS A 1 354 ? -9.586 21.257 -8.514 1.00 78.12 354 LYS A O 1
ATOM 2778 N N . LYS A 1 355 ? -11.395 21.219 -9.847 1.00 79.19 355 LYS A N 1
ATOM 2779 C CA . LYS A 1 355 ? -11.702 22.656 -9.772 1.00 79.19 355 LYS A CA 1
ATOM 2780 C C . LYS A 1 355 ? -12.751 23.008 -8.711 1.00 79.19 355 LYS A C 1
ATOM 2782 O O . LYS A 1 355 ? -12.942 24.189 -8.459 1.00 79.19 355 LYS A O 1
ATOM 2787 N N . THR A 1 356 ? -13.454 22.032 -8.131 1.00 70.38 356 THR A N 1
ATOM 2788 C CA . THR A 1 356 ? -14.619 22.285 -7.262 1.00 70.38 356 THR A CA 1
ATOM 2789 C C . THR A 1 356 ? -14.283 22.433 -5.777 1.00 70.38 356 THR A C 1
ATOM 2791 O O . THR A 1 356 ? -15.177 22.752 -5.003 1.00 70.38 356 THR A O 1
ATOM 2794 N N . GLY A 1 357 ? -13.030 22.235 -5.352 1.00 65.50 357 GLY A N 1
ATOM 2795 C CA . GLY A 1 357 ? -12.647 22.402 -3.949 1.00 65.50 357 GLY A CA 1
ATOM 2796 C C . GLY A 1 357 ? -11.173 22.108 -3.646 1.00 65.50 357 GLY A C 1
ATOM 2797 O O . GLY A 1 357 ? -10.397 21.821 -4.563 1.00 65.50 357 GLY A O 1
ATOM 2798 N N . PRO A 1 358 ? -10.771 22.184 -2.362 1.00 65.69 358 PRO A N 1
ATOM 2799 C CA . PRO A 1 358 ? -9.417 21.867 -1.921 1.00 65.69 358 PRO A CA 1
ATOM 2800 C C . PRO A 1 358 ? -9.072 20.395 -2.190 1.00 65.69 358 PRO A C 1
ATOM 2802 O O . PRO A 1 358 ? -9.827 19.482 -1.854 1.00 65.69 358 PRO A O 1
ATOM 2805 N N . VAL A 1 359 ? -7.887 20.178 -2.765 1.00 58.75 359 VAL A N 1
ATOM 2806 C CA . VAL A 1 359 ? -7.430 18.922 -3.391 1.00 58.75 359 VAL A CA 1
ATOM 2807 C C . VAL A 1 359 ? -7.595 17.679 -2.500 1.00 58.75 359 VAL A C 1
ATOM 2809 O O . VAL A 1 359 ? -7.863 16.588 -3.002 1.00 58.75 359 VAL A O 1
ATOM 2812 N N . TRP A 1 360 ? -7.461 17.836 -1.184 1.00 56.75 360 TRP A N 1
ATOM 2813 C CA . TRP A 1 360 ? -7.465 16.754 -0.194 1.00 56.75 360 TRP A CA 1
ATOM 2814 C C . TRP A 1 360 ? -8.842 16.125 0.035 1.00 56.75 360 TRP A C 1
ATOM 2816 O O . TRP A 1 360 ? -8.920 14.912 0.205 1.00 56.75 360 TRP A O 1
ATOM 2826 N N . ASP A 1 361 ? -9.916 16.919 0.030 1.00 61.00 361 ASP A N 1
ATOM 2827 C CA . ASP A 1 361 ? -11.285 16.409 0.228 1.00 61.00 361 ASP A CA 1
ATOM 2828 C C . ASP A 1 361 ? -11.845 15.824 -1.079 1.00 61.00 361 ASP A C 1
ATOM 2830 O O . ASP A 1 361 ? -12.651 14.895 -1.089 1.00 61.00 361 ASP A O 1
ATOM 2834 N N . THR A 1 362 ? -11.335 16.309 -2.213 1.00 62.84 362 THR A N 1
ATOM 2835 C CA . THR A 1 362 ? -11.754 15.879 -3.548 1.00 62.84 362 THR A CA 1
ATOM 2836 C C . THR A 1 362 ? -11.131 14.547 -3.983 1.00 62.84 362 THR A C 1
ATOM 2838 O O . THR A 1 362 ? -11.581 13.964 -4.966 1.00 62.84 362 THR A O 1
ATOM 2841 N N . TYR A 1 363 ? -10.093 14.022 -3.318 1.00 67.25 363 TYR A N 1
ATOM 2842 C CA . TYR A 1 363 ? -9.450 12.775 -3.767 1.00 67.25 363 TYR A CA 1
ATOM 2843 C C . TYR A 1 363 ? -10.391 11.568 -3.744 1.00 67.25 363 TYR A C 1
ATOM 2845 O O . TYR A 1 363 ? -10.377 10.771 -4.691 1.00 67.25 363 TYR A O 1
ATOM 2853 N N . ASP A 1 364 ? -11.227 11.459 -2.711 1.00 67.75 364 ASP A N 1
ATOM 2854 C CA . ASP A 1 364 ? -12.220 10.391 -2.603 1.00 67.75 364 ASP A CA 1
ATOM 2855 C C . ASP A 1 364 ? -13.258 10.526 -3.727 1.00 67.75 364 ASP A C 1
ATOM 2857 O O . ASP A 1 364 ? -13.516 9.561 -4.450 1.00 67.75 364 ASP A O 1
ATOM 2861 N N . GLU A 1 365 ? -13.757 11.737 -3.979 1.00 70.38 365 GLU A N 1
ATOM 2862 C CA . GLU A 1 365 ? -14.695 12.023 -5.074 1.00 70.38 365 GLU A CA 1
ATOM 2863 C C . GLU A 1 365 ? -14.085 11.761 -6.457 1.00 70.38 365 GLU A C 1
ATOM 2865 O O . GLU A 1 365 ? -14.726 11.184 -7.338 1.00 70.38 365 GLU A O 1
ATOM 2870 N N . ILE A 1 366 ? -12.815 12.119 -6.658 1.00 76.75 366 ILE A N 1
ATOM 2871 C CA . ILE A 1 366 ? -12.067 11.836 -7.887 1.00 76.75 366 ILE A CA 1
ATOM 2872 C C . ILE A 1 366 ? -11.938 10.325 -8.088 1.00 76.75 366 ILE A C 1
ATOM 2874 O O . ILE A 1 366 ? -12.072 9.843 -9.214 1.00 76.75 366 ILE A O 1
ATOM 2878 N N . SER A 1 367 ? -11.665 9.563 -7.027 1.00 76.88 367 SER A N 1
ATOM 2879 C CA . SER A 1 367 ? -11.565 8.104 -7.117 1.00 76.88 367 SER A CA 1
ATOM 2880 C C . SER A 1 367 ? -12.904 7.470 -7.515 1.00 76.88 367 SER A C 1
ATOM 2882 O O . SER A 1 367 ? -12.938 6.630 -8.417 1.00 76.88 367 SER A O 1
ATOM 2884 N N . GLN A 1 368 ? -14.009 7.948 -6.934 1.00 77.44 368 GLN A N 1
ATOM 2885 C CA . GLN A 1 368 ? -15.369 7.515 -7.262 1.00 77.44 368 GLN A CA 1
ATOM 2886 C C . GLN A 1 368 ? -15.727 7.846 -8.711 1.00 77.44 368 GLN A C 1
ATOM 2888 O O . GLN A 1 368 ? -16.192 6.984 -9.454 1.00 77.44 368 GLN A O 1
ATOM 2893 N N . THR A 1 369 ? -15.430 9.073 -9.134 1.00 81.44 369 THR A N 1
ATOM 2894 C CA . THR A 1 369 ? -15.631 9.565 -10.500 1.00 81.44 369 THR A CA 1
ATOM 2895 C C . THR A 1 369 ? -14.904 8.679 -11.511 1.00 81.44 369 THR A C 1
ATOM 2897 O O . THR A 1 369 ? -15.496 8.225 -12.487 1.00 81.44 369 THR A O 1
ATOM 2900 N N . LYS A 1 370 ? -13.626 8.370 -11.264 1.00 85.94 370 LYS A N 1
ATOM 2901 C CA . LYS A 1 370 ? -12.830 7.497 -12.139 1.00 85.94 370 LYS A CA 1
ATOM 2902 C C . LYS A 1 370 ? -13.455 6.115 -12.304 1.00 85.94 370 LYS A C 1
ATOM 2904 O O . LYS A 1 370 ? -13.449 5.586 -13.410 1.00 85.94 370 LYS A O 1
ATOM 2909 N N . LEU A 1 371 ? -13.982 5.546 -11.221 1.00 85.56 371 LEU A N 1
ATOM 2910 C CA . LEU A 1 371 ? -14.595 4.222 -11.239 1.00 85.56 371 LEU A CA 1
ATOM 2911 C C . LEU A 1 371 ? -15.940 4.228 -11.976 1.00 85.56 371 LEU A C 1
ATOM 2913 O O . LEU A 1 371 ? -16.151 3.391 -12.848 1.00 85.56 371 LEU A O 1
ATOM 2917 N N . ILE A 1 372 ? -16.820 5.187 -11.674 1.00 85.62 372 ILE A N 1
ATOM 2918 C CA . ILE A 1 372 ? -18.170 5.255 -12.252 1.00 85.62 372 ILE A CA 1
ATOM 2919 C C . ILE A 1 372 ? -18.115 5.615 -13.737 1.00 85.62 372 ILE A C 1
ATOM 2921 O O . ILE A 1 372 ? -18.592 4.851 -14.575 1.00 85.62 372 ILE A O 1
ATOM 2925 N N . TYR A 1 373 ? -17.509 6.755 -14.080 1.00 89.19 373 TYR A N 1
ATOM 2926 C CA . TYR A 1 373 ? -17.450 7.204 -15.472 1.00 89.19 373 TYR A CA 1
ATOM 2927 C C . TYR A 1 373 ? -16.554 6.297 -16.316 1.00 89.19 373 TYR A C 1
ATOM 2929 O O . TYR A 1 373 ? -16.851 6.072 -17.486 1.00 89.19 373 TYR A O 1
ATOM 2937 N N . GLY A 1 374 ? -15.506 5.718 -15.719 1.00 90.50 374 GLY A N 1
ATOM 2938 C CA . GLY A 1 374 ? -14.667 4.728 -16.387 1.00 90.50 374 GLY A CA 1
ATOM 2939 C C . GLY A 1 374 ? -15.434 3.454 -16.746 1.00 90.50 374 GLY A C 1
ATOM 2940 O O . GLY A 1 374 ? -15.334 2.984 -17.878 1.00 90.50 374 GLY A O 1
ATOM 2941 N N . LEU A 1 375 ? -16.242 2.924 -15.819 1.00 91.44 375 LEU A N 1
ATOM 2942 C CA . LEU A 1 375 ? -17.095 1.761 -16.075 1.00 91.44 375 LEU A CA 1
ATOM 2943 C C . LEU A 1 375 ? -18.168 2.073 -17.124 1.00 91.44 375 LEU A C 1
ATOM 2945 O O . LEU A 1 375 ? -18.335 1.301 -18.063 1.00 91.44 375 LEU A O 1
ATOM 2949 N N . ALA A 1 376 ? -18.857 3.210 -16.998 1.00 91.69 376 ALA A N 1
ATOM 2950 C CA . ALA A 1 376 ? -19.896 3.619 -17.940 1.00 91.69 376 ALA A CA 1
ATOM 2951 C C . ALA A 1 376 ? -19.345 3.779 -19.367 1.00 91.69 376 ALA A C 1
ATOM 2953 O O . ALA A 1 376 ? -19.904 3.226 -20.312 1.00 91.69 376 ALA A O 1
ATOM 2954 N N . ALA A 1 377 ? -18.208 4.465 -19.525 1.00 94.38 377 ALA A N 1
ATOM 2955 C CA . ALA A 1 377 ? -17.550 4.618 -20.820 1.00 94.38 377 ALA A CA 1
ATOM 2956 C C . ALA A 1 377 ? -17.034 3.280 -21.374 1.00 94.38 377 ALA A C 1
ATOM 2958 O O . ALA A 1 377 ? -17.108 3.044 -22.580 1.00 94.38 377 ALA A O 1
ATOM 2959 N N . GLY A 1 378 ? -16.538 2.389 -20.508 1.00 94.31 378 GLY A N 1
ATOM 2960 C CA . GLY A 1 378 ? -16.100 1.048 -20.895 1.00 94.31 378 GLY A CA 1
ATOM 2961 C C . GLY A 1 378 ? -17.252 0.187 -21.415 1.00 94.31 378 GLY A C 1
ATOM 2962 O O . GLY A 1 378 ? -17.132 -0.409 -22.482 1.00 94.31 378 GLY A O 1
ATOM 2963 N N . LEU A 1 379 ? -18.390 0.184 -20.713 1.00 95.19 379 LEU A N 1
ATOM 2964 C CA . LEU A 1 379 ? -19.606 -0.518 -21.135 1.00 95.19 379 LEU A CA 1
ATOM 2965 C C . LEU A 1 379 ? -20.170 0.051 -22.438 1.00 95.19 379 LEU A C 1
ATOM 2967 O O . LEU A 1 379 ? -20.529 -0.721 -23.322 1.00 95.19 379 LEU A O 1
ATOM 2971 N N . ALA A 1 380 ? -20.198 1.378 -22.586 1.00 95.62 380 ALA A N 1
ATOM 2972 C CA . ALA A 1 380 ? -20.621 2.023 -23.826 1.00 95.62 380 ALA A CA 1
ATOM 2973 C C . ALA A 1 380 ? -19.710 1.632 -24.999 1.00 95.62 380 ALA A C 1
ATOM 2975 O O . ALA A 1 380 ? -20.200 1.253 -26.058 1.00 95.62 380 ALA A O 1
ATOM 2976 N N . THR A 1 381 ? -18.389 1.647 -24.797 1.00 95.56 381 THR A N 1
ATOM 2977 C CA . THR A 1 381 ? -17.423 1.241 -25.831 1.00 95.56 381 THR A CA 1
ATOM 2978 C C . THR A 1 381 ? -17.596 -0.229 -26.215 1.00 95.56 381 THR A C 1
ATOM 2980 O O . THR A 1 381 ? -17.575 -0.564 -27.397 1.00 95.56 381 THR A O 1
ATOM 2983 N N . TRP A 1 382 ? -17.815 -1.104 -25.231 1.00 95.81 382 TRP A N 1
ATOM 2984 C CA . TRP A 1 382 ? -18.071 -2.526 -25.456 1.00 95.81 382 TRP A CA 1
ATOM 2985 C C . TRP A 1 382 ? -19.374 -2.772 -26.228 1.00 95.81 382 TRP A C 1
ATOM 2987 O O . TRP A 1 382 ? -19.363 -3.512 -27.210 1.00 95.81 382 TRP A O 1
ATOM 2997 N N . LEU A 1 383 ? -20.470 -2.110 -25.844 1.00 95.50 383 LEU A N 1
ATOM 2998 C CA . LEU A 1 383 ? -21.758 -2.185 -26.543 1.00 95.50 383 LEU A CA 1
ATOM 2999 C C . LEU A 1 383 ? -21.644 -1.701 -27.989 1.00 95.50 383 LEU A C 1
ATOM 3001 O O . LEU A 1 383 ? -22.074 -2.405 -28.899 1.00 95.50 383 LEU A O 1
ATOM 3005 N N . ILE A 1 384 ? -21.019 -0.540 -28.206 1.00 95.50 384 ILE A N 1
ATOM 3006 C CA . ILE A 1 384 ? -20.796 0.010 -29.549 1.00 95.50 384 ILE A CA 1
ATOM 3007 C C . ILE A 1 384 ? -19.993 -0.981 -30.393 1.00 95.50 384 ILE A C 1
ATOM 3009 O O . ILE A 1 384 ? -20.394 -1.270 -31.515 1.00 95.50 384 ILE A O 1
ATOM 3013 N N . ALA A 1 385 ? -18.916 -1.559 -29.852 1.00 94.12 385 ALA A N 1
ATOM 3014 C CA . ALA A 1 385 ? -18.111 -2.545 -30.569 1.00 94.12 385 ALA A CA 1
ATOM 3015 C C . ALA A 1 385 ? -18.897 -3.820 -30.928 1.00 94.12 385 ALA A C 1
ATOM 3017 O O . ALA A 1 385 ? -18.683 -4.387 -31.997 1.00 94.12 385 ALA A O 1
ATOM 3018 N N . CYS A 1 386 ? -19.815 -4.273 -30.070 1.00 94.69 386 CYS A N 1
ATOM 3019 C CA . CYS A 1 386 ? -20.669 -5.428 -30.368 1.00 94.69 386 CYS A CA 1
ATOM 3020 C C . CYS A 1 386 ? -21.682 -5.114 -31.477 1.00 94.69 386 CYS A C 1
ATOM 3022 O O . CYS A 1 386 ? -21.879 -5.927 -32.376 1.00 94.69 386 CYS A O 1
ATOM 3024 N N . VAL A 1 387 ? -22.297 -3.927 -31.439 1.00 95.81 387 VAL A N 1
ATOM 3025 C CA . VAL A 1 387 ? -23.291 -3.495 -32.434 1.00 95.81 387 VAL A CA 1
ATOM 3026 C C . VAL A 1 387 ? -22.651 -3.283 -33.806 1.00 95.81 387 VAL A C 1
ATOM 3028 O O . VAL A 1 387 ? -23.194 -3.740 -34.807 1.00 95.81 387 VAL A O 1
ATOM 3031 N N . THR A 1 388 ? -21.478 -2.647 -33.872 1.00 94.25 388 THR A N 1
ATOM 3032 C CA . THR A 1 388 ? -20.792 -2.375 -35.148 1.00 94.25 388 THR A CA 1
ATOM 3033 C C . THR A 1 388 ? -20.243 -3.625 -35.828 1.00 94.25 388 THR A C 1
ATOM 3035 O O . THR A 1 388 ? -19.921 -3.579 -37.011 1.00 94.25 388 THR A O 1
ATOM 3038 N N . THR A 1 389 ? -20.127 -4.739 -35.102 1.00 94.00 389 THR A N 1
ATOM 3039 C CA . THR A 1 389 ? -19.552 -5.995 -35.606 1.00 94.00 389 THR A CA 1
ATOM 3040 C C . THR A 1 389 ? -20.592 -7.086 -35.846 1.00 94.00 389 THR A C 1
ATOM 3042 O O . THR A 1 389 ? -20.226 -8.244 -36.054 1.00 94.00 389 THR A O 1
ATOM 3045 N N . LEU A 1 390 ? -21.887 -6.747 -35.852 1.00 93.44 390 LEU A N 1
ATOM 3046 C CA . LEU A 1 390 ? -22.943 -7.686 -36.233 1.00 93.44 390 LEU A CA 1
ATOM 3047 C C . LEU A 1 390 ? -22.700 -8.219 -37.659 1.00 93.44 390 LEU A C 1
ATOM 3049 O O . LEU A 1 390 ? -22.420 -7.424 -38.558 1.00 93.44 390 LEU A O 1
ATOM 3053 N N . PRO A 1 391 ? -22.779 -9.551 -37.881 1.00 92.50 391 PRO A N 1
ATOM 3054 C CA . PRO A 1 391 ? -23.352 -10.591 -37.008 1.00 92.50 391 PRO A CA 1
ATOM 3055 C C . PRO A 1 391 ? -22.371 -11.280 -36.034 1.00 92.50 391 PRO A C 1
ATOM 3057 O O . PRO A 1 391 ? -22.785 -12.130 -35.248 1.00 92.50 391 PRO A O 1
ATOM 3060 N N . PHE A 1 392 ? -21.084 -10.925 -36.023 1.00 93.94 392 PHE A N 1
ATOM 3061 C CA . PHE A 1 392 ? -20.049 -11.563 -35.189 1.00 93.94 392 PHE A CA 1
ATOM 3062 C C . PHE A 1 392 ? -20.076 -11.146 -33.706 1.00 93.94 392 PHE A C 1
ATOM 3064 O O . PHE A 1 392 ? -19.142 -11.451 -32.958 1.00 93.94 392 PHE A O 1
ATOM 3071 N N . ALA A 1 393 ? -21.151 -10.488 -33.260 1.00 91.50 393 ALA A N 1
ATOM 3072 C CA . ALA A 1 393 ? -21.327 -9.973 -31.904 1.00 91.50 393 ALA A CA 1
ATOM 3073 C C . ALA A 1 393 ? -21.007 -10.981 -30.778 1.00 91.50 393 ALA A C 1
ATOM 3075 O O . ALA A 1 393 ? -20.375 -10.573 -29.806 1.00 91.50 393 ALA A O 1
ATOM 3076 N N . PRO A 1 394 ? -21.345 -12.287 -30.865 1.00 92.75 394 PRO A N 1
ATOM 3077 C CA . PRO A 1 394 ? -20.984 -13.239 -29.810 1.00 92.75 394 PRO A CA 1
ATOM 3078 C C . PRO A 1 394 ? -19.468 -13.380 -29.613 1.00 92.75 394 PRO A C 1
ATOM 3080 O O . PRO A 1 394 ? -18.989 -13.502 -28.486 1.00 92.75 394 PRO A O 1
ATOM 3083 N N . VAL A 1 395 ? -18.701 -13.328 -30.706 1.00 94.31 395 VAL A N 1
ATOM 3084 C CA . VAL A 1 395 ? -17.236 -13.414 -30.666 1.00 94.31 395 VAL A CA 1
ATOM 3085 C C . VAL A 1 395 ? -16.654 -12.104 -30.151 1.00 94.31 395 VAL A C 1
ATOM 3087 O O . VAL A 1 395 ? -15.795 -12.112 -29.268 1.00 94.31 395 VAL A O 1
ATOM 3090 N N . THR A 1 396 ? -17.130 -10.965 -30.659 1.00 93.50 396 THR A N 1
ATOM 3091 C CA . THR A 1 396 ? -16.611 -9.651 -30.256 1.00 93.50 396 THR A CA 1
ATOM 3092 C C . THR A 1 396 ? -16.969 -9.296 -28.816 1.00 93.50 396 THR A C 1
ATOM 3094 O O . THR A 1 396 ? -16.133 -8.719 -28.119 1.00 93.50 396 THR A O 1
ATOM 3097 N N . ALA A 1 397 ? -18.121 -9.746 -28.312 1.00 93.75 397 ALA A N 1
ATOM 3098 C CA . ALA A 1 397 ? -18.519 -9.600 -26.914 1.00 93.75 397 ALA A CA 1
ATOM 3099 C C . ALA A 1 397 ? -17.496 -10.209 -25.943 1.00 93.75 397 ALA A C 1
ATOM 3101 O O . ALA A 1 397 ? -17.237 -9.621 -24.891 1.00 93.75 397 ALA A O 1
ATOM 3102 N N . ALA A 1 398 ? -16.876 -11.336 -26.308 1.00 94.56 398 ALA A N 1
ATOM 3103 C CA . ALA A 1 398 ? -15.806 -11.967 -25.536 1.00 94.56 398 ALA A CA 1
ATOM 3104 C C . ALA A 1 398 ? -14.417 -11.380 -25.852 1.00 94.56 398 ALA A C 1
ATOM 3106 O O . ALA A 1 398 ? -13.602 -11.167 -24.949 1.00 94.56 398 ALA A O 1
ATOM 3107 N N . LEU A 1 399 ? -14.141 -11.094 -27.129 1.00 93.94 399 LEU A N 1
ATOM 3108 C CA . LEU A 1 399 ? -12.830 -10.638 -27.590 1.00 93.94 399 LEU A CA 1
ATOM 3109 C C . LEU A 1 399 ? -12.505 -9.215 -27.123 1.00 93.94 399 LEU A C 1
ATOM 3111 O O . LEU A 1 399 ? -11.365 -8.955 -26.754 1.00 93.94 399 LEU A O 1
ATOM 3115 N N . VAL A 1 400 ? -13.475 -8.297 -27.111 1.00 94.50 400 VAL A N 1
ATOM 3116 C CA . VAL A 1 400 ? -13.248 -6.884 -26.762 1.00 94.50 400 VAL A CA 1
ATOM 3117 C C . VAL A 1 400 ? -12.763 -6.726 -25.314 1.00 94.50 400 VAL A C 1
ATOM 3119 O O . VAL A 1 400 ? -11.693 -6.142 -25.128 1.00 94.50 400 VAL A O 1
ATOM 3122 N N . PRO A 1 401 ? -13.428 -7.284 -24.279 1.00 94.06 401 PRO A N 1
ATOM 3123 C CA . PRO A 1 401 ? -12.914 -7.225 -22.910 1.00 94.06 401 PRO A CA 1
ATOM 3124 C C . PRO A 1 401 ? -11.554 -7.918 -22.757 1.00 94.06 401 PRO A C 1
ATOM 3126 O O . PRO A 1 401 ? -10.679 -7.411 -22.050 1.00 94.06 401 PRO A O 1
ATOM 3129 N N . ALA A 1 402 ? -11.345 -9.048 -23.445 1.00 93.38 402 ALA A N 1
ATOM 3130 C CA . ALA A 1 402 ? -10.072 -9.764 -23.427 1.00 93.38 402 ALA A CA 1
ATOM 3131 C C . ALA A 1 402 ? -8.936 -8.927 -24.039 1.00 93.38 402 ALA A C 1
ATOM 3133 O O . ALA A 1 402 ? -7.858 -8.826 -23.450 1.00 93.38 402 ALA A O 1
ATOM 3134 N N . LEU A 1 403 ? -9.185 -8.272 -25.176 1.00 94.25 403 LEU A N 1
ATOM 3135 C CA . LEU A 1 403 ? -8.243 -7.379 -25.843 1.00 94.25 403 LEU A CA 1
ATOM 3136 C C . LEU A 1 403 ? -7.961 -6.140 -24.991 1.00 94.25 403 LEU A C 1
ATOM 3138 O O . LEU A 1 403 ? -6.801 -5.797 -24.792 1.00 94.25 403 LEU A O 1
ATOM 3142 N N . MET A 1 404 ? -8.989 -5.508 -24.417 1.00 93.94 404 MET A N 1
ATOM 3143 C CA . MET A 1 404 ? -8.819 -4.371 -23.507 1.00 93.94 404 MET A CA 1
ATOM 3144 C C . MET A 1 404 ? -7.951 -4.745 -22.297 1.00 93.94 404 MET A C 1
ATOM 3146 O O . MET A 1 404 ? -7.042 -3.994 -21.931 1.00 93.94 404 MET A O 1
ATOM 3150 N N . TRP A 1 405 ? -8.169 -5.921 -21.702 1.00 91.19 405 TRP A N 1
ATOM 3151 C CA . TRP A 1 405 ? -7.330 -6.437 -20.619 1.00 91.19 405 TRP A CA 1
ATOM 3152 C C . TRP A 1 405 ? -5.887 -6.707 -21.072 1.00 91.19 405 TRP A C 1
ATOM 3154 O O . TRP A 1 405 ? -4.933 -6.302 -20.399 1.00 91.19 405 TRP A O 1
ATOM 3164 N N . MET A 1 406 ? -5.706 -7.361 -22.222 1.00 91.75 406 MET A N 1
ATOM 3165 C CA . MET A 1 406 ? -4.385 -7.673 -22.771 1.00 91.75 406 MET A CA 1
ATOM 3166 C C . MET A 1 406 ? -3.608 -6.421 -23.175 1.00 91.75 406 MET A C 1
ATOM 3168 O O . MET A 1 406 ? -2.403 -6.363 -22.942 1.00 91.75 406 MET A O 1
ATOM 3172 N N . THR A 1 407 ? -4.273 -5.379 -23.665 1.00 93.50 407 THR A N 1
ATOM 3173 C CA . THR A 1 407 ? -3.644 -4.083 -23.927 1.00 93.50 407 THR A CA 1
ATOM 3174 C C . THR A 1 407 ? -3.104 -3.449 -22.659 1.00 93.50 407 THR A C 1
ATOM 3176 O O . THR A 1 407 ? -1.963 -2.980 -22.662 1.00 93.50 407 THR A O 1
ATOM 3179 N N . LEU A 1 408 ? -3.857 -3.464 -21.551 1.00 88.56 408 LEU A N 1
ATOM 3180 C CA . LEU A 1 408 ? -3.302 -3.021 -20.271 1.00 88.56 408 LEU A CA 1
ATOM 3181 C C . LEU A 1 408 ? -2.041 -3.822 -19.948 1.00 88.56 408 LEU A C 1
ATOM 3183 O O . LEU A 1 408 ? -1.025 -3.231 -19.612 1.00 88.56 408 LEU A O 1
ATOM 3187 N N . ARG A 1 409 ? -2.050 -5.145 -20.150 1.00 86.31 409 ARG A N 1
ATOM 3188 C CA . ARG A 1 409 ? -0.882 -5.997 -19.897 1.00 86.31 409 ARG A CA 1
ATOM 3189 C C . ARG A 1 409 ? 0.329 -5.656 -20.777 1.00 86.31 409 ARG A C 1
ATOM 3191 O O . ARG A 1 409 ? 1.436 -5.520 -20.252 1.00 86.31 409 ARG A O 1
ATOM 3198 N N . TRP A 1 410 ? 0.133 -5.511 -22.084 1.00 90.06 410 TRP A N 1
ATOM 3199 C CA . TRP A 1 410 ? 1.194 -5.158 -23.027 1.00 90.06 410 TRP A CA 1
ATOM 3200 C C . TRP A 1 410 ? 1.759 -3.771 -22.743 1.00 90.06 410 TRP A C 1
ATOM 3202 O O . TRP A 1 410 ? 2.974 -3.604 -22.772 1.00 90.06 410 TRP A O 1
ATOM 3212 N N . THR A 1 411 ? 0.915 -2.803 -22.378 1.00 88.75 411 THR A N 1
ATOM 3213 C CA . THR A 1 411 ? 1.377 -1.461 -21.994 1.00 88.75 411 THR A CA 1
ATOM 3214 C C . THR A 1 411 ? 2.218 -1.464 -20.715 1.00 88.75 411 THR A C 1
ATOM 3216 O O . THR A 1 411 ? 3.215 -0.745 -20.665 1.00 88.75 411 THR A O 1
ATOM 3219 N N . GLU A 1 412 ? 1.923 -2.300 -19.706 1.00 85.25 412 GLU A N 1
ATOM 3220 C CA . GLU A 1 412 ? 2.782 -2.379 -18.506 1.00 85.25 412 GLU A CA 1
ATOM 3221 C C . GLU A 1 412 ? 4.191 -2.878 -18.848 1.00 85.25 412 GLU A C 1
ATOM 3223 O O . GLU A 1 412 ? 5.187 -2.354 -18.337 1.00 85.25 412 GLU A O 1
ATOM 3228 N N . ASP A 1 413 ? 4.274 -3.907 -19.696 1.00 84.50 413 ASP A N 1
ATOM 3229 C CA . ASP A 1 413 ? 5.543 -4.510 -20.106 1.00 84.50 413 ASP A CA 1
ATOM 3230 C C . ASP A 1 413 ? 6.285 -3.624 -21.119 1.00 84.50 413 ASP A C 1
ATOM 3232 O O . ASP A 1 413 ? 7.518 -3.555 -21.082 1.00 84.50 413 ASP A O 1
ATOM 3236 N N . LEU A 1 414 ? 5.555 -2.867 -21.945 1.00 88.44 414 LEU A N 1
ATOM 3237 C CA . LEU A 1 414 ? 6.085 -1.824 -22.820 1.00 88.44 414 LEU A CA 1
ATOM 3238 C C . LEU A 1 414 ? 6.762 -0.728 -21.993 1.00 88.44 414 LEU A C 1
ATOM 3240 O O . LEU A 1 414 ? 7.957 -0.487 -22.164 1.00 88.44 414 LEU A O 1
ATOM 3244 N N . VAL A 1 415 ? 6.047 -0.121 -21.037 1.00 86.38 415 VAL A N 1
ATOM 3245 C CA . VAL A 1 415 ? 6.594 0.925 -20.154 1.00 86.38 415 VAL A CA 1
ATOM 3246 C C . VAL A 1 415 ? 7.798 0.397 -19.371 1.00 86.38 415 VAL A C 1
ATOM 3248 O O . VAL A 1 415 ? 8.827 1.069 -19.285 1.00 86.38 415 VAL A O 1
ATOM 3251 N N . ALA A 1 416 ? 7.728 -0.827 -18.838 1.00 82.50 416 ALA A N 1
ATOM 3252 C CA . ALA A 1 416 ? 8.853 -1.441 -18.134 1.00 82.50 416 ALA A CA 1
ATOM 3253 C C . ALA A 1 416 ? 10.079 -1.651 -19.044 1.00 82.50 416 ALA A C 1
ATOM 3255 O O . ALA A 1 416 ? 11.218 -1.418 -18.623 1.00 82.50 416 ALA A O 1
ATOM 3256 N N . SER A 1 417 ? 9.857 -2.068 -20.293 1.00 85.81 417 SER A N 1
ATOM 3257 C CA . SER A 1 417 ? 10.91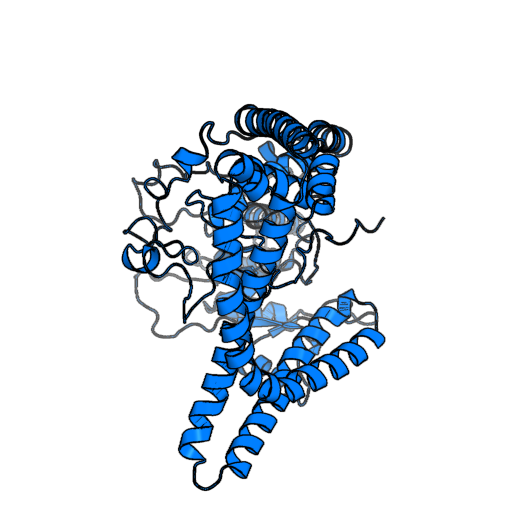7 -2.280 -21.281 1.00 85.81 417 SER A CA 1
ATOM 3258 C C . SER A 1 417 ? 11.561 -0.963 -21.699 1.00 85.81 417 SER A C 1
ATOM 3260 O O . SER A 1 417 ? 12.788 -0.869 -21.667 1.00 85.81 417 SER A O 1
ATOM 3262 N N . VAL A 1 418 ? 10.760 0.074 -21.966 1.00 88.88 418 VAL A N 1
ATOM 3263 C CA . VAL A 1 418 ? 11.244 1.429 -22.273 1.00 88.88 418 VAL A CA 1
ATOM 3264 C C . VAL A 1 418 ? 12.060 1.987 -21.108 1.00 88.88 418 VAL A C 1
ATOM 3266 O O . VAL A 1 418 ? 13.196 2.412 -21.306 1.00 88.88 418 VAL A O 1
ATOM 3269 N N . ARG A 1 419 ? 11.565 1.891 -19.866 1.00 85.06 419 ARG A N 1
ATOM 3270 C CA . ARG A 1 419 ? 12.322 2.311 -18.671 1.00 85.06 419 ARG A CA 1
ATOM 3271 C C . ARG A 1 419 ? 13.641 1.557 -18.528 1.00 85.06 419 ARG A C 1
ATOM 3273 O O . ARG A 1 419 ? 14.651 2.144 -18.141 1.00 85.06 419 ARG A O 1
ATOM 3280 N N . SER A 1 420 ? 13.659 0.260 -18.840 1.00 84.50 420 SER A N 1
ATOM 3281 C CA . SER A 1 420 ? 14.903 -0.506 -18.822 1.00 84.50 420 SER A CA 1
ATOM 3282 C C . SER A 1 420 ? 15.864 -0.094 -19.934 1.00 84.50 420 SER A C 1
ATOM 3284 O O . SER A 1 420 ? 17.064 -0.182 -19.692 1.00 84.50 420 SER A O 1
ATOM 3286 N N . ILE A 1 421 ? 15.383 0.292 -21.118 1.00 88.81 421 ILE A N 1
ATOM 3287 C CA . ILE A 1 421 ? 16.232 0.823 -22.192 1.00 88.81 421 ILE A CA 1
ATOM 3288 C C . ILE A 1 421 ? 16.831 2.151 -21.734 1.00 88.81 421 ILE A C 1
ATOM 3290 O O . ILE A 1 421 ? 18.048 2.243 -21.664 1.00 88.81 421 ILE A O 1
ATOM 3294 N N . VAL A 1 422 ? 16.010 3.113 -21.297 1.00 89.19 422 VAL A N 1
ATOM 3295 C CA . VAL A 1 422 ? 16.473 4.428 -20.813 1.00 89.19 422 VAL A CA 1
ATOM 3296 C C . VAL A 1 422 ? 17.530 4.282 -19.715 1.00 89.19 422 VAL A C 1
ATOM 3298 O O . VAL A 1 422 ? 18.592 4.892 -19.799 1.00 89.19 422 VAL A O 1
ATOM 3301 N N . ALA A 1 423 ? 17.288 3.428 -18.716 1.00 85.31 423 ALA A N 1
ATOM 3302 C CA . ALA A 1 423 ? 18.248 3.198 -17.638 1.00 85.31 423 ALA A CA 1
ATOM 3303 C C . ALA A 1 423 ? 19.562 2.555 -18.123 1.00 85.31 423 ALA A C 1
ATOM 3305 O O . ALA A 1 423 ? 20.624 2.884 -17.606 1.00 85.31 423 ALA A O 1
ATOM 3306 N N . LEU A 1 424 ? 19.512 1.634 -19.093 1.00 88.19 424 LEU A N 1
ATOM 3307 C CA . LEU A 1 424 ? 20.717 1.005 -19.650 1.00 88.19 424 LEU A CA 1
ATOM 3308 C C . LEU A 1 424 ? 21.490 1.950 -20.570 1.00 88.19 424 LEU A C 1
ATOM 3310 O O . LEU A 1 424 ? 22.714 1.936 -20.539 1.00 88.19 424 LEU A O 1
ATOM 3314 N N . THR A 1 425 ? 20.794 2.779 -21.346 1.00 90.62 425 THR A N 1
ATOM 3315 C CA . THR A 1 425 ? 21.411 3.821 -22.169 1.00 90.62 425 THR A CA 1
ATOM 3316 C C . THR A 1 425 ? 22.124 4.835 -21.280 1.00 90.62 425 THR A C 1
ATOM 3318 O O . THR A 1 425 ? 23.293 5.117 -21.507 1.00 90.62 425 THR A O 1
ATOM 3321 N N . ARG A 1 426 ? 21.484 5.301 -20.198 1.00 89.44 426 ARG A N 1
ATOM 3322 C CA . ARG A 1 426 ? 22.126 6.174 -19.197 1.00 89.44 426 ARG A CA 1
ATOM 3323 C C . ARG A 1 426 ? 23.357 5.525 -18.562 1.00 89.44 426 ARG A C 1
ATOM 3325 O O . ARG A 1 426 ? 24.394 6.165 -18.454 1.00 89.44 426 ARG A O 1
ATOM 3332 N N . LEU A 1 427 ? 23.270 4.238 -18.217 1.00 88.50 427 LEU A N 1
ATOM 3333 C CA . LEU A 1 427 ? 24.400 3.479 -17.672 1.00 88.50 427 LEU A CA 1
ATOM 3334 C C . LEU A 1 427 ? 25.556 3.321 -18.676 1.00 88.50 427 LEU A C 1
ATOM 3336 O O . LEU A 1 427 ? 26.702 3.183 -18.268 1.00 88.50 427 LEU A O 1
ATOM 3340 N N . LEU A 1 428 ? 25.271 3.316 -19.980 1.00 88.94 428 LEU A N 1
ATOM 3341 C CA . LEU A 1 428 ? 26.294 3.248 -21.025 1.00 88.94 428 LEU A CA 1
ATOM 3342 C C . LEU A 1 428 ? 26.983 4.602 -21.250 1.00 88.94 428 LEU A C 1
ATOM 3344 O O . LEU A 1 428 ? 28.175 4.628 -21.549 1.00 88.94 428 LEU A O 1
ATOM 3348 N N . LEU A 1 429 ? 26.225 5.696 -21.122 1.00 89.38 429 LEU A N 1
ATOM 3349 C CA . LEU A 1 429 ? 26.683 7.065 -21.377 1.00 89.38 429 LEU A CA 1
ATOM 3350 C C . LEU A 1 429 ? 27.444 7.689 -20.201 1.00 89.38 429 LEU A C 1
ATOM 3352 O O . LEU A 1 429 ? 28.177 8.652 -20.402 1.00 89.38 429 LEU A O 1
ATOM 3356 N N . ILE A 1 430 ? 27.284 7.163 -18.987 1.00 88.75 430 ILE A N 1
ATOM 3357 C CA . ILE A 1 430 ? 27.954 7.706 -17.804 1.00 88.75 430 ILE A CA 1
ATOM 3358 C C . ILE A 1 430 ? 29.478 7.510 -17.867 1.00 88.75 430 ILE A C 1
ATOM 3360 O O . ILE A 1 430 ? 29.988 6.446 -18.240 1.00 88.75 430 ILE A O 1
ATOM 3364 N N . GLY A 1 431 ? 30.219 8.558 -17.502 1.00 87.00 431 GLY A N 1
ATOM 3365 C CA . GLY A 1 431 ? 31.676 8.530 -17.444 1.00 87.00 431 GLY A CA 1
ATOM 3366 C C . GLY A 1 431 ? 32.186 7.580 -16.358 1.00 87.00 431 GLY A C 1
ATOM 3367 O O . GLY A 1 431 ? 31.581 7.446 -15.296 1.00 87.00 431 GLY A O 1
ATOM 3368 N N . LYS A 1 432 ? 33.342 6.942 -16.597 1.00 86.25 432 LYS A N 1
ATOM 3369 C CA . LYS A 1 432 ? 33.980 6.060 -15.600 1.00 86.25 432 LYS A CA 1
ATOM 3370 C C . LYS A 1 432 ? 34.305 6.808 -14.301 1.00 86.25 432 LYS A C 1
ATOM 3372 O O . LYS A 1 432 ? 34.095 6.262 -13.228 1.00 86.25 432 LYS A O 1
ATOM 3377 N N . SER A 1 433 ? 34.779 8.053 -14.407 1.00 87.88 433 SER A N 1
ATOM 3378 C CA . SER A 1 433 ? 35.119 8.892 -13.248 1.00 87.88 433 SER A CA 1
ATOM 3379 C C . SER A 1 433 ? 33.895 9.165 -12.368 1.00 87.88 433 SER A C 1
ATOM 3381 O O . SER A 1 433 ? 33.928 8.906 -11.167 1.00 87.88 433 SER A O 1
ATOM 3383 N N . ASP A 1 434 ? 32.782 9.590 -12.971 1.00 87.25 434 ASP A N 1
ATOM 3384 C CA . ASP A 1 434 ? 31.549 9.891 -12.234 1.00 87.25 434 ASP A CA 1
ATOM 3385 C C .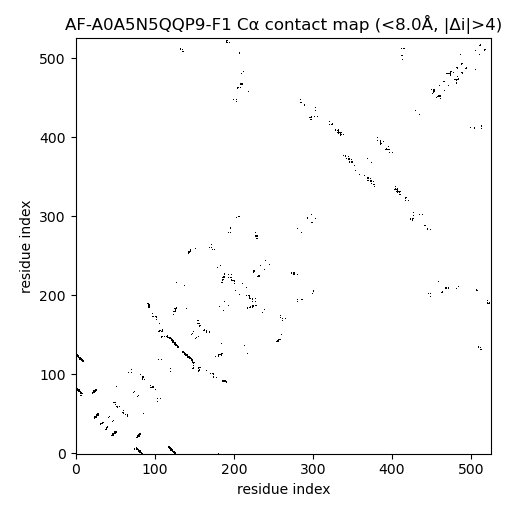 ASP A 1 434 ? 30.927 8.642 -11.611 1.00 87.25 434 ASP A C 1
ATOM 3387 O O . ASP A 1 434 ? 30.417 8.689 -10.489 1.00 87.25 434 ASP A O 1
ATOM 3391 N N . MET A 1 435 ? 31.002 7.503 -12.304 1.00 88.69 435 MET A N 1
ATOM 3392 C CA . MET A 1 435 ? 30.524 6.241 -11.752 1.00 88.69 435 MET A CA 1
ATOM 3393 C C . MET A 1 435 ? 31.380 5.770 -10.577 1.00 88.69 435 MET A C 1
ATOM 3395 O O . MET A 1 435 ? 30.821 5.396 -9.552 1.00 88.69 435 MET A O 1
ATOM 3399 N N . ASN A 1 436 ? 32.709 5.855 -10.675 1.00 88.69 436 ASN A N 1
ATOM 3400 C CA . ASN A 1 436 ? 33.600 5.494 -9.572 1.00 88.69 436 ASN A CA 1
ATOM 3401 C C . ASN A 1 436 ? 33.340 6.368 -8.338 1.00 88.69 436 ASN A C 1
ATOM 3403 O O . ASN A 1 436 ? 33.224 5.845 -7.236 1.00 88.69 436 ASN A O 1
ATOM 3407 N N . LYS A 1 437 ? 33.149 7.684 -8.518 1.00 89.00 437 LYS A N 1
ATOM 3408 C CA . LYS A 1 437 ? 32.727 8.581 -7.426 1.00 89.00 437 LYS A CA 1
ATOM 3409 C C . LYS A 1 437 ? 31.394 8.146 -6.812 1.00 89.00 437 LYS A C 1
ATOM 3411 O O . LYS A 1 437 ? 31.241 8.150 -5.597 1.00 89.00 437 LYS A O 1
ATOM 3416 N N . THR A 1 438 ? 30.436 7.750 -7.651 1.00 89.12 438 THR A N 1
ATOM 3417 C CA . THR A 1 438 ? 29.114 7.289 -7.201 1.00 89.12 438 THR A CA 1
ATOM 3418 C C . THR A 1 438 ? 29.206 5.971 -6.426 1.00 89.12 438 THR A C 1
ATOM 3420 O O . THR A 1 438 ? 28.509 5.812 -5.427 1.00 89.12 438 THR A O 1
ATOM 3423 N N . LEU A 1 439 ? 30.071 5.046 -6.849 1.00 88.38 439 LEU A N 1
ATOM 3424 C CA . LEU A 1 439 ? 30.330 3.778 -6.163 1.00 88.38 439 LEU A CA 1
ATOM 3425 C C . LEU A 1 439 ? 30.987 3.996 -4.799 1.00 88.38 439 LEU A C 1
ATOM 3427 O O . LEU A 1 439 ? 30.487 3.465 -3.815 1.00 88.38 439 LEU A O 1
ATOM 3431 N N . LEU A 1 440 ? 32.017 4.844 -4.720 1.00 89.56 440 LEU A N 1
ATOM 3432 C CA . LEU A 1 440 ? 32.651 5.208 -3.447 1.00 89.56 440 LEU A CA 1
ATOM 3433 C C . LEU A 1 440 ? 31.642 5.836 -2.478 1.00 89.56 440 LEU A C 1
ATOM 3435 O O . LEU A 1 440 ? 31.590 5.484 -1.302 1.00 89.56 440 LEU A O 1
ATOM 3439 N N . TRP A 1 441 ? 30.783 6.728 -2.980 1.00 88.19 441 TRP A N 1
ATOM 3440 C CA . TRP A 1 441 ? 29.746 7.344 -2.155 1.00 88.19 441 TRP A CA 1
ATOM 3441 C C . TRP A 1 441 ? 28.691 6.336 -1.690 1.00 88.19 441 TRP A C 1
ATOM 3443 O O . TRP A 1 441 ? 28.245 6.380 -0.542 1.00 88.19 441 TRP A O 1
ATOM 3453 N N . ARG A 1 442 ? 28.313 5.387 -2.557 1.00 88.19 442 ARG A N 1
ATOM 3454 C CA . ARG A 1 442 ? 27.458 4.260 -2.174 1.00 88.19 442 ARG A CA 1
ATOM 3455 C C . ARG A 1 442 ? 28.140 3.482 -1.046 1.00 88.19 442 ARG A C 1
ATOM 3457 O O . ARG A 1 442 ? 27.485 3.220 -0.044 1.00 88.19 442 ARG A O 1
ATOM 3464 N N . GLU A 1 443 ? 29.395 3.073 -1.205 1.00 89.00 443 GLU A N 1
ATOM 3465 C CA . GLU A 1 443 ? 30.121 2.270 -0.211 1.00 89.00 443 GLU A CA 1
ATOM 3466 C C . GLU A 1 443 ? 30.150 2.939 1.168 1.00 89.00 443 GLU A C 1
ATOM 3468 O O . GLU A 1 443 ? 29.791 2.285 2.149 1.00 89.00 443 GLU A O 1
ATOM 3473 N N . ASP A 1 444 ? 30.437 4.245 1.232 1.00 88.94 444 ASP A N 1
ATOM 3474 C CA . ASP A 1 444 ? 30.370 5.032 2.474 1.00 88.94 444 ASP A CA 1
ATOM 3475 C C . ASP A 1 444 ? 28.974 4.982 3.118 1.00 88.94 444 ASP A C 1
ATOM 3477 O O . ASP A 1 444 ? 28.809 4.605 4.283 1.00 88.94 444 ASP A O 1
ATOM 3481 N N . ILE A 1 445 ? 27.931 5.297 2.343 1.00 86.81 445 ILE A N 1
ATOM 3482 C CA . ILE A 1 445 ? 26.554 5.302 2.853 1.00 86.81 445 ILE A CA 1
ATOM 3483 C C . ILE A 1 445 ? 26.129 3.897 3.274 1.00 86.81 445 ILE A C 1
ATOM 3485 O O . ILE A 1 445 ? 25.432 3.735 4.274 1.00 86.81 445 ILE A O 1
ATOM 3489 N N . HIS A 1 446 ? 26.535 2.869 2.535 1.00 89.06 446 HIS A N 1
ATOM 3490 C CA . HIS A 1 446 ? 26.251 1.487 2.883 1.00 89.06 446 HIS A CA 1
ATOM 3491 C C . HIS A 1 446 ? 26.898 1.105 4.211 1.00 89.06 446 HIS A C 1
ATOM 3493 O O . HIS A 1 446 ? 26.204 0.552 5.057 1.00 89.06 446 HIS A O 1
ATOM 3499 N N . ALA A 1 447 ? 28.169 1.449 4.434 1.00 89.56 447 ALA A N 1
ATOM 3500 C CA . ALA A 1 447 ? 28.845 1.198 5.704 1.00 89.56 447 ALA A CA 1
ATOM 3501 C C . ALA A 1 447 ? 28.116 1.877 6.876 1.00 89.56 447 ALA A C 1
ATOM 3503 O O . ALA A 1 447 ? 27.823 1.232 7.883 1.00 89.56 447 ALA A O 1
ATOM 3504 N N . ARG A 1 448 ? 27.715 3.145 6.711 1.00 87.50 448 ARG A N 1
ATOM 3505 C CA . ARG A 1 448 ? 26.939 3.900 7.715 1.00 87.50 448 ARG A CA 1
ATOM 3506 C C . ARG A 1 448 ? 25.574 3.271 7.991 1.00 87.50 448 ARG A C 1
ATOM 3508 O O . ARG A 1 448 ? 25.165 3.150 9.143 1.00 87.50 448 ARG A O 1
ATOM 3515 N N . VAL A 1 449 ? 24.875 2.838 6.940 1.00 88.56 449 VAL A N 1
ATOM 3516 C CA . VAL A 1 449 ? 23.581 2.149 7.053 1.00 88.56 449 VAL A CA 1
ATOM 3517 C C . VAL A 1 449 ? 23.714 0.803 7.744 1.00 88.56 449 VAL A C 1
ATOM 3519 O O . VAL A 1 449 ? 22.880 0.495 8.589 1.00 88.56 449 VAL A O 1
ATOM 3522 N N . MET A 1 450 ? 24.732 0.018 7.398 1.00 89.31 450 MET A N 1
ATOM 3523 C CA . MET A 1 450 ? 24.990 -1.277 8.019 1.00 89.31 450 MET A CA 1
ATOM 3524 C C . MET A 1 450 ? 25.310 -1.115 9.501 1.00 89.31 450 MET A C 1
ATOM 3526 O O . MET A 1 450 ? 24.690 -1.796 10.309 1.00 89.31 450 MET A O 1
ATOM 3530 N N . ARG A 1 451 ? 26.177 -0.158 9.857 1.00 87.50 451 ARG A N 1
ATOM 3531 C CA . ARG A 1 451 ? 26.517 0.152 11.251 1.00 87.50 451 ARG A CA 1
ATOM 3532 C C . ARG A 1 451 ? 25.270 0.478 12.072 1.00 87.50 451 ARG A C 1
ATOM 3534 O O . ARG A 1 451 ? 25.009 -0.144 13.094 1.00 87.50 451 ARG A O 1
ATOM 3541 N N . LEU A 1 452 ? 24.446 1.394 11.568 1.00 84.31 452 LEU A N 1
ATOM 3542 C CA . LEU A 1 452 ? 23.169 1.756 12.182 1.00 84.31 452 LEU A CA 1
ATOM 3543 C C . LEU A 1 452 ? 22.222 0.548 12.308 1.00 84.31 452 LEU A C 1
ATOM 3545 O O . LEU A 1 452 ? 21.578 0.360 13.340 1.00 84.31 452 LEU A O 1
ATOM 3549 N N . ALA A 1 453 ? 22.129 -0.264 11.253 1.00 86.69 453 ALA A N 1
ATOM 3550 C CA . ALA A 1 453 ? 21.265 -1.434 11.209 1.00 86.69 453 ALA A CA 1
ATOM 3551 C C . ALA A 1 453 ? 21.642 -2.468 12.280 1.00 86.69 453 ALA A C 1
ATOM 3553 O O . ALA A 1 453 ? 20.755 -2.984 12.957 1.00 86.69 453 ALA A O 1
ATOM 3554 N N . THR A 1 454 ? 22.932 -2.750 12.451 1.00 86.88 454 THR A N 1
ATOM 3555 C CA . THR A 1 454 ? 23.411 -3.767 13.392 1.00 86.88 454 THR A CA 1
ATOM 3556 C C . THR A 1 454 ? 23.498 -3.255 14.824 1.00 86.88 454 THR A C 1
ATOM 3558 O O . THR A 1 454 ? 23.074 -3.960 15.731 1.00 86.88 454 THR A O 1
ATOM 3561 N N . GLU A 1 455 ? 24.018 -2.043 15.035 1.00 83.62 455 GLU A N 1
ATOM 3562 C CA . GLU A 1 455 ? 24.297 -1.515 16.379 1.00 83.62 455 GLU A CA 1
ATOM 3563 C C . GLU A 1 455 ? 23.046 -0.976 17.076 1.00 83.62 455 GLU A C 1
ATOM 3565 O O . GLU A 1 455 ? 22.884 -1.189 18.272 1.00 83.62 455 GLU A O 1
ATOM 3570 N N . ARG A 1 456 ? 22.159 -0.282 16.346 1.00 80.75 456 ARG A N 1
ATOM 3571 C CA . ARG A 1 456 ? 20.977 0.370 16.943 1.00 80.75 456 ARG A CA 1
ATOM 3572 C C . ARG A 1 456 ? 19.669 -0.355 16.656 1.00 80.75 456 ARG A C 1
ATOM 3574 O O . ARG A 1 456 ? 18.795 -0.418 17.512 1.00 80.75 456 ARG A O 1
ATOM 3581 N N . LEU A 1 457 ? 19.510 -0.894 15.445 1.00 80.19 457 LEU A N 1
ATOM 3582 C CA . LEU A 1 457 ? 18.229 -1.463 15.000 1.00 80.19 457 LEU A CA 1
ATOM 3583 C C . LEU A 1 457 ? 18.104 -2.975 15.205 1.00 80.19 457 LEU A C 1
ATOM 3585 O O . LEU A 1 457 ? 17.052 -3.526 14.857 1.00 80.19 457 LEU A O 1
ATOM 3589 N N . GLU A 1 458 ? 19.148 -3.643 15.709 1.00 83.44 458 GLU A N 1
ATOM 3590 C CA . GLU A 1 458 ? 19.212 -5.103 15.887 1.00 83.44 458 GLU A CA 1
ATOM 3591 C C . GLU A 1 458 ? 18.800 -5.872 14.616 1.00 83.44 458 GLU A C 1
ATOM 3593 O O . GLU A 1 458 ? 18.089 -6.883 14.653 1.00 83.44 458 GLU A O 1
ATOM 3598 N N . LEU A 1 459 ? 19.160 -5.335 13.450 1.00 86.50 459 LEU A N 1
ATOM 3599 C CA . LEU A 1 459 ? 18.936 -5.988 12.169 1.00 86.50 459 LEU A CA 1
ATOM 3600 C C . LEU A 1 459 ? 20.067 -6.997 11.895 1.00 86.50 459 LEU A C 1
ATOM 3602 O O . LEU A 1 459 ? 21.203 -6.775 12.317 1.00 86.50 459 LEU A O 1
ATOM 3606 N N . PRO A 1 460 ? 19.797 -8.090 11.157 1.00 87.31 460 PRO A N 1
ATOM 3607 C CA . PRO A 1 460 ? 20.822 -9.068 10.793 1.00 87.31 460 PRO A CA 1
ATOM 3608 C C . PRO A 1 460 ? 22.050 -8.432 10.121 1.00 87.31 460 PRO A C 1
ATOM 3610 O O . PRO A 1 460 ? 21.910 -7.635 9.192 1.00 87.31 460 PRO A O 1
ATOM 3613 N N . ALA A 1 461 ? 23.255 -8.827 10.536 1.00 86.38 461 ALA A N 1
ATOM 3614 C CA . ALA A 1 461 ? 24.500 -8.322 9.947 1.00 86.38 461 ALA A CA 1
ATOM 3615 C C . ALA A 1 461 ? 24.687 -8.742 8.477 1.00 86.38 461 ALA A C 1
ATOM 3617 O O . ALA A 1 461 ? 25.296 -8.011 7.701 1.00 86.38 461 ALA A O 1
ATOM 3618 N N . THR A 1 462 ? 24.122 -9.884 8.073 1.00 85.69 462 THR A N 1
ATOM 3619 C CA . THR A 1 462 ? 24.156 -10.398 6.694 1.00 85.69 462 THR A CA 1
ATOM 3620 C C . THR A 1 462 ? 22.742 -10.460 6.094 1.00 85.69 462 THR A C 1
ATOM 3622 O O . THR A 1 462 ? 22.097 -11.512 6.073 1.00 85.69 462 THR A O 1
ATOM 3625 N N . PRO A 1 463 ? 22.205 -9.330 5.591 1.00 85.19 463 PRO A N 1
ATOM 3626 C CA . PRO A 1 463 ? 20.843 -9.280 5.055 1.00 85.19 463 PRO A CA 1
ATOM 3627 C C . PRO A 1 463 ? 20.636 -10.176 3.828 1.00 85.19 463 PRO A C 1
ATOM 3629 O O . PRO A 1 463 ? 19.544 -10.710 3.639 1.00 85.19 463 PRO A O 1
ATOM 3632 N N . GLU A 1 464 ? 21.649 -10.354 2.979 1.00 79.62 464 GLU A N 1
ATOM 3633 C CA . GLU A 1 464 ? 21.523 -11.162 1.758 1.00 79.62 464 GLU A CA 1
ATOM 3634 C C . GLU A 1 464 ? 21.258 -12.643 2.059 1.00 79.62 464 GLU A C 1
ATOM 3636 O O . GLU A 1 464 ? 20.385 -13.248 1.429 1.00 79.62 464 GLU A O 1
ATOM 3641 N N . ASP A 1 465 ? 21.941 -13.184 3.069 1.00 78.56 465 ASP A N 1
ATOM 3642 C CA . ASP A 1 465 ? 21.768 -14.560 3.537 1.00 78.56 465 ASP A CA 1
ATOM 3643 C C . ASP A 1 465 ? 20.474 -14.717 4.338 1.00 78.56 465 ASP A C 1
ATOM 3645 O O . ASP A 1 465 ? 19.709 -15.667 4.131 1.00 78.56 465 ASP A O 1
ATOM 3649 N N . PHE A 1 466 ? 20.182 -13.747 5.211 1.00 79.44 466 PHE A N 1
ATOM 3650 C CA . PHE A 1 466 ? 18.974 -13.754 6.034 1.00 79.44 466 PHE A CA 1
ATOM 3651 C C . PHE A 1 466 ? 17.701 -13.727 5.178 1.00 79.44 466 PHE A C 1
ATOM 3653 O O . PHE A 1 466 ? 16.781 -14.516 5.387 1.00 79.44 466 PHE A O 1
ATOM 3660 N N . PHE A 1 467 ? 17.664 -12.864 4.161 1.00 76.00 467 PHE A N 1
ATOM 3661 C CA . PHE A 1 467 ? 16.543 -12.761 3.229 1.00 76.00 467 PHE A CA 1
ATOM 3662 C C . PHE A 1 467 ? 16.734 -13.624 1.979 1.00 76.00 467 PHE A C 1
ATOM 3664 O O . PHE A 1 467 ? 16.085 -13.369 0.964 1.00 76.00 467 PHE A O 1
ATOM 3671 N N . SER A 1 468 ? 17.621 -14.621 1.983 1.00 68.31 468 SER A N 1
ATOM 3672 C CA . SER A 1 468 ? 17.809 -15.468 0.806 1.00 68.31 468 SER A CA 1
ATOM 3673 C C . SER A 1 468 ? 16.555 -16.314 0.533 1.00 68.31 468 SER A C 1
ATOM 3675 O O . SER A 1 468 ? 15.817 -16.709 1.438 1.00 68.31 468 SER A O 1
ATOM 3677 N N . THR A 1 469 ? 16.310 -16.645 -0.738 1.00 56.28 469 THR A N 1
ATOM 3678 C CA . THR A 1 469 ? 15.139 -17.442 -1.154 1.00 56.28 469 THR A CA 1
ATOM 3679 C C . THR A 1 469 ? 15.112 -18.859 -0.571 1.00 56.28 469 THR A C 1
ATOM 3681 O O . THR A 1 469 ? 14.104 -19.535 -0.719 1.00 56.28 469 THR A O 1
ATOM 3684 N N . LYS A 1 470 ? 16.209 -19.334 0.037 1.00 50.81 470 LYS A N 1
ATOM 3685 C CA . LYS A 1 470 ? 16.286 -20.657 0.677 1.00 50.81 470 LYS A CA 1
ATOM 3686 C C . LYS A 1 470 ? 15.934 -20.631 2.169 1.00 50.81 470 LYS A C 1
ATOM 3688 O O . LYS A 1 470 ? 15.605 -21.677 2.711 1.00 50.81 470 LYS A O 1
ATOM 3693 N N . SER A 1 471 ? 16.033 -19.470 2.816 1.00 45.50 471 SER A N 1
ATOM 3694 C CA . SER A 1 471 ? 15.995 -19.320 4.277 1.00 45.50 471 SER A CA 1
ATOM 3695 C C . SER A 1 471 ? 14.793 -18.523 4.791 1.00 45.50 471 SER A C 1
ATOM 3697 O O . SER A 1 471 ? 14.531 -18.561 5.988 1.00 45.50 471 SER A O 1
ATOM 3699 N N . SER A 1 472 ? 14.030 -17.835 3.931 1.00 45.16 472 SER A N 1
ATOM 3700 C CA . SER A 1 472 ? 12.791 -17.162 4.354 1.00 45.16 472 SER A CA 1
ATOM 3701 C C . SER A 1 472 ? 11.623 -18.151 4.480 1.00 45.16 472 SER A C 1
ATOM 3703 O O . SER A 1 472 ? 11.147 -18.652 3.454 1.00 45.16 472 SER A O 1
ATOM 3705 N N . PRO A 1 473 ? 11.109 -18.418 5.698 1.00 44.38 473 PRO A N 1
ATOM 3706 C CA . PRO A 1 473 ? 9.836 -19.105 5.845 1.00 44.38 473 PRO A CA 1
ATOM 3707 C C . PRO A 1 473 ? 8.748 -18.215 5.235 1.00 44.38 473 PRO A C 1
ATOM 3709 O O . PRO A 1 473 ? 8.655 -17.026 5.538 1.00 44.38 473 PRO A O 1
ATOM 3712 N N . GLY A 1 474 ? 7.942 -18.775 4.333 1.00 44.81 474 GLY A N 1
ATOM 3713 C CA . GLY A 1 474 ? 6.772 -18.074 3.810 1.00 44.81 474 GLY A CA 1
ATOM 3714 C C . GLY A 1 474 ? 5.777 -17.736 4.932 1.00 44.81 474 GLY A C 1
ATOM 3715 O O . GLY A 1 474 ? 5.961 -18.133 6.087 1.00 44.81 474 GLY A O 1
ATOM 3716 N N . PRO A 1 475 ? 4.681 -17.022 4.625 1.00 42.09 475 PRO A N 1
ATOM 3717 C CA . PRO A 1 475 ? 3.569 -16.862 5.562 1.00 42.09 475 PRO A CA 1
ATOM 3718 C C . PRO A 1 475 ? 3.173 -18.208 6.194 1.00 42.09 475 PRO A C 1
ATOM 3720 O O . PRO A 1 475 ? 3.238 -19.223 5.517 1.00 42.09 475 PRO A O 1
ATOM 3723 N N . ARG A 1 476 ? 2.685 -18.234 7.445 1.00 38.75 476 ARG A N 1
ATOM 3724 C CA . ARG A 1 476 ? 2.328 -19.465 8.203 1.00 38.75 476 ARG A CA 1
ATOM 3725 C C . ARG A 1 476 ? 1.460 -20.493 7.440 1.00 38.75 476 ARG A C 1
ATOM 3727 O O . ARG A 1 476 ? 1.446 -21.661 7.805 1.00 38.75 476 ARG A O 1
ATOM 3734 N N . TRP A 1 477 ? 0.723 -20.073 6.407 1.00 42.72 477 TRP A N 1
ATOM 3735 C CA . TRP A 1 477 ? -0.107 -20.933 5.547 1.00 42.72 477 TRP A CA 1
ATOM 3736 C C . TRP A 1 477 ? 0.619 -21.487 4.301 1.00 42.72 477 TRP A C 1
ATOM 3738 O O . TRP A 1 477 ? 0.062 -22.326 3.597 1.00 42.72 477 TRP A O 1
ATOM 3748 N N . ASP A 1 478 ? 1.834 -21.022 4.013 1.00 41.25 478 ASP A N 1
ATOM 3749 C CA . ASP A 1 478 ? 2.694 -21.440 2.905 1.00 41.25 478 ASP A CA 1
ATOM 3750 C C . ASP A 1 478 ? 3.805 -22.368 3.421 1.00 41.25 478 ASP A C 1
ATOM 3752 O O . ASP A 1 478 ? 4.944 -21.973 3.668 1.00 41.25 478 ASP A O 1
ATOM 3756 N N . THR A 1 479 ? 3.456 -23.644 3.579 1.00 38.09 479 THR A N 1
ATOM 3757 C CA . THR A 1 479 ? 4.345 -24.728 4.033 1.00 38.09 479 THR A CA 1
ATOM 3758 C C . THR A 1 479 ? 5.462 -25.075 3.046 1.00 38.09 479 THR A C 1
ATOM 3760 O O . THR A 1 479 ? 6.325 -25.885 3.367 1.00 38.09 479 THR A O 1
ATOM 3763 N N . LYS A 1 480 ? 5.474 -24.474 1.848 1.00 43.12 480 LYS A N 1
ATOM 3764 C CA . LYS A 1 480 ? 6.487 -24.729 0.814 1.00 43.12 480 LYS A CA 1
ATOM 3765 C C . LYS A 1 480 ? 7.625 -23.712 0.778 1.00 43.12 480 LYS A C 1
ATOM 3767 O O . LYS A 1 480 ? 8.458 -23.845 -0.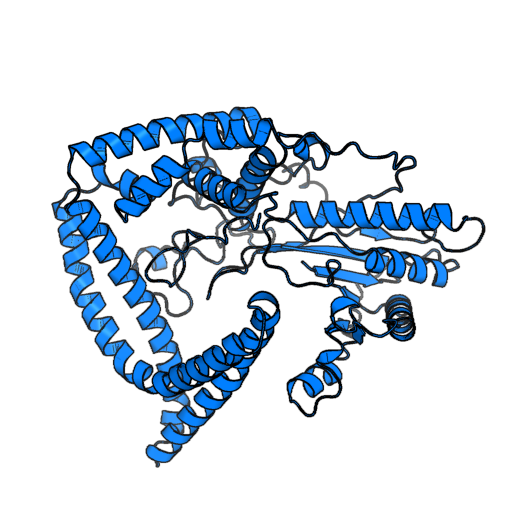110 1.00 43.12 480 LYS A O 1
ATOM 3772 N N . GLY A 1 481 ? 7.673 -22.751 1.709 1.00 40.91 481 GLY A N 1
ATOM 3773 C CA . GLY A 1 481 ? 8.799 -21.825 1.869 1.00 40.91 481 GLY A CA 1
ATOM 3774 C C . GLY A 1 481 ? 9.211 -21.154 0.557 1.00 40.91 481 GLY A C 1
ATOM 3775 O O . GLY A 1 481 ? 10.138 -21.603 -0.108 1.00 40.91 481 GLY A O 1
ATOM 3776 N N . GLY A 1 482 ? 8.521 -20.082 0.162 1.00 45.50 482 GLY A N 1
ATOM 3777 C CA . GLY A 1 482 ? 8.997 -19.235 -0.940 1.00 45.50 482 GLY A CA 1
ATOM 3778 C C . GLY A 1 482 ? 7.939 -18.745 -1.922 1.00 45.50 482 GLY A C 1
ATOM 3779 O O . GLY A 1 482 ? 8.288 -18.087 -2.904 1.00 45.50 482 GLY A O 1
ATOM 3780 N N . ALA A 1 483 ? 6.647 -18.989 -1.699 1.00 44.56 483 ALA A N 1
ATOM 3781 C CA . ALA A 1 483 ? 5.601 -18.425 -2.544 1.00 44.56 483 ALA A CA 1
ATOM 3782 C C . ALA A 1 483 ? 5.094 -17.091 -1.986 1.00 44.56 483 ALA A C 1
ATOM 3784 O O . ALA A 1 483 ? 3.886 -16.857 -1.883 1.00 44.56 483 ALA A O 1
ATOM 3785 N N . ASP A 1 484 ? 6.011 -16.159 -1.710 1.00 47.06 484 ASP A N 1
ATOM 3786 C CA . ASP A 1 484 ? 5.600 -14.773 -1.546 1.00 47.06 484 ASP A CA 1
ATOM 3787 C C . ASP A 1 484 ? 4.974 -14.297 -2.858 1.00 47.06 484 ASP A C 1
ATOM 3789 O O . ASP A 1 484 ? 5.626 -14.173 -3.905 1.00 47.06 484 ASP A O 1
ATOM 3793 N N . LYS A 1 485 ? 3.652 -14.095 -2.805 1.00 43.81 485 LYS A N 1
ATOM 3794 C CA . LYS A 1 485 ? 2.790 -13.719 -3.928 1.00 43.81 485 LYS A CA 1
ATOM 3795 C C . LYS A 1 485 ? 3.273 -12.384 -4.503 1.00 43.81 485 LYS A C 1
ATOM 3797 O O . LYS A 1 485 ? 2.724 -11.334 -4.179 1.00 43.81 485 LYS A O 1
ATOM 3802 N N . GLY A 1 486 ? 4.242 -12.415 -5.413 1.00 47.31 486 GLY A N 1
ATOM 3803 C CA . GLY A 1 486 ? 4.806 -11.216 -6.046 1.00 47.31 486 GLY A CA 1
ATOM 3804 C C . GLY A 1 486 ? 6.123 -11.446 -6.789 1.00 47.31 486 GLY A C 1
ATOM 3805 O O . GLY A 1 486 ? 6.362 -10.797 -7.809 1.00 47.31 486 GLY A O 1
ATOM 3806 N N . ARG A 1 487 ? 6.938 -12.421 -6.361 1.00 50.78 487 ARG A N 1
ATOM 3807 C CA . ARG A 1 487 ? 8.152 -12.841 -7.078 1.00 50.78 487 ARG A CA 1
ATOM 3808 C C . ARG A 1 487 ? 7.941 -14.245 -7.627 1.00 50.78 487 ARG A C 1
ATOM 3810 O O . ARG A 1 487 ? 7.737 -15.196 -6.892 1.00 50.78 487 ARG A O 1
ATOM 3817 N N . THR A 1 488 ? 7.939 -14.387 -8.947 1.00 41.97 488 THR A N 1
ATOM 3818 C CA . THR A 1 488 ? 7.829 -15.697 -9.601 1.00 41.97 488 THR A CA 1
ATOM 3819 C C . THR A 1 488 ? 9.070 -16.537 -9.278 1.00 41.97 488 THR A C 1
ATOM 3821 O O . THR A 1 488 ? 10.137 -16.254 -9.825 1.00 41.97 488 THR A O 1
ATOM 3824 N N . GLN A 1 489 ? 8.936 -17.535 -8.402 1.00 47.25 489 GLN A N 1
ATOM 3825 C CA . GLN A 1 489 ? 10.057 -18.364 -7.931 1.00 47.25 489 GLN A CA 1
ATOM 3826 C C . GLN A 1 489 ? 10.199 -19.728 -8.644 1.00 47.25 489 GLN A C 1
ATOM 3828 O O . GLN A 1 489 ? 11.174 -20.436 -8.422 1.00 47.25 489 GLN A O 1
ATOM 3833 N N . GLY A 1 490 ? 9.281 -20.111 -9.541 1.00 41.16 490 GLY A N 1
ATOM 3834 C CA . GLY A 1 490 ? 9.345 -21.416 -10.220 1.00 41.16 490 GLY A CA 1
ATOM 3835 C C . GLY A 1 490 ? 10.486 -21.546 -11.245 1.00 41.16 490 GLY A C 1
ATOM 3836 O O . GLY A 1 490 ? 10.770 -20.597 -11.980 1.00 41.16 490 GLY A O 1
ATOM 3837 N N . LEU A 1 491 ? 11.085 -22.742 -11.362 1.00 36.31 491 LEU A N 1
ATOM 3838 C CA . LEU A 1 491 ? 12.107 -23.076 -12.376 1.00 36.31 491 LEU A CA 1
ATOM 3839 C C . LEU A 1 491 ? 11.639 -22.769 -13.810 1.00 36.31 491 LEU A C 1
ATOM 3841 O O . LEU A 1 491 ? 12.374 -22.151 -14.577 1.00 36.31 491 LEU A O 1
ATOM 3845 N N . TRP A 1 492 ? 10.382 -23.085 -14.136 1.00 32.41 492 TRP A N 1
ATOM 3846 C CA . TRP A 1 492 ? 9.751 -22.721 -15.414 1.00 32.41 492 TRP A CA 1
ATOM 3847 C C . TRP A 1 492 ? 9.648 -21.198 -15.618 1.00 32.41 492 TRP A C 1
ATOM 3849 O O . TRP A 1 492 ? 9.933 -20.677 -16.696 1.00 32.41 492 TRP A O 1
ATOM 3859 N N . ALA A 1 493 ? 9.347 -20.444 -14.557 1.00 43.28 493 ALA A N 1
ATOM 3860 C CA . ALA A 1 493 ? 9.300 -18.982 -14.598 1.00 43.28 493 ALA A CA 1
ATOM 3861 C C . ALA A 1 493 ? 10.696 -18.333 -14.708 1.00 43.28 493 ALA A C 1
ATOM 3863 O O . ALA A 1 493 ? 10.800 -17.161 -15.088 1.00 43.28 493 ALA A O 1
ATOM 3864 N N . ARG A 1 494 ? 11.764 -19.077 -14.398 1.00 42.03 494 ARG A N 1
ATOM 3865 C CA . ARG A 1 494 ? 13.168 -18.682 -14.585 1.00 42.03 494 ARG A CA 1
ATOM 3866 C C . ARG A 1 494 ? 13.589 -18.735 -16.063 1.00 42.03 494 ARG A C 1
ATOM 3868 O O . ARG A 1 494 ? 14.445 -17.936 -16.451 1.00 42.03 494 ARG A O 1
ATOM 3875 N N . GLY A 1 495 ? 12.959 -19.614 -16.856 1.00 38.38 495 GLY A N 1
ATOM 3876 C CA . GLY A 1 495 ? 13.158 -19.776 -18.304 1.00 38.38 495 GLY A CA 1
ATOM 3877 C C . GLY A 1 495 ? 12.418 -18.730 -19.145 1.00 38.38 495 GLY A C 1
ATOM 3878 O O . GLY A 1 495 ? 13.024 -18.071 -19.987 1.00 38.38 495 GLY A O 1
ATOM 3879 N N . THR A 1 496 ? 11.143 -18.454 -18.854 1.00 42.31 496 THR A N 1
ATOM 3880 C CA . THR A 1 496 ? 10.376 -17.392 -19.535 1.00 42.31 496 THR A CA 1
ATOM 3881 C C . THR A 1 496 ? 10.571 -16.045 -18.825 1.00 42.31 496 THR A C 1
ATOM 3883 O O . THR A 1 496 ? 9.721 -15.573 -18.065 1.00 42.31 496 THR A O 1
ATOM 3886 N N . ARG A 1 497 ? 11.739 -15.421 -19.022 1.00 51.62 497 ARG A N 1
ATOM 3887 C CA . ARG A 1 497 ? 12.163 -14.193 -18.311 1.00 51.62 497 ARG A CA 1
ATOM 3888 C C . ARG A 1 497 ? 11.381 -12.917 -18.659 1.00 51.62 497 ARG A C 1
ATOM 3890 O O . ARG A 1 497 ? 11.600 -11.904 -17.997 1.00 51.62 497 ARG A O 1
ATOM 3897 N N . TYR A 1 498 ? 10.503 -12.943 -19.663 1.00 51.69 498 TYR A N 1
ATOM 3898 C CA . TYR A 1 498 ? 10.046 -11.716 -20.327 1.00 51.69 498 TYR A CA 1
ATOM 3899 C C . TYR A 1 498 ? 8.542 -11.411 -20.215 1.00 51.69 498 TYR A C 1
ATOM 3901 O O . TYR A 1 498 ? 8.189 -10.245 -20.343 1.00 51.69 498 TYR A O 1
ATOM 3909 N N . PHE A 1 499 ? 7.663 -12.380 -19.916 1.00 55.25 499 PHE A N 1
ATOM 3910 C CA . PHE A 1 499 ? 6.210 -12.141 -19.903 1.00 55.25 499 PHE A CA 1
ATOM 3911 C C . PHE A 1 499 ? 5.456 -13.016 -18.880 1.00 55.25 499 PHE A C 1
ATOM 3913 O O . PHE A 1 499 ? 5.852 -14.144 -18.592 1.00 55.25 499 PHE A O 1
ATOM 3920 N N . SER A 1 500 ? 4.376 -12.484 -18.299 1.00 60.31 500 SER A N 1
ATOM 3921 C CA . SER A 1 500 ? 3.467 -13.178 -17.369 1.00 60.31 500 SER A CA 1
ATOM 3922 C C . SER A 1 500 ? 2.043 -12.681 -17.608 1.00 60.31 500 SER A C 1
ATOM 3924 O O . SER A 1 500 ? 1.797 -11.487 -17.491 1.00 60.31 500 SER A O 1
ATOM 3926 N N . LEU A 1 501 ? 1.105 -13.579 -17.923 1.00 59.75 501 LEU A N 1
ATOM 3927 C CA . LEU A 1 501 ? -0.280 -13.225 -18.276 1.00 59.75 501 LEU A CA 1
ATOM 3928 C C . LEU A 1 501 ? -1.112 -12.711 -17.089 1.00 59.75 501 LEU A C 1
ATOM 3930 O O . LEU A 1 501 ? -1.990 -11.872 -17.258 1.00 59.75 501 LEU A O 1
ATOM 3934 N N . ARG A 1 502 ? -0.847 -13.205 -15.872 1.00 60.97 502 ARG A N 1
ATOM 3935 C CA . ARG A 1 502 ? -1.677 -12.908 -14.688 1.00 60.97 502 ARG A CA 1
ATOM 3936 C C . ARG A 1 502 ? -1.199 -11.698 -13.886 1.00 60.97 502 ARG A C 1
ATOM 3938 O O . ARG A 1 502 ? -2.011 -10.996 -13.287 1.00 60.97 502 ARG A O 1
ATOM 3945 N N . ARG A 1 503 ? 0.115 -11.450 -13.818 1.00 63.16 503 ARG A N 1
ATOM 3946 C CA . ARG A 1 503 ? 0.678 -10.401 -12.947 1.00 63.16 503 ARG A CA 1
ATOM 3947 C C . ARG A 1 503 ? 2.057 -9.928 -13.399 1.00 63.16 503 ARG A C 1
ATOM 3949 O O . ARG A 1 503 ? 2.905 -10.752 -13.744 1.00 63.16 503 ARG A O 1
ATOM 3956 N N . ARG A 1 504 ? 2.290 -8.613 -13.305 1.00 63.75 504 ARG A N 1
ATOM 3957 C CA . ARG A 1 504 ? 3.599 -7.964 -13.489 1.00 63.75 504 ARG A CA 1
ATOM 3958 C C . ARG A 1 504 ? 4.591 -8.460 -12.442 1.00 63.75 504 ARG A C 1
ATOM 3960 O O . ARG A 1 504 ? 4.277 -8.446 -11.253 1.00 63.75 504 ARG A O 1
ATOM 3967 N N . ARG A 1 505 ? 5.795 -8.850 -12.868 1.00 61.69 505 ARG A N 1
ATOM 3968 C CA . ARG A 1 505 ? 6.905 -9.132 -11.946 1.00 61.69 505 ARG A CA 1
ATOM 3969 C C . ARG A 1 505 ? 7.485 -7.803 -11.472 1.00 61.69 505 ARG A C 1
ATOM 3971 O O . ARG A 1 505 ? 7.992 -7.043 -12.293 1.00 61.69 505 ARG A O 1
ATOM 3978 N N . LYS A 1 506 ? 7.403 -7.523 -10.174 1.00 62.47 506 LYS A N 1
ATOM 3979 C CA . LYS A 1 506 ? 8.043 -6.347 -9.574 1.00 62.47 506 LYS A CA 1
ATOM 3980 C C . LYS A 1 506 ? 9.459 -6.697 -9.157 1.00 62.47 506 LYS A C 1
ATOM 3982 O O . LYS A 1 506 ? 9.714 -7.804 -8.683 1.00 62.47 506 LYS A O 1
ATOM 3987 N N . ARG A 1 507 ? 10.381 -5.758 -9.352 1.00 61.88 507 ARG A N 1
ATOM 3988 C CA . ARG A 1 507 ? 11.751 -5.878 -8.832 1.00 61.88 507 ARG A CA 1
ATOM 3989 C C . ARG A 1 507 ? 11.935 -5.167 -7.501 1.00 61.88 507 ARG A C 1
ATOM 3991 O O . ARG A 1 507 ? 12.885 -5.477 -6.801 1.00 61.88 507 ARG A O 1
ATOM 3998 N N . ASP A 1 508 ? 11.041 -4.238 -7.187 1.00 68.81 508 ASP A N 1
ATOM 3999 C CA . ASP A 1 508 ? 11.081 -3.365 -6.021 1.00 68.81 508 ASP A CA 1
ATOM 4000 C C . ASP A 1 508 ? 9.640 -3.127 -5.539 1.00 68.81 508 ASP A C 1
ATOM 4002 O O . ASP A 1 508 ? 8.731 -2.952 -6.357 1.00 68.81 508 ASP A O 1
ATOM 4006 N N . TRP A 1 509 ? 9.420 -3.130 -4.223 1.00 73.75 509 TRP A N 1
ATOM 4007 C CA . TRP A 1 509 ? 8.105 -2.892 -3.620 1.00 73.75 509 TRP A CA 1
ATOM 4008 C C . TRP A 1 509 ? 7.606 -1.455 -3.834 1.00 73.75 509 TRP A C 1
ATOM 4010 O O . TRP A 1 509 ? 6.396 -1.222 -3.832 1.00 73.75 509 TRP A O 1
ATOM 4020 N N . ASN A 1 510 ? 8.513 -0.508 -4.100 1.00 70.88 510 ASN A N 1
ATOM 4021 C CA . ASN A 1 510 ? 8.184 0.875 -4.458 1.00 70.88 510 ASN A CA 1
ATOM 4022 C C . ASN A 1 510 ? 8.062 1.103 -5.979 1.00 70.88 510 ASN A C 1
ATOM 4024 O O . ASN A 1 510 ? 7.893 2.238 -6.422 1.00 70.88 510 ASN A O 1
ATOM 4028 N N . GLU A 1 511 ? 8.151 0.060 -6.812 1.00 71.50 511 GLU A N 1
ATOM 4029 C CA . GLU A 1 511 ? 8.075 0.215 -8.266 1.00 71.50 511 GLU A CA 1
ATOM 4030 C C . GLU A 1 511 ? 6.673 0.644 -8.731 1.00 71.50 511 GLU A C 1
ATOM 4032 O O . GLU A 1 511 ? 5.694 -0.093 -8.597 1.00 71.50 511 GLU A O 1
ATOM 4037 N N . THR A 1 512 ? 6.585 1.819 -9.359 1.00 68.94 512 THR A N 1
ATOM 4038 C CA . THR A 1 512 ? 5.339 2.348 -9.938 1.00 68.94 512 THR A CA 1
ATOM 4039 C C . THR A 1 512 ? 5.272 2.114 -11.451 1.00 68.94 512 THR A C 1
ATOM 4041 O O . THR A 1 512 ? 6.294 1.904 -12.104 1.00 68.94 512 THR A O 1
ATOM 4044 N N . MET A 1 513 ? 4.071 2.165 -12.039 1.00 67.06 513 MET A N 1
ATOM 4045 C CA . MET A 1 513 ? 3.886 2.147 -13.504 1.00 67.06 513 MET A CA 1
ATOM 4046 C C . MET A 1 513 ? 4.173 3.518 -14.155 1.00 67.06 513 MET A C 1
ATOM 4048 O O . MET A 1 513 ? 4.016 3.688 -15.357 1.00 67.06 513 MET A O 1
ATOM 4052 N N . ARG A 1 514 ? 4.589 4.527 -13.384 1.00 69.44 514 ARG A N 1
ATOM 4053 C CA . ARG A 1 514 ? 4.889 5.850 -13.937 1.00 69.44 514 ARG A CA 1
ATOM 4054 C C . ARG A 1 514 ? 6.204 5.830 -14.719 1.00 69.44 514 ARG A C 1
ATOM 4056 O O . ARG A 1 514 ? 7.066 4.974 -14.503 1.00 69.44 514 ARG A O 1
ATOM 4063 N N . TRP A 1 515 ? 6.346 6.793 -15.629 1.00 63.72 515 TRP A N 1
ATOM 4064 C CA . TRP A 1 515 ? 7.567 7.005 -16.413 1.00 63.72 515 TRP A CA 1
ATOM 4065 C C . TRP A 1 515 ? 8.773 7.335 -15.528 1.00 63.72 515 TRP A C 1
ATOM 4067 O O . TRP A 1 515 ? 9.873 6.833 -15.758 1.00 63.72 515 TRP A O 1
ATOM 4077 N N . TYR A 1 516 ? 8.533 8.111 -14.475 1.00 61.16 516 TYR A N 1
ATOM 4078 C CA . TYR A 1 516 ? 9.472 8.435 -13.409 1.00 61.16 516 TYR A CA 1
ATOM 4079 C C . TYR A 1 516 ? 8.978 7.826 -12.093 1.00 61.16 516 TYR A C 1
ATOM 4081 O O . TYR A 1 516 ? 7.773 7.661 -11.893 1.00 61.16 516 TYR A O 1
ATOM 4089 N N . ASP A 1 517 ? 9.895 7.462 -11.198 1.00 58.03 517 ASP A N 1
ATOM 4090 C CA . ASP A 1 517 ? 9.488 7.087 -9.844 1.00 58.03 517 ASP A CA 1
ATOM 4091 C C . ASP A 1 517 ? 8.972 8.346 -9.132 1.00 58.03 517 ASP A C 1
ATOM 4093 O O . ASP A 1 517 ? 9.561 9.417 -9.254 1.00 58.03 517 ASP A O 1
ATOM 4097 N N . GLN A 1 518 ? 7.844 8.246 -8.425 1.00 52.41 518 GLN A N 1
ATOM 4098 C CA . GLN A 1 518 ? 7.425 9.322 -7.530 1.00 52.41 518 GLN A CA 1
ATOM 4099 C C . GLN A 1 518 ? 8.333 9.300 -6.305 1.00 52.41 518 GLN A C 1
ATOM 4101 O O . GLN A 1 518 ? 8.123 8.508 -5.389 1.00 52.41 518 GLN A O 1
ATOM 4106 N N . THR A 1 519 ? 9.355 10.143 -6.321 1.00 50.22 519 THR A N 1
ATOM 4107 C CA . THR A 1 519 ? 10.242 10.390 -5.178 1.00 50.22 519 THR A CA 1
ATOM 4108 C C . THR A 1 519 ? 9.731 11.569 -4.344 1.00 50.22 519 THR A C 1
ATOM 4110 O O . THR A 1 519 ? 9.938 11.608 -3.134 1.00 50.22 519 THR A O 1
ATOM 4113 N N . TYR A 1 520 ? 8.935 12.449 -4.961 1.00 46.59 520 TYR A N 1
ATOM 4114 C CA . TYR A 1 520 ? 8.197 13.532 -4.313 1.00 46.59 520 TYR A CA 1
ATOM 4115 C C . TYR A 1 520 ? 6.941 13.000 -3.611 1.00 46.59 520 TYR A C 1
ATOM 4117 O O . TYR A 1 520 ? 5.871 12.842 -4.207 1.00 46.59 520 TYR A O 1
ATOM 4125 N N . LEU A 1 521 ? 7.099 12.686 -2.329 1.00 55.03 521 LEU A N 1
ATOM 4126 C CA . LEU A 1 521 ? 6.005 12.801 -1.364 1.00 55.03 521 LEU A CA 1
ATOM 4127 C C . LEU A 1 521 ? 5.713 14.299 -1.155 1.00 55.03 521 LEU A C 1
ATOM 4129 O O . LEU A 1 521 ? 6.626 15.091 -1.410 1.00 55.03 521 LEU A O 1
ATOM 4133 N N . PRO A 1 522 ? 4.491 14.693 -0.744 1.00 54.75 522 PRO A N 1
ATOM 4134 C CA . PRO A 1 522 ? 4.210 16.083 -0.391 1.00 54.75 522 PRO A CA 1
ATOM 4135 C C . PRO A 1 522 ? 5.312 16.606 0.535 1.00 54.75 522 PRO A C 1
ATOM 4137 O O . PRO A 1 522 ? 5.749 15.866 1.422 1.00 54.75 522 PRO A O 1
ATOM 4140 N N . GLU A 1 523 ? 5.799 17.822 0.287 1.00 54.06 523 GLU A N 1
ATOM 4141 C CA . GLU A 1 523 ? 6.632 18.506 1.277 1.00 54.06 523 GLU A CA 1
ATOM 4142 C C . GLU A 1 523 ? 5.817 18.633 2.565 1.00 54.06 523 GLU A C 1
ATOM 4144 O O . GLU A 1 523 ? 4.583 18.677 2.513 1.00 54.06 523 GLU A O 1
ATOM 4149 N N . ASP A 1 524 ? 6.491 18.564 3.712 1.00 53.00 524 ASP A N 1
ATOM 4150 C CA . ASP A 1 524 ? 5.805 18.719 4.988 1.00 53.00 524 ASP A CA 1
ATOM 4151 C C . ASP A 1 524 ? 5.147 20.108 4.963 1.00 53.00 524 ASP A C 1
ATOM 4153 O O . ASP A 1 524 ? 5.833 21.113 4.783 1.00 53.00 524 ASP A O 1
ATOM 4157 N N . GLU A 1 525 ? 3.812 20.153 5.011 1.00 42.00 525 GLU A N 1
ATOM 4158 C CA . GLU A 1 525 ? 3.085 21.418 5.118 1.00 42.00 525 GLU A CA 1
ATOM 4159 C C . GLU A 1 525 ? 3.539 22.071 6.429 1.00 42.00 525 GLU A C 1
ATOM 4161 O O . GLU A 1 525 ? 3.328 21.499 7.501 1.00 42.00 525 GLU A O 1
ATOM 4166 N N . SER A 1 526 ? 4.244 23.199 6.306 1.00 30.48 526 SER A N 1
ATOM 4167 C CA . SER A 1 526 ? 4.761 24.012 7.412 1.00 30.48 526 SER A CA 1
ATOM 4168 C C . SER A 1 526 ? 3.650 24.571 8.283 1.00 30.48 526 SER A C 1
ATOM 4170 O O . SER A 1 526 ? 2.694 25.114 7.674 1.00 30.48 526 SER A O 1
#

InterPro domains:
  IPR002123 Phospholipid/glycerol acyltransferase [PF01553] (23-108)
  IPR052744 Glycerol-3-phosphate O-acyltransferase [PTHR31605] (60-224)

Radius of gyration: 26.76 Å; Cα contacts (8 Å, |Δi|>4): 642; chains: 1; bounding box: 66×50×79 Å

Sequence (526 aa):
MSILFRATAKHVSYARTTKRNFIRLTAKATQFGKRTFQSWLIESAGTLPIKRRKDHPEGEADNTVVMEALVKALGEGDAICLFPEGMSRYHPSVAPMKTGVARIASDVLTGQKDNPDFRLTLLTCSITHRQHFRSDVLVSFNPPLQLSPETHSSLLNCAPNEPAITQHAVRSLTTFLYDQITQGTITAPSWKIIRTAKAAARIYVPLGTGMGLGDWVRVVSRFASEAGFGGVGQQRSRKPSLHGSTIAAENPLIATAQWQPDPKLGEEERPENNSISDEFVETLAKDLYQNHIERLGLKDFRVLQYDTLSRRRIALRILVRIPLVAALSILALPGLVLWLPVFVTVSYFTKKHKKTGPVWD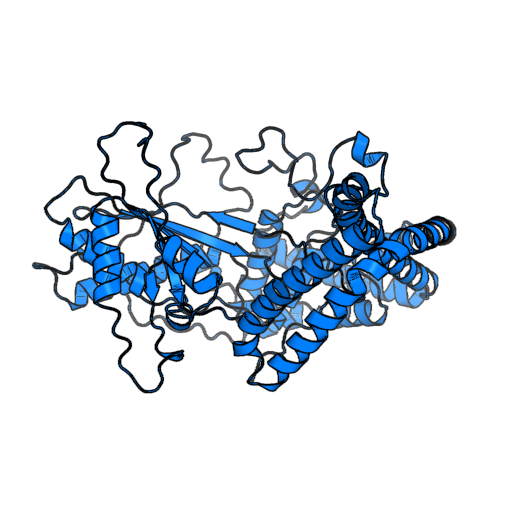TYDEISQTKLIYGLAAGLATWLIACVTTLPFAPVTAALVPALMWMTLRWTEDLVASVRSIVALTRLLLIGKSDMNKTLLWREDIHARVMRLATERLELPATPEDFFSTKSSPGPRWDTKGGADKGRTQGLWARGTRYFSLRRRRKRDWNETMRWYDQTYLPEDES

Mean predicted aligned error: 12.32 Å